Protein 3H38 (pdb70)

B-factor: mean 54.19, std 25.19, range [10.58, 150.01]

CATH classification: 3.30.460.10 (+1 more: 1.10.3090.10)

InterPro domains:
  IPR000644 CBS domain [PF00571] (304-357)
  IPR000644 CBS domain [PF00571] (366-420)
  IPR000644 CBS domain [PS51371] (308-364)
  IPR000644 CBS domain [PS51371] (370-426)
  IPR000644 CBS domain [SM00116] (311-358)
  IPR000644 CBS domain [SM00116] (373-420)
  IPR001667 DDH domain [PF01368] (3-138)
  IPR002646 Poly A polymerase, head domain [PF01743] (472-599)
  IPR002646 Poly A polymerase, head domain [cd05398] (456-595)
  IPR003156 DHHA1 domain [PF02272] (220-294)
  IPR032828 tRNA nucleotidyltransferase/poly(A) polymerase, RNA and SrmB- binding domain [PF12627] (624-685)
  IPR038763 DHH phosphoesterase superfamily [SSF64182] (2-291)
  IPR043519 Nucleotidyltransferase superfamily [G3DSA:3.30.460.10] (437-594)
  IPR043519 Nucleotidyltransferase superfamily [SSF81301] (445-595)
  IPR046342 CBS domain superfamily [G3DSA:3.10.580.10] (300-426)
  IPR046342 CBS domain superfamily [SSF54631] (301-421)
  IPR052390 tRNA Nucleotidyltransferase/Poly(A) Polymerase [PTHR47788] (1-858)

Sequence (424 aa):
MQIFRDVSKLLVERVDPKILNLFRLLGKFGDEVNMPVYVVGGFVRDLLLGIKNLDIDIVVEGNALEFAEYAKRFLPGKLVKHDKFMTASLFLKGGLRIDIATARLEYYESPAKLPDVEMSTIKKDLYRRDFTINAMAIKLNPKDFGLLIDFFGGYRDLKEGVIRVLHTLSFVDDPTRILRAIRFEQRFDFRIEETTERLLKQAVEEGYLERTTGPRLRQELEKILEEKNPLKSIRRMAQFDVIKHLFPKTYYTPSMDEKMENLFRNIPWVEENFGEVDRFYAVLHVFLEFYDDESWKEVRDRYSLRRNLINEIRHVEKSAPALLEMLSERVPASFVYPLVKGVSNETICHFLAYLSGEKEGLFKSYLLKIKNTKLEKINGEYLIRKGITSGKIIGEVLEKILMKKLDGDTRDEEEILEEVLASL

Structure (mmCIF, N/CA/C/O backbone):
data_3H38
#
_entry.id   3H38
#
_cell.length_a   173.348
_cell.length_b   50.455
_cell.length_c   69.871
_cell.angle_alpha   90.00
_cell.angle_beta   91.00
_cell.angle_gamma   90.00
#
_symmetry.space_group_name_H-M   'C 1 2 1'
#
loop_
_entity.id
_entity.type
_entity.pdbx_description
1 polymer 'TRNA nucleotidyl transferase-related protein'
2 water water
#
loop_
_atom_site.group_PDB
_atom_site.id
_atom_site.type_symbol
_atom_site.label_atom_id
_atom_site.label_alt_id
_atom_site.label_comp_id
_atom_site.label_asym_id
_atom_site.label_entity_id
_atom_site.label_seq_id
_atom_site.pdbx_PDB_ins_code
_atom_site.Cartn_x
_atom_site.Cartn_y
_atom_site.Cartn_z
_atom_site.occupancy
_atom_site.B_iso_or_equiv
_atom_site.auth_seq_id
_atom_site.auth_comp_id
_atom_site.auth_asym_id
_atom_site.auth_atom_id
_atom_site.pdbx_PDB_model_num
ATOM 1 N N . MET A 1 1 ? 56.412 -11.277 8.703 1.00 77.25 1 MET A N 1
ATOM 2 C CA . MET A 1 1 ? 55.071 -11.273 9.234 1.00 70.87 1 MET A CA 1
ATOM 3 C C . MET A 1 1 ? 54.100 -11.793 8.226 1.00 54.79 1 MET A C 1
ATOM 4 O O . MET A 1 1 ? 53.950 -11.230 7.180 1.00 50.57 1 MET A O 1
ATOM 9 N N . GLN A 1 2 ? 53.482 -12.908 8.568 1.00 48.40 2 GLN A N 1
ATOM 10 C CA . GLN A 1 2 ? 52.601 -13.645 7.676 1.00 47.25 2 GLN A CA 1
ATOM 11 C C . GLN A 1 2 ? 51.249 -12.956 7.492 1.00 47.54 2 GLN A C 1
ATOM 12 O O . GLN A 1 2 ? 50.577 -12.613 8.478 1.00 45.15 2 GLN A O 1
ATOM 18 N N . ILE A 1 3 ? 50.858 -12.785 6.256 1.00 41.44 3 ILE A N 1
ATOM 19 C CA . ILE A 1 3 ? 49.602 -12.213 5.927 1.00 35.85 3 ILE A CA 1
ATOM 20 C C . ILE A 1 3 ? 48.561 -13.245 5.602 1.00 41.35 3 ILE A C 1
ATOM 21 O O . ILE A 1 3 ? 47.489 -13.223 6.123 1.00 37.38 3 ILE A O 1
ATOM 26 N N . PHE A 1 4 ? 48.911 -14.178 4.756 1.00 40.04 4 PHE A N 1
ATOM 27 C CA . PHE A 1 4 ? 47.956 -15.200 4.326 1.00 36.09 4 PHE A CA 1
ATOM 28 C C . PHE A 1 4 ? 48.209 -16.559 4.984 1.00 41.08 4 PHE A C 1
ATOM 29 O O . PHE A 1 4 ? 49.344 -17.026 5.090 1.00 34.49 4 PHE A O 1
ATOM 37 N N . ARG A 1 5 ? 47.125 -17.183 5.422 1.00 43.78 5 ARG A N 1
ATOM 38 C CA . ARG A 1 5 ? 47.187 -18.389 6.226 1.00 33.44 5 ARG A CA 1
ATOM 39 C C . ARG A 1 5 ? 45.940 -19.236 5.922 1.00 28.26 5 ARG A C 1
ATOM 40 O O . ARG A 1 5 ? 44.852 -18.703 5.731 1.00 31.33 5 ARG A O 1
ATOM 48 N N . ASP A 1 6 ? 46.094 -20.552 5.827 1.00 39.49 6 ASP A N 1
ATOM 49 C CA . ASP A 1 6 ? 44.964 -21.403 5.458 1.00 33.66 6 ASP A CA 1
ATOM 50 C C . ASP A 1 6 ? 44.248 -21.780 6.744 1.00 32.42 6 ASP A C 1
ATOM 51 O O . ASP A 1 6 ? 44.809 -22.533 7.561 1.00 27.50 6 ASP A O 1
ATOM 56 N N . VAL A 1 7 ? 43.039 -21.254 6.946 1.00 27.62 7 VAL A N 1
ATOM 57 C CA . VAL A 1 7 ? 42.288 -21.579 8.169 1.00 27.96 7 VAL A CA 1
ATOM 58 C C . VAL A 1 7 ? 41.096 -22.483 7.888 1.00 38.38 7 VAL A C 1
ATOM 59 O O . VAL A 1 7 ? 40.127 -22.504 8.650 1.00 43.43 7 VAL A O 1
ATOM 63 N N . SER A 1 8 ? 41.207 -23.247 6.803 1.00 34.85 8 SER A N 1
ATOM 64 C CA . SER A 1 8 ? 40.172 -24.169 6.351 1.00 33.48 8 SER A CA 1
ATOM 65 C C . SER A 1 8 ? 39.792 -25.219 7.356 1.00 27.39 8 SER A C 1
ATOM 66 O O . SER A 1 8 ? 38.613 -25.476 7.558 1.00 35.19 8 SER A O 1
ATOM 69 N N . LYS A 1 9 ? 40.775 -25.843 7.970 1.00 35.38 9 LYS A N 1
ATOM 70 C CA . LYS A 1 9 ? 40.541 -26.851 8.966 1.00 25.41 9 LYS A CA 1
ATOM 71 C C . LYS A 1 9 ? 39.819 -26.271 10.138 1.00 34.00 9 LYS A C 1
ATOM 72 O O . LYS A 1 9 ? 38.831 -26.810 10.560 1.00 44.77 9 LYS A O 1
ATOM 78 N N . LEU A 1 10 ? 40.266 -25.125 10.605 1.00 34.11 10 LEU A N 1
ATOM 79 C CA . LEU A 1 10 ? 39.677 -24.448 11.720 1.00 30.82 10 LEU A CA 1
ATOM 80 C C . LEU A 1 10 ? 38.219 -24.116 11.467 1.00 33.28 10 LEU A C 1
ATOM 81 O O . LEU A 1 10 ? 37.429 -24.244 12.337 1.00 39.27 10 LEU A O 1
ATOM 86 N N . LEU A 1 11 ? 37.865 -23.721 10.266 1.00 26.93 11 LEU A N 1
ATOM 87 C CA . LEU A 1 11 ? 36.478 -23.399 9.941 1.00 29.11 11 LEU A CA 1
ATOM 88 C C . LEU A 1 11 ? 35.603 -24.640 10.012 1.00 44.44 11 LEU A C 1
ATOM 89 O O . LEU A 1 11 ? 34.510 -24.604 10.587 1.00 41.55 11 LEU A O 1
ATOM 94 N N . VAL A 1 12 ? 36.069 -25.738 9.408 1.00 45.26 12 VAL A N 1
ATOM 95 C CA . VAL A 1 12 ? 35.258 -26.950 9.380 1.00 44.91 12 VAL A CA 1
ATOM 96 C C . VAL A 1 12 ? 35.110 -27.485 10.801 1.00 45.85 12 VAL A C 1
ATOM 97 O O . VAL A 1 12 ? 34.053 -27.996 11.179 1.00 44.76 12 VAL A O 1
ATOM 101 N N . GLU A 1 13 ? 36.161 -27.331 11.597 1.00 49.41 13 GLU A N 1
ATOM 102 C CA . GLU A 1 13 ? 36.080 -27.706 12.998 1.00 46.64 13 GLU A CA 1
ATOM 103 C C . GLU A 1 13 ? 35.044 -26.848 13.741 1.00 52.99 13 GLU A C 1
ATOM 104 O O . GLU A 1 13 ? 34.100 -27.372 14.320 1.00 57.63 13 GLU A O 1
ATOM 110 N N . ARG A 1 14 ? 35.183 -25.541 13.730 1.00 45.91 14 ARG A N 1
ATOM 111 C CA . ARG A 1 14 ? 34.355 -24.702 14.556 1.00 50.93 14 ARG A CA 1
ATOM 112 C C . ARG A 1 14 ? 33.003 -24.271 14.045 1.00 46.81 14 ARG A C 1
ATOM 113 O O . ARG A 1 14 ? 32.155 -23.967 14.816 1.00 49.05 14 ARG A O 1
ATOM 121 N N . VAL A 1 15 ? 32.796 -24.231 12.757 1.00 45.17 15 VAL A N 1
ATOM 122 C CA . VAL A 1 15 ? 31.561 -23.656 12.214 1.00 50.85 15 VAL A CA 1
ATOM 123 C C . VAL A 1 15 ? 30.506 -24.718 11.866 1.00 55.49 15 VAL A C 1
ATOM 124 O O . VAL A 1 15 ? 30.827 -25.786 11.327 1.00 48.68 15 VAL A O 1
ATOM 128 N N . ASP A 1 16 ? 29.248 -24.427 12.196 1.00 58.97 16 ASP A N 1
ATOM 129 C CA . ASP A 1 16 ? 28.145 -25.306 11.818 1.00 58.95 16 ASP A CA 1
ATOM 130 C C . ASP A 1 16 ? 28.231 -25.582 10.321 1.00 45.85 16 ASP A C 1
ATOM 131 O O . ASP A 1 16 ? 28.425 -24.670 9.527 1.00 47.91 16 ASP A O 1
ATOM 136 N N . PRO A 1 17 ? 28.108 -26.847 9.937 1.00 48.19 17 PRO A N 1
ATOM 137 C CA . PRO A 1 17 ? 28.204 -27.260 8.539 1.00 53.08 17 PRO A CA 1
ATOM 138 C C . PRO A 1 17 ? 27.102 -26.664 7.654 1.00 56.60 17 PRO A C 1
ATOM 139 O O . PRO A 1 17 ? 27.387 -26.294 6.519 1.00 57.70 17 PRO A O 1
ATOM 143 N N . LYS A 1 18 ? 25.905 -26.523 8.159 1.00 61.61 18 LYS A N 1
ATOM 144 C CA . LYS A 1 18 ? 24.862 -25.998 7.325 1.00 71.28 18 LYS A CA 1
ATOM 145 C C . LYS A 1 18 ? 25.276 -24.637 6.813 1.00 70.67 18 LYS A C 1
ATOM 146 O O . LYS A 1 18 ? 25.050 -24.285 5.679 1.00 63.14 18 LYS A O 1
ATOM 152 N N . ILE A 1 19 ? 25.909 -23.904 7.703 1.00 64.93 19 ILE A N 1
ATOM 153 C CA . ILE A 1 19 ? 26.405 -22.556 7.505 1.00 53.57 19 ILE A CA 1
ATOM 154 C C . ILE A 1 19 ? 27.733 -22.496 6.723 1.00 55.17 19 ILE A C 1
ATOM 155 O O . ILE A 1 19 ? 27.945 -21.594 5.905 1.00 50.75 19 ILE A O 1
ATOM 160 N N . LEU A 1 20 ? 28.616 -23.458 6.969 1.00 52.62 20 LEU A N 1
ATOM 161 C CA . LEU A 1 20 ? 29.833 -23.592 6.183 1.00 44.15 20 LEU A CA 1
ATOM 162 C C . LEU A 1 20 ? 29.493 -23.735 4.717 1.00 49.42 20 LEU A C 1
ATOM 163 O O . LEU A 1 20 ? 30.136 -23.119 3.861 1.00 44.52 20 LEU A O 1
ATOM 168 N N . ASN A 1 21 ? 28.495 -24.569 4.432 1.00 45.62 21 ASN A N 1
ATOM 169 C CA . ASN A 1 21 ? 28.101 -24.823 3.054 1.00 52.00 21 ASN A CA 1
ATOM 170 C C . ASN A 1 21 ? 27.572 -23.585 2.359 1.00 54.74 21 ASN A C 1
ATOM 171 O O . ASN A 1 21 ? 27.726 -23.430 1.147 1.00 53.15 21 ASN A O 1
ATOM 176 N N . LEU A 1 22 ? 26.957 -22.716 3.156 1.00 52.01 22 LEU A N 1
ATOM 177 C CA . LEU A 1 22 ? 26.475 -21.410 2.731 1.00 54.21 22 LEU A CA 1
ATOM 178 C C . LEU A 1 22 ? 27.628 -20.483 2.329 1.00 48.68 22 LEU A C 1
ATOM 179 O O . LEU A 1 22 ? 27.608 -19.908 1.244 1.00 45.69 22 LEU A O 1
ATOM 184 N N . PHE A 1 23 ? 28.608 -20.327 3.229 1.00 35.41 23 PHE A N 1
ATOM 185 C CA . PHE A 1 23 ? 29.829 -19.589 2.936 1.00 36.31 23 PHE A CA 1
ATOM 186 C C . PHE A 1 23 ? 30.376 -20.076 1.596 1.00 39.97 23 PHE A C 1
ATOM 187 O O . PHE A 1 23 ? 30.790 -19.277 0.757 1.00 39.08 23 PHE A O 1
ATOM 195 N N . ARG A 1 24 ? 30.351 -21.393 1.395 1.00 34.25 24 ARG A N 1
ATOM 196 C CA . ARG A 1 24 ? 30.790 -21.989 0.128 1.00 32.18 24 ARG A CA 1
ATOM 197 C C . ARG A 1 24 ? 29.957 -21.499 -1.065 1.00 36.76 24 ARG A C 1
ATOM 198 O O . ARG A 1 24 ? 30.503 -20.961 -2.039 1.00 43.95 24 ARG A O 1
ATOM 206 N N . LEU A 1 25 ? 28.656 -21.599 -0.954 1.00 34.69 25 LEU A N 1
ATOM 207 C CA . LEU A 1 25 ? 27.780 -21.116 -1.986 1.00 44.28 25 LEU A CA 1
ATOM 208 C C . LEU A 1 25 ? 28.029 -19.699 -2.333 1.00 37.03 25 LEU A C 1
ATOM 209 O O . LEU A 1 25 ? 28.052 -19.363 -3.461 1.00 40.78 25 LEU A O 1
ATOM 214 N N . LEU A 1 26 ? 28.189 -18.867 -1.323 1.00 45.53 26 LEU A N 1
ATOM 215 C CA . LEU A 1 26 ? 28.418 -17.448 -1.517 1.00 40.74 26 LEU A CA 1
ATOM 216 C C . LEU A 1 26 ? 29.710 -17.242 -2.300 1.00 43.14 26 LEU A C 1
ATOM 217 O O . LEU A 1 26 ? 29.766 -16.401 -3.212 1.00 49.92 26 LEU A O 1
ATOM 222 N N . GLY A 1 27 ? 30.735 -18.019 -1.956 1.00 31.80 27 GLY A N 1
ATOM 223 C CA . GLY A 1 27 ? 32.008 -17.937 -2.648 1.00 40.57 27 GLY A CA 1
ATOM 224 C C . GLY A 1 27 ? 31.761 -18.233 -4.111 1.00 41.08 27 GLY A C 1
ATOM 225 O O . GLY A 1 27 ? 32.194 -17.496 -5.000 1.00 34.85 27 GLY A O 1
ATOM 226 N N . LYS A 1 28 ? 31.037 -19.310 -4.331 1.00 46.20 28 LYS A N 1
ATOM 227 C CA . LYS A 1 28 ? 30.690 -19.785 -5.646 1.00 47.61 28 LYS A CA 1
ATOM 228 C C . LYS A 1 28 ? 29.917 -18.772 -6.455 1.00 48.10 28 LYS A C 1
ATOM 229 O O . LYS A 1 28 ? 30.244 -18.590 -7.599 1.00 47.93 28 LYS A O 1
ATOM 235 N N . PHE A 1 29 ? 28.934 -18.097 -5.854 1.00 34.00 29 PHE A N 1
ATOM 236 C CA . PHE A 1 29 ? 28.240 -16.986 -6.515 1.00 32.55 29 PHE A CA 1
ATOM 237 C C . PHE A 1 29 ? 29.224 -15.889 -6.869 1.00 31.00 29 PHE A C 1
ATOM 238 O O . PHE A 1 29 ? 29.063 -15.215 -7.882 1.00 45.12 29 PHE A O 1
ATOM 246 N N . GLY A 1 30 ? 30.235 -15.697 -6.023 1.00 27.43 30 GLY A N 1
ATOM 247 C CA . GLY A 1 30 ? 31.223 -14.654 -6.245 1.00 28.80 30 GLY A CA 1
ATOM 248 C C . GLY A 1 30 ? 31.880 -14.866 -7.596 1.00 40.12 30 GLY A C 1
ATOM 249 O O . GLY A 1 30 ? 31.899 -13.967 -8.429 1.00 43.93 30 GLY A O 1
ATOM 250 N N . ASP A 1 31 ? 32.403 -16.069 -7.811 1.00 38.36 31 ASP A N 1
ATOM 251 C CA . ASP A 1 31 ? 33.039 -16.438 -9.068 1.00 39.48 31 ASP A CA 1
ATOM 252 C C . ASP A 1 31 ? 32.098 -16.294 -10.261 1.00 42.29 31 ASP A C 1
ATOM 253 O O . ASP A 1 31 ? 32.509 -15.865 -11.336 1.00 47.09 31 ASP A O 1
ATOM 258 N N . GLU A 1 32 ? 30.842 -16.663 -10.068 1.00 32.16 32 GLU A N 1
ATOM 259 C CA . GLU A 1 32 ? 29.894 -16.709 -11.169 1.00 46.70 32 GLU A CA 1
ATOM 260 C C . GLU A 1 32 ? 29.474 -15.317 -11.604 1.00 56.62 32 GLU A C 1
ATOM 261 O O . GLU A 1 32 ? 28.896 -15.149 -12.673 1.00 63.33 32 GLU A O 1
ATOM 267 N N . VAL A 1 33 ? 29.771 -14.325 -10.770 1.00 53.73 33 VAL A N 1
ATOM 268 C CA . VAL A 1 33 ? 29.518 -12.931 -11.109 1.00 46.83 33 VAL A CA 1
ATOM 269 C C . VAL A 1 33 ? 30.805 -12.123 -10.991 1.00 43.28 33 VAL A C 1
ATOM 270 O O . VAL A 1 33 ? 30.784 -10.900 -10.949 1.00 31.78 33 VAL A O 1
ATOM 274 N N . ASN A 1 34 ? 31.932 -12.823 -10.930 1.00 45.99 34 ASN A N 1
ATOM 275 C CA . ASN A 1 34 ? 33.233 -12.161 -10.930 1.00 52.85 34 ASN A CA 1
ATOM 276 C C . ASN A 1 34 ? 33.470 -11.135 -9.820 1.00 45.97 34 ASN A C 1
ATOM 277 O O . ASN A 1 34 ? 34.055 -10.082 -10.060 1.00 48.70 34 ASN A O 1
ATOM 282 N N . MET A 1 35 ? 33.033 -11.458 -8.607 1.00 43.61 35 MET A N 1
ATOM 283 C CA . MET A 1 35 ? 33.336 -10.649 -7.422 1.00 35.30 35 MET A CA 1
ATOM 284 C C . MET A 1 35 ? 34.084 -11.504 -6.409 1.00 33.62 35 MET A C 1
ATOM 285 O O . MET A 1 35 ? 33.654 -12.613 -6.098 1.00 33.03 35 MET A O 1
ATOM 290 N N . PRO A 1 36 ? 35.229 -11.015 -5.914 1.00 34.52 36 PRO A N 1
ATOM 291 C CA . PRO A 1 36 ? 35.853 -11.682 -4.755 1.00 34.82 36 PRO A CA 1
ATOM 292 C C . PRO A 1 36 ? 34.977 -11.551 -3.510 1.00 27.19 36 PRO A C 1
ATOM 293 O O . PRO A 1 36 ? 34.550 -10.444 -3.210 1.00 36.86 36 PRO A O 1
ATOM 297 N N . VAL A 1 37 ? 34.699 -12.662 -2.828 1.00 29.62 37 VAL A N 1
ATOM 298 C CA . VAL A 1 37 ? 33.843 -12.659 -1.641 1.00 32.88 37 VAL A CA 1
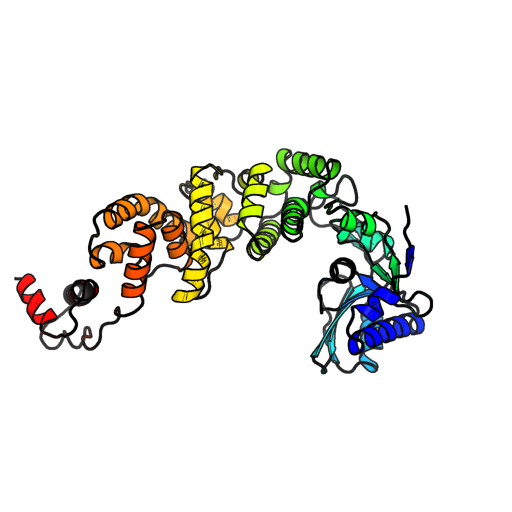ATOM 299 C C . VAL A 1 37 ? 34.613 -12.960 -0.343 1.00 33.74 37 VAL A C 1
ATOM 300 O O . VAL A 1 37 ? 35.469 -13.840 -0.321 1.00 34.10 37 VAL A O 1
ATOM 304 N N . TYR A 1 38 ? 34.286 -12.236 0.731 1.00 30.34 38 TYR A N 1
ATOM 305 C CA . TYR A 1 38 ? 34.914 -12.428 2.040 1.00 25.75 38 TYR A CA 1
ATOM 306 C C . TYR A 1 38 ? 33.948 -12.319 3.232 1.00 30.92 38 TYR A C 1
ATOM 307 O O . TYR A 1 38 ? 33.011 -11.509 3.244 1.00 27.35 38 TYR A O 1
ATOM 316 N N . VAL A 1 39 ? 34.223 -13.102 4.267 1.00 29.29 39 VAL A N 1
ATOM 317 C CA . VAL A 1 39 ? 33.613 -12.860 5.560 1.00 30.50 39 VAL A CA 1
ATOM 318 C C . VAL A 1 39 ? 34.643 -12.053 6.367 1.00 31.56 39 VAL A C 1
ATOM 319 O O . VAL A 1 39 ? 35.855 -12.274 6.237 1.00 33.32 39 VAL A O 1
ATOM 323 N N . VAL A 1 40 ? 34.177 -11.072 7.140 1.00 25.25 40 VAL A N 1
ATOM 324 C CA . VAL A 1 40 ? 35.097 -10.125 7.775 1.00 25.96 40 VAL A CA 1
ATOM 325 C C . VAL A 1 40 ? 34.780 -9.856 9.247 1.00 38.54 40 VAL A C 1
ATOM 326 O O . VAL A 1 40 ? 33.698 -10.186 9.735 1.00 30.32 40 VAL A O 1
ATOM 330 N N . GLY A 1 41 ? 35.739 -9.255 9.947 1.00 44.90 41 GLY A N 1
ATOM 331 C CA . GLY A 1 41 ? 35.465 -8.630 11.229 1.00 40.83 41 GLY A CA 1
ATOM 332 C C . GLY A 1 41 ? 35.361 -9.520 12.444 1.00 35.93 41 GLY A C 1
ATOM 333 O O . GLY A 1 41 ? 36.220 -10.372 12.662 1.00 39.42 41 GLY A O 1
ATOM 334 N N . GLY A 1 42 ? 34.315 -9.297 13.243 1.00 42.18 42 GLY A N 1
ATOM 335 C CA . GLY A 1 42 ? 34.142 -9.955 14.536 1.00 38.76 42 GLY A CA 1
ATOM 336 C C . GLY A 1 42 ? 34.016 -11.445 14.367 1.00 39.37 42 GLY A C 1
ATOM 337 O O . GLY A 1 42 ? 34.621 -12.234 15.089 1.00 34.34 42 GLY A O 1
ATOM 338 N N . PHE A 1 43 ? 33.248 -11.843 13.369 1.00 45.82 43 PHE A N 1
ATOM 339 C CA . PHE A 1 43 ? 33.139 -13.256 13.074 1.00 43.03 43 PHE A CA 1
ATOM 340 C C . PHE A 1 43 ? 34.502 -13.944 12.917 1.00 44.58 43 PHE A C 1
ATOM 341 O O . PHE A 1 43 ? 34.683 -15.095 13.310 1.00 44.84 43 PHE A O 1
ATOM 349 N N . VAL A 1 44 ? 35.451 -13.261 12.301 1.00 35.23 44 VAL A N 1
ATOM 350 C CA . VAL A 1 44 ? 36.755 -13.869 12.093 1.00 32.14 44 VAL A CA 1
ATOM 351 C C . VAL A 1 44 ? 37.592 -13.855 13.389 1.00 30.48 44 VAL A C 1
ATOM 352 O O . VAL A 1 44 ? 38.271 -14.835 13.723 1.00 32.46 44 VAL A O 1
ATOM 356 N N . ARG A 1 45 ? 37.561 -12.722 14.089 1.00 28.58 45 ARG A N 1
ATOM 357 C CA . ARG A 1 45 ? 38.105 -12.606 15.431 1.00 30.94 45 ARG A CA 1
ATOM 358 C C . ARG A 1 45 ? 37.586 -13.755 16.307 1.00 31.69 45 ARG A C 1
ATOM 359 O O . ARG A 1 45 ? 38.364 -14.525 16.894 1.00 29.64 45 ARG A O 1
ATOM 367 N N . ASP A 1 46 ? 36.259 -13.868 16.357 1.00 26.17 46 ASP A N 1
ATOM 368 C CA . ASP A 1 46 ? 35.583 -14.851 17.185 1.00 33.71 46 ASP A CA 1
ATOM 369 C C . ASP A 1 46 ? 35.980 -16.278 16.810 1.00 38.48 46 ASP A C 1
ATOM 370 O O . ASP A 1 46 ? 36.301 -17.083 17.685 1.00 42.49 46 ASP A O 1
ATOM 375 N N . LEU A 1 47 ? 36.019 -16.578 15.515 1.00 29.11 47 LEU A N 1
ATOM 376 C CA . LEU A 1 47 ? 36.470 -17.895 15.058 1.00 33.98 47 LEU A CA 1
ATOM 377 C C . LEU A 1 47 ? 37.830 -18.239 15.656 1.00 37.11 47 LEU A C 1
ATOM 378 O O . LEU A 1 47 ? 38.017 -19.322 16.229 1.00 42.31 47 LEU A O 1
ATOM 383 N N . LEU A 1 48 ? 38.779 -17.318 15.528 1.00 33.06 48 LEU A N 1
ATOM 384 C CA . LEU A 1 48 ? 40.152 -17.586 15.962 1.00 34.57 48 LEU A CA 1
ATOM 385 C C . LEU A 1 48 ? 40.248 -17.690 17.501 1.00 45.20 48 LEU A C 1
ATOM 386 O O . LEU A 1 48 ? 41.046 -18.468 18.022 1.00 48.08 48 LEU A O 1
ATOM 391 N N . LEU A 1 49 ? 39.432 -16.915 18.218 1.00 42.75 49 LEU A N 1
ATOM 392 C CA . LEU A 1 49 ? 39.348 -17.028 19.689 1.00 42.96 49 LEU A CA 1
ATOM 393 C C . LEU A 1 49 ? 38.541 -18.241 20.121 1.00 46.83 49 LEU A C 1
ATOM 394 O O . LEU A 1 49 ? 38.513 -18.581 21.297 1.00 45.58 49 LEU A O 1
ATOM 399 N N . GLY A 1 50 ? 37.898 -18.899 19.161 1.00 49.87 50 GLY A N 1
ATOM 400 C CA . GLY A 1 50 ? 37.031 -20.018 19.460 1.00 33.10 50 GLY A CA 1
ATOM 401 C C . GLY A 1 50 ? 35.796 -19.559 20.211 1.00 47.23 50 GLY A C 1
ATOM 402 O O . GLY A 1 50 ? 35.365 -20.206 21.172 1.00 56.84 50 GLY A O 1
ATOM 403 N N . ILE A 1 51 ? 35.228 -18.439 19.775 1.00 48.51 51 ILE A N 1
ATOM 404 C CA . ILE A 1 51 ? 34.038 -17.866 20.392 1.00 51.99 51 ILE A CA 1
ATOM 405 C C . ILE A 1 51 ? 32.862 -17.917 19.431 1.00 52.72 51 ILE A C 1
ATOM 406 O O . ILE A 1 51 ? 32.897 -17.312 18.373 1.00 55.53 51 ILE A O 1
ATOM 411 N N . LYS A 1 52 ? 31.817 -18.611 19.813 1.00 57.39 52 LYS A N 1
ATOM 412 C CA . LYS A 1 52 ? 30.649 -18.719 18.994 1.00 52.39 52 LYS A CA 1
ATOM 413 C C . LYS A 1 52 ? 30.205 -17.368 18.528 1.00 48.06 52 LYS A C 1
ATOM 414 O O . LYS A 1 52 ? 30.168 -16.444 19.282 1.00 39.06 52 LYS A O 1
ATOM 420 N N . ASN A 1 53 ? 29.883 -17.269 17.257 1.00 56.40 53 ASN A N 1
ATOM 421 C CA . ASN A 1 53 ? 29.485 -15.995 16.654 1.00 54.71 53 ASN A CA 1
ATOM 422 C C . ASN A 1 53 ? 28.633 -16.315 15.451 1.00 56.87 53 ASN A C 1
ATOM 423 O O . ASN A 1 53 ? 29.160 -16.679 14.413 1.00 51.68 53 ASN A O 1
ATOM 428 N N . LEU A 1 54 ? 27.321 -16.176 15.577 1.00 63.64 54 LEU A N 1
ATOM 429 C CA . LEU A 1 54 ? 26.442 -16.834 14.621 1.00 74.05 54 LEU A CA 1
ATOM 430 C C . LEU A 1 54 ? 26.257 -16.100 13.315 1.00 78.60 54 LEU A C 1
ATOM 431 O O . LEU A 1 54 ? 26.148 -16.729 12.260 1.00 82.33 54 LEU A O 1
ATOM 436 N N . ASP A 1 55 ? 26.230 -14.776 13.386 1.00 73.71 55 ASP A N 1
ATOM 437 C CA . ASP A 1 55 ? 25.795 -13.977 12.257 1.00 77.51 55 ASP A CA 1
ATOM 438 C C . ASP A 1 55 ? 26.792 -13.996 11.092 1.00 81.98 55 ASP A C 1
ATOM 439 O O . ASP A 1 55 ? 27.970 -14.321 11.260 1.00 82.94 55 ASP A O 1
ATOM 444 N N . ILE A 1 56 ? 26.307 -13.649 9.906 1.00 76.94 56 ILE A N 1
ATOM 445 C CA . ILE A 1 56 ? 27.145 -13.701 8.722 1.00 74.99 56 ILE A CA 1
ATOM 446 C C . ILE A 1 56 ? 27.269 -12.330 8.034 1.00 68.32 56 ILE A C 1
ATOM 447 O O . ILE A 1 56 ? 26.283 -11.700 7.653 1.00 61.98 56 ILE A O 1
ATOM 452 N N . ASP A 1 57 ? 28.507 -11.876 7.900 1.00 65.57 57 ASP A N 1
ATOM 453 C CA . ASP A 1 57 ? 28.799 -10.518 7.486 1.00 58.74 57 ASP A CA 1
ATOM 454 C C . ASP A 1 57 ? 29.689 -10.543 6.252 1.00 40.07 57 ASP A C 1
ATOM 455 O O . ASP A 1 57 ? 30.892 -10.815 6.374 1.00 28.29 57 ASP A O 1
ATOM 460 N N . ILE A 1 58 ? 29.113 -10.243 5.079 1.00 36.01 58 ILE A N 1
ATOM 461 C CA . ILE A 1 58 ? 29.830 -10.446 3.804 1.00 35.19 58 ILE A CA 1
ATOM 462 C C . ILE A 1 58 ? 30.340 -9.194 3.108 1.00 39.55 58 ILE A C 1
ATOM 463 O O . ILE A 1 58 ? 29.601 -8.224 2.928 1.00 38.79 58 ILE A O 1
ATOM 468 N N . VAL A 1 59 ? 31.606 -9.236 2.697 1.00 33.74 59 VAL A N 1
ATOM 469 C CA . VAL A 1 59 ? 32.177 -8.156 1.896 1.00 37.07 59 VAL A CA 1
ATOM 470 C C . VAL A 1 59 ? 32.524 -8.588 0.448 1.00 33.43 59 VAL A C 1
ATOM 471 O O . VAL A 1 59 ? 33.202 -9.610 0.219 1.00 29.53 59 VAL A O 1
ATOM 475 N N . VAL A 1 60 ? 32.035 -7.834 -0.537 1.00 24.61 60 VAL A N 1
ATOM 476 C CA . VAL A 1 60 ? 32.339 -8.197 -1.931 1.00 25.32 60 VAL A CA 1
ATOM 477 C C . VAL A 1 60 ? 33.138 -7.093 -2.602 1.00 34.09 60 VAL A C 1
ATOM 478 O O . VAL A 1 60 ? 32.938 -5.909 -2.309 1.00 27.09 60 VAL A O 1
ATOM 482 N N . GLU A 1 61 ? 34.097 -7.470 -3.440 1.00 32.18 61 GLU A N 1
ATOM 483 C CA . GLU A 1 61 ? 34.739 -6.464 -4.279 1.00 39.87 61 GLU A CA 1
ATOM 484 C C . GLU A 1 61 ? 33.938 -6.367 -5.574 1.00 37.55 61 GLU A C 1
ATOM 485 O O . GLU A 1 61 ? 34.313 -6.956 -6.595 1.00 37.85 61 GLU A O 1
ATOM 491 N N . GLY A 1 62 ? 32.820 -5.652 -5.496 1.00 28.66 62 GLY A N 1
ATOM 492 C CA . GLY A 1 62 ? 31.950 -5.423 -6.623 1.00 31.15 62 GLY A CA 1
ATOM 493 C C . GLY A 1 62 ? 30.677 -4.823 -6.097 1.00 39.32 62 GLY A C 1
ATOM 494 O O . GLY A 1 62 ? 30.660 -4.343 -4.969 1.00 31.10 62 GLY A O 1
ATOM 495 N N . ASN A 1 63 ? 29.613 -4.881 -6.893 1.00 44.08 63 ASN A N 1
ATOM 496 C CA . ASN A 1 63 ? 28.345 -4.250 -6.547 1.00 45.61 63 ASN A CA 1
ATOM 497 C C . ASN A 1 63 ? 27.510 -5.129 -5.607 1.00 45.98 63 ASN A C 1
ATOM 498 O O . ASN A 1 63 ? 27.046 -6.198 -5.991 1.00 45.21 63 ASN A O 1
ATOM 503 N N . ALA A 1 64 ? 27.329 -4.671 -4.372 1.00 49.36 64 ALA A N 1
ATOM 504 C CA . ALA A 1 64 ? 26.600 -5.425 -3.352 1.00 46.81 64 ALA A CA 1
ATOM 505 C C . ALA A 1 64 ? 25.212 -5.885 -3.816 1.00 49.08 64 ALA A C 1
ATOM 506 O O . ALA A 1 64 ? 24.846 -7.057 -3.638 1.00 51.59 64 ALA A O 1
ATOM 508 N N . LEU A 1 65 ? 24.462 -4.991 -4.438 1.00 54.72 65 LEU A N 1
ATOM 509 C CA . LEU A 1 65 ? 23.144 -5.343 -4.957 1.00 54.94 65 LEU A CA 1
ATOM 510 C C . LEU A 1 65 ? 23.145 -6.394 -6.038 1.00 53.07 65 LEU A C 1
ATOM 511 O O . LEU A 1 65 ? 22.425 -7.343 -5.936 1.00 51.81 65 LEU A O 1
ATOM 516 N N . GLU A 1 66 ? 23.951 -6.229 -7.063 1.00 39.46 66 GLU A N 1
ATOM 517 C CA . GLU A 1 66 ? 24.095 -7.285 -8.019 1.00 48.06 66 GLU A CA 1
ATOM 518 C C . GLU A 1 66 ? 24.192 -8.603 -7.329 1.00 52.49 66 GLU A C 1
ATOM 519 O O . GLU A 1 66 ? 23.558 -9.546 -7.714 1.00 63.73 66 GLU A O 1
ATOM 525 N N . PHE A 1 67 ? 25.066 -8.678 -6.349 1.00 40.90 67 PHE A N 1
ATOM 526 C CA . PHE A 1 67 ? 25.410 -9.930 -5.681 1.00 38.30 67 PHE A CA 1
ATOM 527 C C . PHE A 1 67 ? 24.234 -10.434 -4.853 1.00 38.95 67 PHE A C 1
ATOM 528 O O . PHE A 1 67 ? 23.858 -11.591 -4.935 1.00 36.85 67 PHE A O 1
ATOM 536 N N . ALA A 1 68 ? 23.666 -9.560 -4.032 1.00 46.20 68 ALA A N 1
ATOM 537 C CA . ALA A 1 68 ? 22.500 -9.940 -3.253 1.00 46.37 68 ALA A CA 1
ATOM 538 C C . ALA A 1 68 ? 21.389 -10.452 -4.178 1.00 54.06 68 ALA A C 1
ATOM 539 O O . ALA A 1 68 ? 20.776 -11.473 -3.897 1.00 64.54 68 ALA A O 1
ATOM 541 N N . GLU A 1 69 ? 21.136 -9.759 -5.272 1.00 53.88 69 GLU A N 1
ATOM 542 C CA . GLU A 1 69 ? 20.129 -10.166 -6.223 1.00 60.21 69 GLU A CA 1
ATOM 543 C C . GLU A 1 69 ? 20.408 -11.551 -6.776 1.00 60.22 69 GLU A C 1
ATOM 544 O O . GLU A 1 69 ? 19.553 -12.403 -6.823 1.00 59.24 69 GLU A O 1
ATOM 550 N N . TYR A 1 70 ? 21.631 -11.752 -7.205 1.00 56.55 70 TYR A N 1
ATOM 551 C CA . TYR A 1 70 ? 22.085 -13.033 -7.720 1.00 51.00 70 TYR A CA 1
ATOM 552 C C . TYR A 1 70 ? 21.942 -14.127 -6.680 1.00 54.41 70 TYR A C 1
ATOM 553 O O . TYR A 1 70 ? 21.409 -15.200 -6.969 1.00 43.85 70 TYR A O 1
ATOM 562 N N . ALA A 1 71 ? 22.445 -13.848 -5.476 1.00 55.19 71 ALA A N 1
ATOM 563 C CA . ALA A 1 71 ? 22.301 -14.746 -4.334 1.00 52.29 71 ALA A CA 1
ATOM 564 C C . ALA A 1 71 ? 20.835 -15.082 -4.088 1.00 58.48 71 ALA A C 1
ATOM 565 O O . ALA A 1 71 ? 20.491 -16.229 -3.791 1.00 52.69 71 ALA A O 1
ATOM 567 N N . LYS A 1 72 ? 19.969 -14.084 -4.198 1.00 62.07 72 LYS A N 1
ATOM 568 C CA . LYS A 1 72 ? 18.585 -14.264 -3.839 1.00 63.51 72 LYS A CA 1
ATOM 569 C C . LYS A 1 72 ? 17.909 -15.346 -4.614 1.00 64.19 72 LYS A C 1
ATOM 570 O O . LYS A 1 72 ? 17.072 -16.015 -4.089 1.00 73.54 72 LYS A O 1
ATOM 576 N N . ARG A 1 73 ? 18.249 -15.519 -5.874 1.00 56.98 73 ARG A N 1
ATOM 577 C CA . ARG A 1 73 ? 17.563 -16.505 -6.665 1.00 58.21 73 ARG A CA 1
ATOM 578 C C . ARG A 1 73 ? 18.012 -17.912 -6.482 1.00 70.47 73 ARG A C 1
ATOM 579 O O . ARG A 1 73 ? 17.594 -18.789 -7.204 1.00 71.50 73 ARG A O 1
ATOM 587 N N . PHE A 1 74 ? 18.859 -18.142 -5.506 1.00 70.62 74 PHE A N 1
ATOM 588 C CA . PHE A 1 74 ? 19.309 -19.493 -5.223 1.00 71.69 74 PHE A CA 1
ATOM 589 C C . PHE A 1 74 ? 19.149 -19.719 -3.743 1.00 69.94 74 PHE A C 1
ATOM 590 O O . PHE A 1 74 ? 19.162 -20.856 -3.268 1.00 72.92 74 PHE A O 1
ATOM 598 N N . LEU A 1 75 ? 18.970 -18.611 -3.031 1.00 65.93 75 LEU A N 1
ATOM 599 C CA . LEU A 1 75 ? 18.710 -18.619 -1.600 1.00 71.37 75 LEU A CA 1
ATOM 600 C C . LEU A 1 75 ? 17.421 -17.872 -1.331 1.00 81.37 75 LEU A C 1
ATOM 601 O O . LEU A 1 75 ? 17.443 -16.670 -1.074 1.00 87.28 75 LEU A O 1
ATOM 606 N N . PRO A 1 76 ? 16.288 -18.583 -1.391 1.00 86.70 76 PRO A N 1
ATOM 607 C CA . PRO A 1 76 ? 14.970 -17.961 -1.233 1.00 87.34 76 PRO A CA 1
ATOM 608 C C . PRO A 1 76 ? 14.849 -17.202 0.085 1.00 89.89 76 PRO A C 1
ATOM 609 O O . PRO A 1 76 ? 14.860 -17.802 1.164 1.00 89.91 76 PRO A O 1
ATOM 613 N N . GLY A 1 77 ? 14.743 -15.883 -0.014 1.00 88.25 77 GLY A N 1
ATOM 614 C CA . GLY A 1 77 ? 14.604 -15.037 1.156 1.00 85.65 77 GLY A CA 1
ATOM 615 C C . GLY A 1 77 ? 14.150 -13.635 0.792 1.00 79.18 77 GLY A C 1
ATOM 616 O O . GLY A 1 77 ? 13.896 -13.337 -0.377 1.00 77.48 77 GLY A O 1
ATOM 617 N N . LYS A 1 78 ? 14.077 -12.768 1.786 1.00 72.03 78 LYS A N 1
ATOM 618 C CA . LYS A 1 78 ? 13.649 -11.409 1.555 1.00 74.36 78 LYS A CA 1
ATOM 619 C C . LYS A 1 78 ? 14.801 -10.453 1.482 1.00 72.72 78 LYS A C 1
ATOM 620 O O . LYS A 1 78 ? 15.644 -10.409 2.341 1.00 73.50 78 LYS A O 1
ATOM 626 N N . LEU A 1 79 ? 14.824 -9.691 0.418 1.00 72.56 79 LEU A N 1
ATOM 627 C CA . LEU A 1 79 ? 15.980 -8.845 0.134 1.00 74.94 79 LEU A CA 1
ATOM 628 C C . LEU A 1 79 ? 15.710 -7.371 0.426 1.00 75.45 79 LEU A C 1
ATOM 629 O O . LEU A 1 79 ? 14.970 -6.699 -0.297 1.00 77.45 79 LEU A O 1
ATOM 634 N N . VAL A 1 80 ? 16.316 -6.889 1.505 1.00 73.08 80 VAL A N 1
ATOM 635 C CA . VAL A 1 80 ? 16.199 -5.500 1.928 1.00 73.63 80 VAL A CA 1
ATOM 636 C C . VAL A 1 80 ? 17.405 -4.696 1.424 1.00 73.96 80 VAL A C 1
ATOM 637 O O . VAL A 1 80 ? 18.550 -5.044 1.719 1.00 73.01 80 VAL A O 1
ATOM 641 N N . LYS A 1 81 ? 17.194 -3.610 0.701 1.00 77.94 81 LYS A N 1
ATOM 642 C CA . LYS A 1 81 ? 18.318 -2.730 0.418 1.00 81.22 81 LYS A CA 1
ATOM 643 C C . LYS A 1 81 ? 18.551 -1.946 1.661 1.00 80.48 81 LYS A C 1
ATOM 644 O O . LYS A 1 81 ? 18.000 -2.261 2.689 1.00 88.31 81 LYS A O 1
ATOM 650 N N . HIS A 1 82 ? 19.355 -0.914 1.605 1.00 71.01 82 HIS A N 1
ATOM 651 C CA . HIS A 1 82 ? 19.620 -0.190 2.816 1.00 72.13 82 HIS A CA 1
ATOM 652 C C . HIS A 1 82 ? 20.046 1.164 2.458 1.00 73.04 82 HIS A C 1
ATOM 653 O O . HIS A 1 82 ? 20.229 1.493 1.309 1.00 65.33 82 HIS A O 1
ATOM 660 N N . ASP A 1 83 ? 20.176 1.970 3.482 1.00 85.96 83 ASP A N 1
ATOM 661 C CA . ASP A 1 83 ? 20.765 3.249 3.323 1.00 92.91 83 ASP A CA 1
ATOM 662 C C . ASP A 1 83 ? 22.132 3.076 3.956 1.00 90.07 83 ASP A C 1
ATOM 663 O O . ASP A 1 83 ? 22.293 3.213 5.151 1.00 89.73 83 ASP A O 1
ATOM 668 N N . LYS A 1 84 ? 23.102 2.756 3.123 1.00 81.19 84 LYS A N 1
ATOM 669 C CA . LYS A 1 84 ? 24.536 2.694 3.418 1.00 76.64 84 LYS A CA 1
ATOM 670 C C . LYS A 1 84 ? 25.088 2.587 2.025 1.00 77.59 84 LYS A C 1
ATOM 671 O O . LYS A 1 84 ? 24.489 1.936 1.206 1.00 74.26 84 LYS A O 1
ATOM 677 N N . PHE A 1 85 ? 26.231 3.172 1.738 1.00 79.83 85 PHE A N 1
ATOM 678 C CA . PHE A 1 85 ? 26.591 3.414 0.370 1.00 90.87 85 PHE A CA 1
ATOM 679 C C . PHE A 1 85 ? 26.282 2.246 -0.545 1.00 84.45 85 PHE A C 1
ATOM 680 O O . PHE A 1 85 ? 25.693 2.469 -1.580 1.00 91.75 85 PHE A O 1
ATOM 688 N N . MET A 1 86 ? 26.599 1.027 -0.161 1.00 60.42 86 MET A N 1
ATOM 689 C CA . MET A 1 86 ? 26.185 -0.170 -0.894 1.00 59.30 86 MET A CA 1
ATOM 690 C C . MET A 1 86 ? 25.976 -1.348 0.050 1.00 51.12 86 MET A C 1
ATOM 691 O O . MET A 1 86 ? 26.875 -2.144 0.273 1.00 42.18 86 MET A O 1
ATOM 696 N N . THR A 1 87 ? 24.777 -1.458 0.589 1.00 46.27 87 THR A N 1
ATOM 697 C CA . THR A 1 87 ? 24.546 -2.360 1.684 1.00 53.27 87 THR A CA 1
ATOM 698 C C . THR A 1 87 ? 23.210 -3.045 1.496 1.00 52.30 87 THR A C 1
ATOM 699 O O . THR A 1 87 ? 22.204 -2.423 1.126 1.00 53.86 87 THR A O 1
ATOM 703 N N . ALA A 1 88 ? 23.207 -4.344 1.732 1.00 38.01 88 ALA A N 1
ATOM 704 C CA . ALA A 1 88 ? 21.999 -5.112 1.541 1.00 43.36 88 ALA A CA 1
ATOM 705 C C . ALA A 1 88 ? 21.991 -6.175 2.601 1.00 52.96 88 ALA A C 1
ATOM 706 O O . ALA A 1 88 ? 23.032 -6.474 3.191 1.00 59.96 88 ALA A O 1
ATOM 708 N N . SER A 1 89 ? 20.812 -6.733 2.851 1.00 57.53 89 SER A N 1
ATOM 709 C CA . SER A 1 89 ? 20.679 -7.880 3.736 1.00 54.71 89 SER A CA 1
ATOM 710 C C . SER A 1 89 ? 19.687 -8.876 3.142 1.00 53.72 89 SER A C 1
ATOM 711 O O . SER A 1 89 ? 18.580 -8.500 2.781 1.00 56.98 89 SER A O 1
ATOM 714 N N . LEU A 1 90 ? 20.070 -10.133 3.069 1.00 57.98 90 LEU A N 1
ATOM 715 C CA . LEU A 1 90 ? 19.146 -11.127 2.600 1.00 58.18 90 LEU A CA 1
ATOM 716 C C . LEU A 1 90 ? 18.696 -11.911 3.796 1.00 65.86 90 LEU A C 1
ATOM 717 O O . LEU A 1 90 ? 19.479 -12.516 4.500 1.00 69.96 90 LEU A O 1
ATOM 722 N N . PHE A 1 91 ? 17.403 -11.874 4.022 1.00 65.01 91 PHE A N 1
ATOM 723 C CA . PHE A 1 91 ? 16.784 -12.603 5.116 1.00 66.92 91 PHE A CA 1
ATOM 724 C C . PHE A 1 91 ? 16.235 -13.922 4.612 1.00 73.00 91 PHE A C 1
ATOM 725 O O . PHE A 1 91 ? 15.212 -13.954 3.928 1.00 79.69 91 PHE A O 1
ATOM 733 N N . LEU A 1 92 ? 16.912 -15.011 4.953 1.00 76.35 92 LEU A N 1
ATOM 734 C CA . LEU A 1 92 ? 16.500 -16.335 4.504 1.00 86.92 92 LEU A CA 1
ATOM 735 C C . LEU A 1 92 ? 15.354 -16.885 5.340 1.00 101.91 92 LEU A C 1
ATOM 736 O O . LEU A 1 92 ? 15.371 -16.794 6.569 1.00 108.01 92 LEU A O 1
ATOM 741 N N . LYS A 1 93 ? 14.366 -17.465 4.667 1.00 107.35 93 LYS A N 1
ATOM 742 C CA . LYS A 1 93 ? 13.206 -18.032 5.341 1.00 113.83 93 LYS A CA 1
ATOM 743 C C . LYS A 1 93 ? 13.608 -19.056 6.405 1.00 114.92 93 LYS A C 1
ATOM 744 O O . LYS A 1 93 ? 12.947 -19.181 7.442 1.00 115.22 93 LYS A O 1
ATOM 750 N N . GLY A 1 94 ? 14.698 -19.776 6.145 1.00 112.02 94 GLY A N 1
ATOM 751 C CA . GLY A 1 94 ? 15.221 -20.743 7.093 1.00 109.37 94 GLY A CA 1
ATOM 752 C C . GLY A 1 94 ? 15.522 -20.127 8.447 1.00 105.61 94 GLY A C 1
ATOM 753 O O . GLY A 1 94 ? 15.680 -20.839 9.439 1.00 102.33 94 GLY A O 1
ATOM 754 N N . GLY A 1 95 ? 15.604 -18.798 8.483 1.00 103.87 95 GLY A N 1
ATOM 755 C CA . GLY A 1 95 ? 15.855 -18.070 9.715 1.00 99.87 95 GLY A CA 1
ATOM 756 C C . GLY A 1 95 ? 16.984 -17.053 9.638 1.00 89.12 95 GLY A C 1
ATOM 757 O O . GLY A 1 95 ? 16.795 -15.878 9.942 1.00 75.31 95 GLY A O 1
ATOM 758 N N . LEU A 1 96 ? 18.161 -17.504 9.220 1.00 92.46 96 LEU A N 1
ATOM 759 C CA . LEU A 1 96 ? 19.356 -16.672 9.303 1.00 94.27 96 LEU A CA 1
ATOM 760 C C . LEU A 1 96 ? 19.419 -15.604 8.210 1.00 88.69 96 LEU A C 1
ATOM 761 O O . LEU A 1 96 ? 18.761 -15.714 7.173 1.00 87.67 96 LEU A O 1
ATOM 766 N N . ARG A 1 97 ? 20.219 -14.571 8.455 1.00 80.69 97 ARG A N 1
ATOM 767 C CA . ARG A 1 97 ? 20.227 -13.398 7.595 1.00 74.46 97 ARG A CA 1
ATOM 768 C C . ARG A 1 97 ? 21.634 -12.950 7.160 1.00 67.73 97 ARG A C 1
ATOM 769 O O . ARG A 1 97 ? 22.547 -12.782 7.979 1.00 60.42 97 ARG A O 1
ATOM 777 N N . ILE A 1 98 ? 21.777 -12.750 5.855 1.00 64.24 98 ILE A N 1
ATOM 778 C CA . ILE A 1 98 ? 23.045 -12.397 5.234 1.00 57.25 98 ILE A CA 1
ATOM 779 C C . ILE A 1 98 ? 23.184 -10.892 5.048 1.00 54.86 98 ILE A C 1
ATOM 780 O O . ILE A 1 98 ? 22.394 -10.277 4.337 1.00 58.40 98 ILE A O 1
ATOM 785 N N . ASP A 1 99 ? 24.176 -10.301 5.702 1.00 48.19 99 ASP A N 1
ATOM 786 C CA . ASP A 1 99 ? 24.548 -8.923 5.430 1.00 46.22 99 ASP A CA 1
ATOM 787 C C . ASP A 1 99 ? 25.526 -8.935 4.255 1.00 52.55 99 ASP A C 1
ATOM 788 O O . ASP A 1 99 ? 26.365 -9.837 4.131 1.00 56.45 99 ASP A O 1
ATOM 793 N N . ILE A 1 100 ? 25.407 -7.952 3.374 1.00 43.61 100 ILE A N 1
ATOM 794 C CA . ILE A 1 100 ? 26.280 -7.893 2.216 1.00 34.37 100 ILE A CA 1
ATOM 795 C C . ILE A 1 100 ? 26.641 -6.460 1.929 1.00 37.32 100 ILE A C 1
ATOM 796 O O . ILE A 1 100 ? 25.756 -5.638 1.690 1.00 35.78 100 ILE A O 1
ATOM 801 N N . ALA A 1 101 ? 27.940 -6.167 1.934 1.00 37.35 101 ALA A N 1
ATOM 802 C CA . ALA A 1 101 ? 28.430 -4.832 1.644 1.00 39.33 101 ALA A CA 1
ATOM 803 C C . ALA A 1 101 ? 29.601 -4.842 0.653 1.00 33.20 101 ALA A C 1
ATOM 804 O O . ALA A 1 101 ? 30.377 -5.788 0.606 1.00 28.01 101 ALA A O 1
ATOM 806 N N . THR A 1 102 ? 29.694 -3.779 -0.145 1.00 31.22 102 THR A N 1
ATOM 807 C CA . THR A 1 102 ? 30.782 -3.547 -1.100 1.00 28.34 102 THR A CA 1
ATOM 808 C C . THR A 1 102 ? 32.041 -3.082 -0.369 1.00 27.96 102 THR A C 1
ATOM 809 O O . THR A 1 102 ? 31.970 -2.218 0.498 1.00 24.64 102 THR A O 1
ATOM 813 N N . ALA A 1 103 ? 33.202 -3.627 -0.708 1.00 28.84 103 ALA A N 1
ATOM 814 C CA . ALA A 1 103 ? 34.447 -3.158 -0.068 1.00 28.12 103 ALA A CA 1
ATOM 815 C C . ALA A 1 103 ? 34.642 -1.657 -0.257 1.00 34.34 103 ALA A C 1
ATOM 816 O O . ALA A 1 103 ? 34.531 -1.158 -1.401 1.00 33.56 103 ALA A O 1
ATOM 818 N N . ARG A 1 104 ? 34.925 -0.928 0.832 1.00 21.90 104 ARG A N 1
ATOM 819 C CA . ARG A 1 104 ? 35.030 0.541 0.724 1.00 30.79 104 ARG A CA 1
ATOM 820 C C . ARG A 1 104 ? 36.227 1.144 1.443 1.00 29.41 104 ARG A C 1
ATOM 821 O O . ARG A 1 104 ? 36.735 0.565 2.397 1.00 32.18 104 ARG A O 1
ATOM 829 N N . LEU A 1 105 ? 36.698 2.292 0.956 1.00 32.15 105 LEU A N 1
ATOM 830 C CA . LEU A 1 105 ? 37.719 3.034 1.685 1.00 27.81 105 LEU A CA 1
ATOM 831 C C . LEU A 1 105 ? 37.081 4.200 2.417 1.00 33.92 105 LEU A C 1
ATOM 832 O O . LEU A 1 105 ? 35.930 4.593 2.129 1.00 26.93 105 LEU A O 1
ATOM 837 N N . GLU A 1 106 ? 37.831 4.747 3.367 1.00 28.91 106 GLU A N 1
ATOM 838 C CA . GLU A 1 106 ? 37.412 5.966 4.054 1.00 30.41 106 GLU A CA 1
ATOM 839 C C . GLU A 1 106 ? 38.555 6.924 3.992 1.00 29.14 106 GLU A C 1
ATOM 840 O O . GLU A 1 106 ? 39.686 6.579 4.343 1.00 32.96 106 GLU A O 1
ATOM 846 N N . TYR A 1 107 ? 38.271 8.135 3.541 1.00 33.20 107 TYR A N 1
ATOM 847 C CA . TYR A 1 107 ? 39.277 9.167 3.551 1.00 28.11 107 TYR A CA 1
ATOM 848 C C . TYR A 1 107 ? 38.747 10.254 4.453 1.00 31.79 107 TYR A C 1
ATOM 849 O O . TYR A 1 107 ? 37.573 10.626 4.329 1.00 28.10 107 TYR A O 1
ATOM 858 N N . TYR A 1 108 ? 39.599 10.745 5.358 1.00 31.84 108 TYR A N 1
ATOM 859 C CA . TYR A 1 108 ? 39.210 11.767 6.340 1.00 33.75 108 TYR A CA 1
ATOM 860 C C . TYR A 1 108 ? 39.704 13.169 6.021 1.00 30.33 108 TYR A C 1
ATOM 861 O O . TYR A 1 108 ? 40.891 13.451 6.113 1.00 38.43 108 TYR A O 1
ATOM 870 N N . GLU A 1 109 ? 38.786 14.054 5.668 1.00 39.92 109 GLU A N 1
ATOM 871 C CA . GLU A 1 109 ? 39.149 15.442 5.387 1.00 45.21 109 GLU A CA 1
ATOM 872 C C . GLU A 1 109 ? 39.381 16.160 6.727 1.00 35.93 109 GLU A C 1
ATOM 873 O O . GLU A 1 109 ? 40.328 16.915 6.866 1.00 39.63 109 GLU A O 1
ATOM 879 N N . SER A 1 110 ? 38.565 15.824 7.711 1.00 32.26 110 SER A N 1
ATOM 880 C CA . SER A 1 110 ? 38.604 16.365 9.065 1.00 42.96 110 SER A CA 1
ATOM 881 C C . SER A 1 110 ? 38.417 15.270 10.098 1.00 28.01 110 SER A C 1
ATOM 882 O O . SER A 1 110 ? 38.083 14.187 9.739 1.00 39.79 110 SER A O 1
ATOM 885 N N . PRO A 1 111 ? 38.537 15.571 11.384 1.00 39.09 111 PRO A N 1
ATOM 886 C CA . PRO A 1 111 ? 38.289 14.514 12.369 1.00 33.92 111 PRO A CA 1
ATOM 887 C C . PRO A 1 111 ? 36.787 14.379 12.632 1.00 58.92 111 PRO A C 1
ATOM 888 O O . PRO A 1 111 ? 36.334 14.555 13.763 1.00 54.47 111 PRO A O 1
ATOM 892 N N . ALA A 1 112 ? 36.033 14.064 11.580 1.00 60.23 112 ALA A N 1
ATOM 893 C CA . ALA A 1 112 ? 34.584 13.875 11.670 1.00 44.12 112 ALA A CA 1
ATOM 894 C C . ALA A 1 112 ? 34.115 12.648 10.883 1.00 47.62 112 ALA A C 1
ATOM 895 O O . ALA A 1 112 ? 34.592 11.534 11.099 1.00 51.27 112 ALA A O 1
ATOM 897 N N . LYS A 1 113 ? 33.179 12.875 9.962 1.00 31.74 113 LYS A N 1
ATOM 898 C CA . LYS A 1 113 ? 32.644 11.815 9.077 1.00 38.37 113 LYS A CA 1
ATOM 899 C C . LYS A 1 113 ? 33.345 11.747 7.679 1.00 45.78 113 LYS A C 1
ATOM 900 O O . LYS A 1 113 ? 33.340 12.710 6.903 1.00 40.44 113 LYS A O 1
ATOM 906 N N . LEU A 1 114 ? 33.913 10.585 7.372 1.00 40.11 114 LEU A N 1
ATOM 907 C CA . LEU A 1 114 ? 34.779 10.330 6.199 1.00 42.57 114 LEU A CA 1
ATOM 908 C C . LEU A 1 114 ? 34.071 10.238 4.826 1.00 33.29 114 LEU A C 1
ATOM 909 O O . LEU A 1 114 ? 32.883 9.891 4.759 1.00 26.00 114 LEU A O 1
ATOM 914 N N . PRO A 1 115 ? 34.769 10.628 3.740 1.00 43.14 115 PRO A N 1
ATOM 915 C CA . PRO A 1 115 ? 34.301 10.149 2.429 1.00 35.16 115 PRO A CA 1
ATOM 916 C C . PRO A 1 115 ? 34.539 8.667 2.119 1.00 33.00 115 PRO A C 1
ATOM 917 O O . PRO A 1 115 ? 35.564 8.032 2.415 1.00 30.35 115 PRO A O 1
ATOM 921 N N . ASP A 1 116 ? 33.511 8.096 1.520 1.00 38.52 116 ASP A N 1
ATOM 922 C CA . ASP A 1 116 ? 33.538 6.701 1.156 1.00 34.58 116 ASP A CA 1
ATOM 923 C C . ASP A 1 116 ? 33.417 6.594 -0.354 1.00 36.78 116 ASP A C 1
ATOM 924 O O . ASP A 1 116 ? 32.628 7.311 -0.976 1.00 37.38 116 ASP A O 1
ATOM 929 N N . VAL A 1 117 ? 34.205 5.714 -0.901 1.00 25.84 117 VAL A N 1
ATOM 930 C CA . VAL A 1 117 ? 34.011 5.264 -2.220 1.00 31.08 117 VAL A CA 1
ATOM 931 C C . VAL A 1 117 ? 34.213 3.785 -2.156 1.00 36.10 117 VAL A C 1
ATOM 932 O O . VAL A 1 117 ? 34.930 3.272 -1.361 1.00 31.18 117 VAL A O 1
ATOM 936 N N . GLU A 1 118 ? 33.516 3.106 -3.028 1.00 42.83 118 GLU A N 1
ATOM 937 C CA . GLU A 1 118 ? 33.496 1.679 -3.051 1.00 45.64 118 GLU A CA 1
ATOM 938 C C . GLU A 1 118 ? 34.837 1.330 -3.522 1.00 30.58 118 GLU A C 1
ATOM 939 O O . GLU A 1 118 ? 35.238 0.231 -3.381 1.00 31.07 118 GLU A O 1
ATOM 945 N N . MET A 1 119 ? 35.537 2.326 -3.990 1.00 28.44 119 MET A N 1
ATOM 946 C CA . MET A 1 119 ? 36.628 2.189 -4.856 1.00 63.45 119 MET A CA 1
ATOM 947 C C . MET A 1 119 ? 37.643 1.799 -3.883 1.00 85.39 119 MET A C 1
ATOM 948 O O . MET A 1 119 ? 38.534 2.542 -3.512 1.00 107.40 119 MET A O 1
ATOM 953 N N . SER A 1 120 ? 37.473 0.575 -3.456 1.00 59.79 120 SER A N 1
ATOM 954 C CA . SER A 1 120 ? 38.354 -0.034 -2.600 1.00 54.30 120 SER A CA 1
ATOM 955 C C . SER A 1 120 ? 38.379 -1.483 -2.891 1.00 44.74 120 SER A C 1
ATOM 956 O O . SER A 1 120 ? 37.413 -2.118 -3.200 1.00 36.46 120 SER A O 1
ATOM 959 N N . THR A 1 121 ? 39.567 -1.975 -2.695 1.00 46.85 121 THR A N 1
ATOM 960 C CA . THR A 1 121 ? 39.899 -3.351 -2.630 1.00 42.69 121 THR A CA 1
ATOM 961 C C . THR A 1 121 ? 39.603 -3.736 -1.206 1.00 37.85 121 THR A C 1
ATOM 962 O O . THR A 1 121 ? 39.294 -2.915 -0.406 1.00 27.08 121 THR A O 1
ATOM 966 N N . ILE A 1 122 ? 39.711 -5.000 -0.907 1.00 28.27 122 ILE A N 1
ATOM 967 C CA . ILE A 1 122 ? 39.449 -5.466 0.432 1.00 32.98 122 ILE A CA 1
ATOM 968 C C . ILE A 1 122 ? 40.507 -4.876 1.376 1.00 36.97 122 ILE A C 1
ATOM 969 O O . ILE A 1 122 ? 40.241 -4.626 2.545 1.00 33.00 122 ILE A O 1
ATOM 974 N N . LYS A 1 123 ? 41.700 -4.627 0.856 1.00 30.08 123 LYS A N 1
ATOM 975 C CA . LYS A 1 123 ? 42.738 -4.109 1.701 1.00 29.19 123 LYS A CA 1
ATOM 976 C C . LYS A 1 123 ? 42.298 -2.816 2.379 1.00 39.73 123 LYS A C 1
ATOM 977 O O . LYS A 1 123 ? 42.292 -2.718 3.625 1.00 30.38 123 LYS A O 1
ATOM 983 N N . LYS A 1 124 ? 41.903 -1.849 1.578 1.00 37.64 124 LYS A N 1
ATOM 984 C CA . LYS A 1 124 ? 41.473 -0.560 2.041 1.00 34.97 124 LYS A CA 1
ATOM 985 C C . LYS A 1 124 ? 40.266 -0.642 2.935 1.00 34.02 124 LYS A C 1
ATOM 986 O O . LYS A 1 124 ? 40.123 0.121 3.845 1.00 32.22 124 LYS A O 1
ATOM 992 N N . ASP A 1 125 ? 39.380 -1.550 2.632 1.00 24.72 125 ASP A N 1
ATOM 993 C CA . ASP A 1 125 ? 38.185 -1.730 3.451 1.00 30.37 125 ASP A CA 1
ATOM 994 C C . ASP A 1 125 ? 38.534 -2.270 4.840 1.00 33.59 125 ASP A C 1
ATOM 995 O O . ASP A 1 125 ? 37.779 -2.085 5.791 1.00 35.94 125 ASP A O 1
ATOM 1000 N N . LEU A 1 126 ? 39.666 -2.955 4.950 1.00 25.73 126 LEU A N 1
ATOM 1001 C CA . LEU A 1 126 ? 40.092 -3.517 6.239 1.00 34.35 126 LEU A CA 1
ATOM 1002 C C . LEU A 1 126 ? 40.912 -2.453 6.981 1.00 32.49 126 LEU A C 1
ATOM 1003 O O . LEU A 1 126 ? 40.799 -2.274 8.196 1.00 31.24 126 LEU A O 1
ATOM 1008 N N . TYR A 1 127 ? 41.719 -1.737 6.205 1.00 24.21 127 TYR A N 1
ATOM 1009 C CA . TYR A 1 127 ? 42.615 -0.726 6.709 1.00 30.28 127 TYR A CA 1
ATOM 1010 C C . TYR A 1 127 ? 41.891 0.399 7.421 1.00 31.73 127 TYR A C 1
ATOM 1011 O O . TYR A 1 127 ? 42.524 1.147 8.154 1.00 24.76 127 TYR A O 1
ATOM 1020 N N . ARG A 1 128 ? 40.584 0.535 7.178 1.00 24.02 128 ARG A N 1
ATOM 1021 C CA . ARG A 1 128 ? 39.803 1.632 7.735 1.00 19.44 128 ARG A CA 1
ATOM 1022 C C . ARG A 1 128 ? 39.103 1.228 9.029 1.00 27.43 128 ARG A C 1
ATOM 1023 O O . ARG A 1 128 ? 38.428 2.048 9.641 1.00 40.52 128 ARG A O 1
ATOM 1031 N N . ARG A 1 129 ? 39.230 -0.039 9.420 1.00 29.78 129 ARG A N 1
ATOM 1032 C CA . ARG A 1 129 ? 38.572 -0.539 10.623 1.00 37.81 129 ARG A CA 1
ATOM 1033 C C . ARG A 1 129 ? 39.404 -0.273 11.888 1.00 41.22 129 ARG A C 1
ATOM 1034 O O . ARG A 1 129 ? 40.575 0.104 11.807 1.00 36.36 129 ARG A O 1
ATOM 1042 N N . ASP A 1 130 ? 38.795 -0.459 13.056 1.00 35.62 130 ASP A N 1
ATOM 1043 C CA . ASP A 1 130 ? 39.368 0.122 14.270 1.00 34.91 130 ASP A CA 1
ATOM 1044 C C . ASP A 1 130 ? 40.679 -0.507 14.781 1.00 31.20 130 ASP A C 1
ATOM 1045 O O . ASP A 1 130 ? 41.688 0.194 14.932 1.00 31.08 130 ASP A O 1
ATOM 1050 N N . PHE A 1 131 ? 40.668 -1.820 15.013 1.00 14.94 131 PHE A N 1
ATOM 1051 C CA . PHE A 1 131 ? 41.806 -2.521 15.626 1.00 28.81 131 PHE A CA 1
ATOM 1052 C C . PHE A 1 131 ? 42.209 -3.769 14.846 1.00 33.77 131 PHE A C 1
ATOM 1053 O O . PHE A 1 131 ? 41.372 -4.371 14.148 1.00 38.30 131 PHE A O 1
ATOM 1061 N N . THR A 1 132 ? 43.481 -4.159 14.975 1.00 21.61 132 THR A N 1
ATOM 1062 C CA . THR A 1 132 ? 44.018 -5.275 14.180 1.00 30.51 132 THR A CA 1
ATOM 1063 C C . THR A 1 132 ? 43.221 -6.553 14.352 1.00 27.12 132 THR A C 1
ATOM 1064 O O . THR A 1 132 ? 43.047 -7.323 13.413 1.00 38.71 132 THR A O 1
ATOM 1068 N N . ILE A 1 133 ? 42.712 -6.789 15.545 1.00 27.92 133 ILE A N 1
ATOM 1069 C CA . ILE A 1 133 ? 41.937 -8.004 15.744 1.00 35.23 133 ILE A CA 1
ATOM 1070 C C . ILE A 1 133 ? 40.566 -7.945 15.058 1.00 26.54 133 ILE A C 1
ATOM 1071 O O . ILE A 1 133 ? 39.947 -8.978 14.803 1.00 29.26 133 ILE A O 1
ATOM 1076 N N . ASN A 1 134 ? 40.096 -6.744 14.753 1.00 30.92 134 ASN A N 1
ATOM 1077 C CA . ASN A 1 134 ? 38.824 -6.594 14.037 1.00 34.58 134 ASN A CA 1
ATOM 1078 C C . ASN A 1 134 ? 38.962 -6.426 12.505 1.00 37.97 134 ASN A C 1
ATOM 1079 O O . ASN A 1 134 ? 37.940 -6.262 11.808 1.00 28.45 134 ASN A O 1
ATOM 1084 N N . ALA A 1 135 ? 40.202 -6.493 11.996 1.00 24.88 135 ALA A N 1
ATOM 1085 C CA . ALA A 1 135 ? 40.525 -6.048 10.628 1.00 29.36 135 ALA A CA 1
ATOM 1086 C C . ALA A 1 135 ? 40.971 -7.209 9.731 1.00 28.92 135 ALA A C 1
ATOM 1087 O O . ALA A 1 135 ? 41.883 -7.091 8.922 1.00 35.90 135 ALA A O 1
ATOM 1089 N N . MET A 1 136 ? 40.336 -8.348 9.918 1.00 32.90 136 MET A N 1
ATOM 1090 C CA . MET A 1 136 ? 40.780 -9.556 9.269 1.00 33.43 136 MET A CA 1
ATOM 1091 C C . MET A 1 136 ? 39.657 -10.116 8.430 1.00 24.28 136 MET A C 1
ATOM 1092 O O . MET A 1 136 ? 38.466 -9.892 8.686 1.00 26.67 136 MET A O 1
ATOM 1097 N N . ALA A 1 137 ? 40.051 -10.811 7.387 1.00 18.54 137 ALA A N 1
ATOM 1098 C CA . ALA A 1 137 ? 39.073 -11.339 6.468 1.00 27.33 137 ALA A CA 1
ATOM 1099 C C . ALA A 1 137 ? 39.421 -12.782 6.109 1.00 25.14 137 ALA A C 1
ATOM 1100 O O . ALA A 1 137 ? 40.563 -13.257 6.318 1.00 21.77 137 ALA A O 1
ATOM 1102 N N . ILE A 1 138 ? 38.409 -13.493 5.641 1.00 25.14 138 ILE A N 1
ATOM 1103 C CA . ILE A 1 138 ? 38.601 -14.824 5.105 1.00 31.09 138 ILE A CA 1
ATOM 1104 C C . ILE A 1 138 ? 37.868 -14.863 3.785 1.00 27.03 138 ILE A C 1
ATOM 1105 O O . ILE A 1 138 ? 36.687 -14.508 3.692 1.00 24.86 138 ILE A O 1
ATOM 1110 N N . LYS A 1 139 ? 38.581 -15.294 2.767 1.00 24.10 139 LYS A N 1
ATOM 1111 C CA . LYS A 1 139 ? 38.060 -15.261 1.421 1.00 28.26 139 LYS A CA 1
ATOM 1112 C C . LYS A 1 139 ? 37.201 -16.479 1.178 1.00 24.82 139 LYS A C 1
ATOM 1113 O O . LYS A 1 139 ? 37.608 -17.594 1.495 1.00 27.72 139 LYS A O 1
ATOM 1119 N N . LEU A 1 140 ? 36.031 -16.269 0.581 1.00 29.80 140 LEU A N 1
ATOM 1120 C CA . LEU A 1 140 ? 35.106 -17.368 0.287 1.00 27.25 140 LEU A CA 1
ATOM 1121 C C . LEU A 1 140 ? 35.119 -17.965 -1.131 1.00 29.66 140 LEU A C 1
ATOM 1122 O O . LEU A 1 140 ? 34.508 -19.002 -1.347 1.00 28.91 140 LEU A O 1
ATOM 1127 N N . ASN A 1 141 ? 35.788 -17.322 -2.088 1.00 30.40 141 ASN A N 1
ATOM 1128 C CA . ASN A 1 141 ? 35.791 -17.829 -3.456 1.00 32.24 141 ASN A CA 1
ATOM 1129 C C . ASN A 1 141 ? 36.504 -19.178 -3.458 1.00 39.88 141 ASN A C 1
ATOM 1130 O O . ASN A 1 141 ? 37.482 -19.352 -2.709 1.00 31.52 141 ASN A O 1
ATOM 1135 N N . PRO A 1 142 ? 35.994 -20.141 -4.265 1.00 35.33 142 PRO A N 1
ATOM 1136 C CA . PRO A 1 142 ? 36.387 -21.560 -4.241 1.00 28.96 142 PRO A CA 1
ATOM 1137 C C . PRO A 1 142 ? 37.896 -21.825 -4.190 1.00 32.38 142 PRO A C 1
ATOM 1138 O O . PRO A 1 142 ? 38.343 -22.509 -3.265 1.00 32.63 142 PRO A O 1
ATOM 1142 N N . LYS A 1 143 ? 38.677 -21.295 -5.127 1.00 25.88 143 LYS A N 1
ATOM 1143 C CA . LYS A 1 143 ? 40.120 -21.532 -5.064 1.00 26.75 143 LYS A CA 1
ATOM 1144 C C . LYS A 1 143 ? 40.751 -21.030 -3.746 1.00 35.70 143 LYS A C 1
ATOM 1145 O O . LYS A 1 143 ? 41.692 -21.637 -3.230 1.00 39.11 143 LYS A O 1
ATOM 1151 N N . ASP A 1 144 ? 40.256 -19.918 -3.208 1.00 36.27 144 ASP A N 1
ATOM 1152 C CA . ASP A 1 144 ? 40.891 -19.331 -2.025 1.00 39.28 144 ASP A CA 1
ATOM 1153 C C . ASP A 1 144 ? 40.110 -19.564 -0.743 1.00 42.99 144 ASP A C 1
ATOM 1154 O O . ASP A 1 144 ? 40.465 -19.024 0.297 1.00 48.80 144 ASP A O 1
ATOM 1159 N N . PHE A 1 145 ? 39.067 -20.392 -0.810 1.00 43.13 145 PHE A N 1
ATOM 1160 C CA . PHE A 1 145 ? 38.225 -20.662 0.355 1.00 38.34 145 PHE A CA 1
ATOM 1161 C C . PHE A 1 145 ? 39.032 -20.980 1.624 1.00 39.86 145 PHE A C 1
ATOM 1162 O O . PHE A 1 145 ? 39.895 -21.863 1.606 1.00 33.44 145 PHE A O 1
ATOM 1170 N N . GLY A 1 146 ? 38.743 -20.257 2.715 1.00 33.33 146 GLY A N 1
ATOM 1171 C CA . GLY A 1 146 ? 39.407 -20.478 3.989 1.00 33.21 146 GLY A CA 1
ATOM 1172 C C . GLY A 1 146 ? 40.751 -19.783 4.145 1.00 26.02 146 GLY A C 1
ATOM 1173 O O . GLY A 1 146 ? 41.528 -20.105 5.055 1.00 26.69 146 GLY A O 1
ATOM 1174 N N . LEU A 1 147 ? 41.023 -18.833 3.255 1.00 24.27 147 LEU A N 1
ATOM 1175 C CA . LEU A 1 147 ? 42.249 -18.040 3.308 1.00 26.85 147 LEU A CA 1
ATOM 1176 C C . LEU A 1 147 ? 42.115 -16.873 4.281 1.00 31.36 147 LEU A C 1
ATOM 1177 O O . LEU A 1 147 ? 41.295 -15.982 4.084 1.00 30.26 147 LEU A O 1
ATOM 1182 N N . LEU A 1 148 ? 42.928 -16.877 5.330 1.00 29.80 148 LEU A N 1
ATOM 1183 C CA . LEU A 1 148 ? 42.933 -15.778 6.269 1.00 26.58 148 LEU A CA 1
ATOM 1184 C C . LEU A 1 148 ? 43.739 -14.691 5.573 1.00 35.71 148 LEU A C 1
ATOM 1185 O O . LEU A 1 148 ? 44.880 -14.917 5.109 1.00 29.01 148 LEU A O 1
ATOM 1190 N N . ILE A 1 149 ? 43.134 -13.516 5.465 1.00 28.69 149 ILE A N 1
ATOM 1191 C CA . ILE A 1 149 ? 43.863 -12.369 4.976 1.00 22.91 149 ILE A CA 1
ATOM 1192 C C . ILE A 1 149 ? 44.036 -11.427 6.136 1.00 23.82 149 ILE A C 1
ATOM 1193 O O . ILE A 1 149 ? 43.061 -10.865 6.655 1.00 29.06 149 ILE A O 1
ATOM 1198 N N . ASP A 1 150 ? 45.281 -11.310 6.572 1.00 25.63 150 ASP A N 1
ATOM 1199 C CA . ASP A 1 150 ? 45.598 -10.554 7.768 1.00 35.40 150 ASP A CA 1
ATOM 1200 C C . ASP A 1 150 ? 46.781 -9.615 7.520 1.00 35.05 150 ASP A C 1
ATOM 1201 O O . ASP A 1 150 ? 47.945 -9.978 7.673 1.00 36.28 150 ASP A O 1
ATOM 1206 N N . PHE A 1 151 ? 46.456 -8.398 7.117 1.00 33.87 151 PHE A N 1
ATOM 1207 C CA . PHE A 1 151 ? 47.469 -7.474 6.652 1.00 27.96 151 PHE A CA 1
ATOM 1208 C C . PHE A 1 151 ? 48.176 -6.882 7.849 1.00 31.15 151 PHE A C 1
ATOM 1209 O O . PHE A 1 151 ? 49.321 -6.443 7.734 1.00 37.31 151 PHE A O 1
ATOM 1217 N N . PHE A 1 152 ? 47.508 -6.892 9.007 1.00 24.28 152 PHE A N 1
ATOM 1218 C CA . PHE A 1 152 ? 47.909 -5.989 10.083 1.00 23.32 152 PHE A CA 1
ATOM 1219 C C . PHE A 1 152 ? 48.469 -6.565 11.380 1.00 31.72 152 PHE A C 1
ATOM 1220 O O . PHE A 1 152 ? 48.782 -5.802 12.299 1.00 33.77 152 PHE A O 1
ATOM 1228 N N . GLY A 1 153 ? 48.610 -7.886 11.452 1.00 35.26 153 GLY A N 1
ATOM 1229 C CA . GLY A 1 153 ? 49.208 -8.530 12.606 1.00 32.81 153 GLY A CA 1
ATOM 1230 C C . GLY A 1 153 ? 48.148 -8.892 13.634 1.00 33.79 153 GLY A C 1
ATOM 1231 O O . GLY A 1 153 ? 48.437 -9.062 14.813 1.00 25.19 153 GLY A O 1
ATOM 1232 N N . GLY A 1 154 ? 46.915 -9.001 13.155 1.00 29.72 154 GLY A N 1
ATOM 1233 C CA . GLY A 1 154 ? 45.766 -9.373 13.949 1.00 27.82 154 GLY A CA 1
ATOM 1234 C C . GLY A 1 154 ? 45.790 -10.752 14.566 1.00 34.94 154 GLY A C 1
ATOM 1235 O O . GLY A 1 154 ? 45.354 -10.900 15.701 1.00 40.85 154 GLY A O 1
ATOM 1236 N N . TYR A 1 155 ? 46.282 -11.753 13.834 1.00 32.70 155 TYR A N 1
ATOM 1237 C CA . TYR A 1 155 ? 46.379 -13.138 14.349 1.00 36.56 155 TYR A CA 1
ATOM 1238 C C . TYR A 1 155 ? 47.278 -13.170 15.567 1.00 40.15 155 TYR A C 1
ATOM 1239 O O . TYR A 1 155 ? 46.905 -13.676 16.629 1.00 40.94 155 TYR A O 1
ATOM 1248 N N . ARG A 1 156 ? 48.477 -12.631 15.360 1.00 36.04 156 ARG A N 1
ATOM 1249 C CA . ARG A 1 156 ? 49.501 -12.428 16.368 1.00 33.65 156 ARG A CA 1
ATOM 1250 C C . ARG A 1 156 ? 48.979 -11.602 17.551 1.00 41.38 156 ARG A C 1
ATOM 1251 O O . ARG A 1 156 ? 49.310 -11.895 18.690 1.00 34.68 156 ARG A O 1
ATOM 1259 N N . ASP A 1 157 ? 48.186 -10.563 17.282 1.00 37.97 157 ASP A N 1
ATOM 1260 C CA . ASP A 1 157 ? 47.726 -9.665 18.348 1.00 27.65 157 ASP A CA 1
ATOM 1261 C C . ASP A 1 157 ? 46.669 -10.341 19.215 1.00 30.48 157 ASP A C 1
ATOM 1262 O O . ASP A 1 157 ? 46.496 -9.978 20.370 1.00 38.04 157 ASP A O 1
ATOM 1267 N N . LEU A 1 158 ? 45.943 -11.296 18.644 1.00 35.93 158 LEU A N 1
ATOM 1268 C CA . LEU A 1 158 ? 45.064 -12.174 19.426 1.00 47.86 158 LEU A CA 1
ATOM 1269 C C . LEU A 1 158 ? 45.868 -13.033 20.416 1.00 49.36 158 LEU A C 1
ATOM 1270 O O . LEU A 1 158 ? 45.552 -13.086 21.603 1.00 54.35 158 LEU A O 1
ATOM 1275 N N . LYS A 1 159 ? 46.906 -13.699 19.915 1.00 40.87 159 LYS A N 1
ATOM 1276 C CA . LYS A 1 159 ? 47.734 -14.599 20.724 1.00 40.81 159 LYS A CA 1
ATOM 1277 C C . LYS A 1 159 ? 48.525 -13.851 21.801 1.00 45.17 159 LYS A C 1
ATOM 1278 O O . LYS A 1 159 ? 49.085 -14.468 22.720 1.00 37.83 159 LYS A O 1
ATOM 1284 N N . GLU A 1 160 ? 48.546 -12.521 21.698 1.00 44.87 160 GLU A N 1
ATOM 1285 C CA . GLU A 1 160 ? 49.248 -11.685 22.670 1.00 44.64 160 GLU A CA 1
ATOM 1286 C C . GLU A 1 160 ? 48.297 -10.812 23.470 1.00 44.54 160 GLU A C 1
ATOM 1287 O O . GLU A 1 160 ? 48.737 -9.983 24.298 1.00 40.05 160 GLU A O 1
ATOM 1293 N N . GLY A 1 161 ? 46.997 -11.003 23.219 1.00 32.53 161 GLY A N 1
ATOM 1294 C CA . GLY A 1 161 ? 45.957 -10.303 23.962 1.00 29.64 161 GLY A CA 1
ATOM 1295 C C . GLY A 1 161 ? 46.035 -8.795 23.826 1.00 31.52 161 GLY A C 1
ATOM 1296 O O . GLY A 1 161 ? 45.903 -8.072 24.834 1.00 38.39 161 GLY A O 1
ATOM 1297 N N . VAL A 1 162 ? 46.223 -8.323 22.583 1.00 27.67 162 VAL A N 1
ATOM 1298 C CA . VAL A 1 162 ? 46.557 -6.919 22.315 1.00 34.44 162 VAL A CA 1
ATOM 1299 C C . VAL A 1 162 ? 45.497 -6.153 21.523 1.00 38.55 162 VAL A C 1
ATOM 1300 O O . VAL A 1 162 ? 44.938 -6.657 20.545 1.00 39.14 162 VAL A O 1
ATOM 1304 N N . ILE A 1 163 ? 45.207 -4.939 21.979 1.00 40.66 163 ILE A N 1
ATOM 1305 C CA . ILE A 1 163 ? 44.383 -4.005 21.226 1.00 35.72 163 ILE A CA 1
ATOM 1306 C C . ILE A 1 163 ? 45.316 -3.000 20.571 1.00 41.38 163 ILE A C 1
ATOM 1307 O O . ILE A 1 163 ? 46.019 -2.274 21.263 1.00 46.08 163 ILE A O 1
ATOM 1312 N N . ARG A 1 164 ? 45.327 -2.983 19.241 1.00 41.02 164 ARG A N 1
ATOM 1313 C CA . ARG A 1 164 ? 46.245 -2.148 18.476 1.00 42.61 164 ARG A CA 1
ATOM 1314 C C . ARG A 1 164 ? 45.497 -1.511 17.303 1.00 36.66 164 ARG A C 1
ATOM 1315 O O . ARG A 1 164 ? 44.770 -2.190 16.592 1.00 38.49 164 ARG A O 1
ATOM 1323 N N . VAL A 1 165 ? 45.672 -0.207 17.111 1.00 36.56 165 VAL A N 1
ATOM 1324 C CA . VAL A 1 165 ? 45.097 0.479 15.956 1.00 36.23 165 VAL A CA 1
ATOM 1325 C C . VAL A 1 165 ? 45.938 0.236 14.686 1.00 36.12 165 VAL A C 1
ATOM 1326 O O . VAL A 1 165 ? 47.137 -0.106 14.764 1.00 28.01 165 VAL A O 1
ATOM 1330 N N . LEU A 1 166 ? 45.319 0.430 13.523 1.00 25.21 166 LEU A N 1
ATOM 1331 C CA . LEU A 1 166 ? 46.000 0.143 12.251 1.00 34.00 166 LEU A CA 1
ATOM 1332 C C . LEU A 1 166 ? 46.931 1.229 11.705 1.00 25.86 166 LEU A C 1
ATOM 1333 O O . LEU A 1 166 ? 47.718 0.953 10.804 1.00 39.05 166 LEU A O 1
ATOM 1338 N N . HIS A 1 167 ? 46.819 2.460 12.205 1.00 30.99 167 HIS A N 1
ATOM 1339 C CA . HIS A 1 167 ? 47.697 3.572 11.789 1.00 32.74 167 HIS A CA 1
ATOM 1340 C C . HIS A 1 167 ? 47.676 4.682 12.826 1.00 36.55 167 HIS A C 1
ATOM 1341 O O . HIS A 1 167 ? 46.805 4.697 13.722 1.00 30.41 167 HIS A O 1
ATOM 1348 N N . THR A 1 168 ? 48.598 5.634 12.659 1.00 22.63 168 THR A N 1
ATOM 1349 C CA . THR A 1 168 ? 48.816 6.738 13.618 1.00 27.28 168 THR A CA 1
ATOM 1350 C C . THR A 1 168 ? 47.700 7.765 13.852 1.00 28.70 168 THR A C 1
ATOM 1351 O O . THR A 1 168 ? 47.680 8.418 14.882 1.00 29.75 168 THR A O 1
ATOM 1355 N N . LEU A 1 169 ? 46.785 7.919 12.916 1.00 32.04 169 LEU A N 1
ATOM 1356 C CA . LEU A 1 169 ? 45.768 8.953 13.025 1.00 23.85 169 LEU A CA 1
ATOM 1357 C C . LEU A 1 169 ? 44.455 8.310 13.414 1.00 20.07 169 LEU A C 1
ATOM 1358 O O . LEU A 1 169 ? 43.377 8.903 13.272 1.00 21.13 169 LEU A O 1
ATOM 1363 N N . SER A 1 170 ? 44.530 7.078 13.892 1.00 23.02 170 SER A N 1
ATOM 1364 C CA . SER A 1 170 ? 43.293 6.331 14.104 1.00 32.09 170 SER A CA 1
ATOM 1365 C C . SER A 1 170 ? 42.360 6.977 15.142 1.00 39.35 170 SER A C 1
ATOM 1366 O O . SER A 1 170 ? 41.136 7.006 14.966 1.00 37.61 170 SER A O 1
ATOM 1369 N N . PHE A 1 171 ? 42.930 7.514 16.214 1.00 37.39 171 PHE A N 1
ATOM 1370 C CA . PHE A 1 171 ? 42.093 8.136 17.232 1.00 32.06 171 PHE A CA 1
ATOM 1371 C C . PHE A 1 171 ? 41.607 9.503 16.815 1.00 29.32 171 PHE A C 1
ATOM 1372 O O . PHE A 1 171 ? 40.476 9.874 17.115 1.00 27.12 171 PHE A O 1
ATOM 1380 N N . VAL A 1 172 ? 42.472 10.221 16.106 1.00 25.16 172 VAL A N 1
ATOM 1381 C CA . VAL A 1 172 ? 42.233 11.589 15.671 1.00 29.96 172 VAL A CA 1
ATOM 1382 C C . VAL A 1 172 ? 41.120 11.609 14.614 1.00 27.32 172 VAL A C 1
ATOM 1383 O O . VAL A 1 172 ? 40.218 12.433 14.676 1.00 30.05 172 VAL A O 1
ATOM 1387 N N . ASP A 1 173 ? 41.234 10.700 13.642 1.00 15.72 173 ASP A N 1
ATOM 1388 C CA . ASP A 1 173 ? 40.187 10.348 12.671 1.00 29.87 173 ASP A CA 1
ATOM 1389 C C . ASP A 1 173 ? 38.816 10.069 13.309 1.00 37.63 173 ASP A C 1
ATOM 1390 O O . ASP A 1 173 ? 37.829 10.744 13.002 1.00 42.08 173 ASP A O 1
ATOM 1395 N N . ASP A 1 174 ? 38.751 9.040 14.155 1.00 32.53 174 ASP A N 1
ATOM 1396 C CA . ASP A 1 174 ? 37.514 8.689 14.860 1.00 25.27 174 ASP A CA 1
ATOM 1397 C C . ASP A 1 174 ? 37.762 8.461 16.362 1.00 32.74 174 ASP A C 1
ATOM 1398 O O . ASP A 1 174 ? 38.121 7.358 16.790 1.00 38.23 174 ASP A O 1
ATOM 1403 N N . PRO A 1 175 ? 37.583 9.519 17.165 1.00 39.06 175 PRO A N 1
ATOM 1404 C CA . PRO A 1 175 ? 37.914 9.514 18.594 1.00 36.73 175 PRO A CA 1
ATOM 1405 C C . PRO A 1 175 ? 36.986 8.570 19.342 1.00 39.34 175 PRO A C 1
ATOM 1406 O O . PRO A 1 175 ? 37.180 8.289 20.521 1.00 42.06 175 PRO A O 1
ATOM 1410 N N . THR A 1 176 ? 35.977 8.090 18.627 1.00 38.84 176 THR A N 1
ATOM 1411 C CA . THR A 1 176 ? 35.006 7.142 19.140 1.00 37.25 176 THR A CA 1
ATOM 1412 C C . THR A 1 176 ? 35.726 5.827 19.515 1.00 35.30 176 THR A C 1
ATOM 1413 O O . THR A 1 176 ? 35.310 5.103 20.411 1.00 29.28 176 THR A O 1
ATOM 1417 N N . ARG A 1 177 ? 36.866 5.596 18.876 1.00 30.64 177 ARG A N 1
ATOM 1418 C CA . ARG A 1 177 ? 37.683 4.420 19.100 1.00 28.48 177 ARG A CA 1
ATOM 1419 C C . ARG A 1 177 ? 38.399 4.471 20.432 1.00 33.34 177 ARG A C 1
ATOM 1420 O O . ARG A 1 177 ? 38.989 3.469 20.887 1.00 29.22 177 ARG A O 1
ATOM 1428 N N . ILE A 1 178 ? 38.365 5.641 21.059 1.00 32.56 178 ILE A N 1
ATOM 1429 C CA . ILE A 1 178 ? 38.959 5.774 22.378 1.00 20.09 178 ILE A CA 1
ATOM 1430 C C . ILE A 1 178 ? 38.135 4.916 23.347 1.00 25.71 178 ILE A C 1
ATOM 1431 O O . ILE A 1 178 ? 38.694 4.169 24.133 1.00 21.88 178 ILE A O 1
ATOM 1436 N N . LEU A 1 179 ? 36.807 5.006 23.243 1.00 32.27 179 LEU A N 1
ATOM 1437 C CA . LEU A 1 179 ? 35.884 4.265 24.101 1.00 23.95 179 LEU A CA 1
ATOM 1438 C C . LEU A 1 179 ? 35.827 2.802 23.659 1.00 30.20 179 LEU A C 1
ATOM 1439 O O . LEU A 1 179 ? 35.823 1.897 24.508 1.00 24.19 179 LEU A O 1
ATOM 1444 N N . ARG A 1 180 ? 35.828 2.578 22.339 1.00 27.46 180 ARG A N 1
ATOM 1445 C CA . ARG A 1 180 ? 35.808 1.224 21.774 1.00 26.64 180 ARG A CA 1
ATOM 1446 C C . ARG A 1 180 ? 37.009 0.382 22.186 1.00 30.76 180 ARG A C 1
ATOM 1447 O O . ARG A 1 180 ? 36.870 -0.834 22.426 1.00 31.88 180 ARG A O 1
ATOM 1455 N N . ALA A 1 181 ? 38.180 1.017 22.270 1.00 29.28 181 ALA A N 1
ATOM 1456 C CA . ALA A 1 181 ? 39.389 0.309 22.706 1.00 27.85 181 ALA A CA 1
ATOM 1457 C C . ALA A 1 181 ? 39.226 -0.215 24.126 1.00 28.00 181 ALA A C 1
ATOM 1458 O O . ALA A 1 181 ? 39.465 -1.383 24.407 1.00 31.66 181 ALA A O 1
ATOM 1460 N N . ILE A 1 182 ? 38.788 0.645 25.028 1.00 30.11 182 ILE A N 1
ATOM 1461 C CA . ILE A 1 182 ? 38.545 0.195 26.383 1.00 31.98 182 ILE A CA 1
ATOM 1462 C C . ILE A 1 182 ? 37.530 -0.942 26.365 1.00 37.02 182 ILE A C 1
ATOM 1463 O O . ILE A 1 182 ? 37.748 -1.983 27.008 1.00 42.23 182 ILE A O 1
ATOM 1468 N N . ARG A 1 183 ? 36.459 -0.778 25.621 1.00 34.51 183 ARG A N 1
ATOM 1469 C CA . ARG A 1 183 ? 35.449 -1.784 25.564 1.00 36.74 183 ARG A CA 1
ATOM 1470 C C . ARG A 1 183 ? 35.908 -3.152 25.164 1.00 35.99 183 ARG A C 1
ATOM 1471 O O . ARG A 1 183 ? 35.539 -4.090 25.783 1.00 31.08 183 ARG A O 1
ATOM 1479 N N . PHE A 1 184 ? 36.693 -3.265 24.107 1.00 43.46 184 PHE A N 1
ATOM 1480 C CA . PHE A 1 184 ? 37.210 -4.572 23.687 1.00 33.64 184 PHE A CA 1
ATOM 1481 C C . PHE A 1 184 ? 38.358 -4.991 24.608 1.00 34.74 184 PHE A C 1
ATOM 1482 O O . PHE A 1 184 ? 38.646 -6.167 24.751 1.00 35.56 184 PHE A O 1
ATOM 1490 N N . GLU A 1 185 ? 39.029 -4.023 25.216 1.00 41.60 185 GLU A N 1
ATOM 1491 C CA . GLU A 1 185 ? 40.025 -4.339 26.241 1.00 52.27 185 GLU A CA 1
ATOM 1492 C C . GLU A 1 185 ? 39.407 -5.116 27.405 1.00 46.16 185 GLU A C 1
ATOM 1493 O O . GLU A 1 185 ? 39.947 -6.127 27.830 1.00 41.61 185 GLU A O 1
ATOM 1499 N N . GLN A 1 186 ? 38.277 -4.654 27.926 1.00 39.98 186 GLN A N 1
ATOM 1500 C CA . GLN A 1 186 ? 37.650 -5.401 29.009 1.00 46.96 186 GLN A CA 1
ATOM 1501 C C . GLN A 1 186 ? 36.868 -6.613 28.496 1.00 41.60 186 GLN A C 1
ATOM 1502 O O . GLN A 1 186 ? 36.701 -7.584 29.225 1.00 46.95 186 GLN A O 1
ATOM 1508 N N . ARG A 1 187 ? 36.366 -6.562 27.267 1.00 44.41 187 ARG A N 1
ATOM 1509 C CA . ARG A 1 187 ? 35.512 -7.647 26.764 1.00 48.40 187 ARG A CA 1
ATOM 1510 C C . ARG A 1 187 ? 36.226 -8.996 26.542 1.00 61.21 187 ARG A C 1
ATOM 1511 O O . ARG A 1 187 ? 35.641 -10.054 26.766 1.00 69.62 187 ARG A O 1
ATOM 1519 N N . PHE A 1 188 ? 37.470 -8.951 26.075 1.00 59.31 188 PHE A N 1
ATOM 1520 C CA . PHE A 1 188 ? 38.375 -10.093 26.150 1.00 54.85 188 PHE A CA 1
ATOM 1521 C C . PHE A 1 188 ? 39.284 -9.679 27.271 1.00 55.62 188 PHE A C 1
ATOM 1522 O O . PHE A 1 188 ? 39.084 -8.613 27.845 1.00 70.98 188 PHE A O 1
ATOM 1530 N N . ASP A 1 189 ? 40.287 -10.450 27.628 1.00 44.21 189 ASP A N 1
ATOM 1531 C CA . ASP A 1 189 ? 41.101 -9.894 28.713 1.00 58.94 189 ASP A CA 1
ATOM 1532 C C . ASP A 1 189 ? 42.325 -9.216 28.118 1.00 54.18 189 ASP A C 1
ATOM 1533 O O . ASP A 1 189 ? 43.469 -9.650 28.308 1.00 48.49 189 ASP A O 1
ATOM 1538 N N . PHE A 1 190 ? 42.087 -8.148 27.372 1.00 53.29 190 PHE A N 1
ATOM 1539 C CA . PHE A 1 190 ? 43.170 -7.622 26.559 1.00 53.49 190 PHE A CA 1
ATOM 1540 C C . PHE A 1 190 ? 43.797 -6.392 27.124 1.00 47.91 190 PHE A C 1
ATOM 1541 O O . PHE A 1 190 ? 43.236 -5.753 28.001 1.00 54.54 190 PHE A O 1
ATOM 1549 N N . ARG A 1 191 ? 44.990 -6.090 26.633 1.00 46.83 191 ARG A N 1
ATOM 1550 C CA . ARG A 1 191 ? 45.666 -4.856 27.001 1.00 51.77 191 ARG A CA 1
ATOM 1551 C C . ARG A 1 191 ? 45.885 -4.011 25.743 1.00 44.48 191 ARG A C 1
ATOM 1552 O O . ARG A 1 191 ? 46.088 -4.538 24.641 1.00 49.03 191 ARG A O 1
ATOM 1560 N N . ILE A 1 192 ? 45.834 -2.699 25.911 1.00 36.54 192 ILE A N 1
ATOM 1561 C CA . ILE A 1 192 ? 46.164 -1.773 24.837 1.00 41.54 192 ILE A CA 1
ATOM 1562 C C . ILE A 1 192 ? 47.677 -1.618 24.722 1.00 42.59 192 ILE A C 1
ATOM 1563 O O . ILE A 1 192 ? 48.337 -1.113 25.633 1.00 39.08 192 ILE A O 1
ATOM 1568 N N . GLU A 1 193 ? 48.236 -2.073 23.609 1.00 40.89 193 GLU A N 1
ATOM 1569 C CA . GLU A 1 193 ? 49.687 -2.087 23.492 1.00 34.74 193 GLU A CA 1
ATOM 1570 C C . GLU A 1 193 ? 50.220 -0.677 23.596 1.00 32.80 193 GLU A C 1
ATOM 1571 O O . GLU A 1 193 ? 49.525 0.293 23.266 1.00 43.14 193 GLU A O 1
ATOM 1577 N N . GLU A 1 194 ? 51.440 -0.563 24.058 1.00 34.39 194 GLU A N 1
ATOM 1578 C CA . GLU A 1 194 ? 52.094 0.692 24.316 1.00 42.70 194 GLU A CA 1
ATOM 1579 C C . GLU A 1 194 ? 51.870 1.811 23.362 1.00 39.51 194 GLU A C 1
ATOM 1580 O O . GLU A 1 194 ? 51.432 2.862 23.734 1.00 41.37 194 GLU A O 1
ATOM 1586 N N . THR A 1 195 ? 52.247 1.599 22.129 1.00 39.09 195 THR A N 1
ATOM 1587 C CA . THR A 1 195 ? 52.154 2.648 21.116 1.00 39.85 195 THR A CA 1
ATOM 1588 C C . THR A 1 195 ? 50.730 3.174 20.970 1.00 28.26 195 THR A C 1
ATOM 1589 O O . THR A 1 195 ? 50.495 4.392 21.009 1.00 35.73 195 THR A O 1
ATOM 1593 N N . THR A 1 196 ? 49.770 2.267 20.830 1.00 23.67 196 THR A N 1
ATOM 1594 C CA . THR A 1 196 ? 48.403 2.730 20.672 1.00 28.41 196 THR A CA 1
ATOM 1595 C C . THR A 1 196 ? 47.926 3.445 21.925 1.00 33.53 196 THR A C 1
ATOM 1596 O O . THR A 1 196 ? 47.202 4.439 21.824 1.00 33.21 196 THR A O 1
ATOM 1600 N N . GLU A 1 197 ? 48.416 3.009 23.086 1.00 29.54 197 GLU A N 1
ATOM 1601 C CA . GLU A 1 197 ? 48.077 3.670 24.354 1.00 33.36 197 GLU A CA 1
ATOM 1602 C C . GLU A 1 197 ? 48.519 5.142 24.370 1.00 39.91 197 GLU A C 1
ATOM 1603 O O . GLU A 1 197 ? 47.751 6.050 24.732 1.00 36.73 197 GLU A O 1
ATOM 1609 N N . ARG A 1 198 ? 49.747 5.388 24.001 1.00 31.18 198 ARG A N 1
ATOM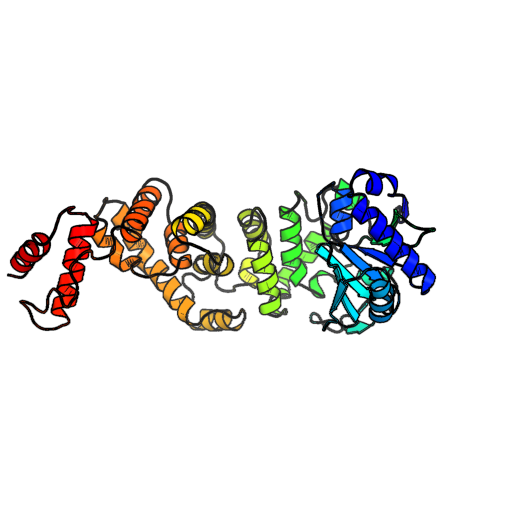 1610 C CA . ARG A 1 198 ? 50.175 6.722 23.833 1.00 35.69 198 ARG A CA 1
ATOM 1611 C C . ARG A 1 198 ? 49.336 7.510 22.876 1.00 35.34 198 ARG A C 1
ATOM 1612 O O . ARG A 1 198 ? 49.029 8.629 23.124 1.00 47.12 198 ARG A O 1
ATOM 1620 N N . LEU A 1 199 ? 48.992 6.921 21.753 1.00 49.26 199 LEU A N 1
ATOM 1621 C CA . LEU A 1 199 ? 48.122 7.582 20.779 1.00 42.59 199 LEU A CA 1
ATOM 1622 C C . LEU A 1 199 ? 46.764 7.974 21.389 1.00 38.15 199 LEU A C 1
ATOM 1623 O O . LEU A 1 199 ? 46.236 9.063 21.145 1.00 36.32 199 LEU A O 1
ATOM 1628 N N . LEU A 1 200 ? 46.216 7.069 22.186 1.00 36.11 200 LEU A N 1
ATOM 1629 C CA . LEU A 1 200 ? 44.945 7.266 22.875 1.00 30.09 200 LEU A CA 1
ATOM 1630 C C . LEU A 1 200 ? 45.022 8.487 23.796 1.00 39.64 200 LEU A C 1
ATOM 1631 O O . LEU A 1 200 ? 44.141 9.355 23.772 1.00 38.73 200 LEU A O 1
ATOM 1636 N N . LYS A 1 201 ? 46.096 8.560 24.582 1.00 41.98 201 LYS A N 1
ATOM 1637 C CA . LYS A 1 201 ? 46.285 9.626 25.564 1.00 41.18 201 LYS A CA 1
ATOM 1638 C C . LYS A 1 201 ? 46.410 10.993 24.916 1.00 40.81 201 LYS A C 1
ATOM 1639 O O . LYS A 1 201 ? 45.903 11.996 25.444 1.00 39.57 201 LYS A O 1
ATOM 1645 N N . GLN A 1 202 ? 47.128 11.038 23.798 1.00 35.16 202 GLN A N 1
ATOM 1646 C CA . GLN A 1 202 ? 47.319 12.295 23.063 1.00 43.96 202 GLN A CA 1
ATOM 1647 C C . GLN A 1 202 ? 45.964 12.832 22.646 1.00 35.55 202 GLN A C 1
ATOM 1648 O O . GLN A 1 202 ? 45.614 13.980 22.940 1.00 35.98 202 GLN A O 1
ATOM 1654 N N . ALA A 1 203 ? 45.200 11.966 21.981 1.00 34.56 203 ALA A N 1
ATOM 1655 C CA . ALA A 1 203 ? 43.873 12.303 21.472 1.00 31.64 203 ALA A CA 1
ATOM 1656 C C . ALA A 1 203 ? 42.989 12.803 22.603 1.00 26.37 203 ALA A C 1
ATOM 1657 O O . ALA A 1 203 ? 42.303 13.799 22.464 1.00 27.92 203 ALA A O 1
ATOM 1659 N N . VAL A 1 204 ? 43.018 12.103 23.732 1.00 35.04 204 VAL A N 1
ATOM 1660 C CA . VAL A 1 204 ? 42.203 12.503 24.875 1.00 33.65 204 VAL A CA 1
ATOM 1661 C C . VAL A 1 204 ? 42.608 13.880 25.338 1.00 33.12 204 VAL A C 1
ATOM 1662 O O . VAL A 1 204 ? 41.777 14.775 25.433 1.00 43.88 204 VAL A O 1
ATOM 1666 N N . GLU A 1 205 ? 43.892 14.069 25.590 1.00 32.51 205 GLU A N 1
ATOM 1667 C CA . GLU A 1 205 ? 44.319 15.349 26.136 1.00 26.68 205 GLU A CA 1
ATOM 1668 C C . GLU A 1 205 ? 44.508 16.473 25.111 1.00 41.50 205 GLU A C 1
ATOM 1669 O O . GLU A 1 205 ? 44.917 17.570 25.484 1.00 43.92 205 GLU A O 1
ATOM 1675 N N . GLU A 1 206 ? 44.217 16.228 23.833 1.00 43.64 206 GLU A N 1
ATOM 1676 C CA . GLU A 1 206 ? 44.237 17.329 22.860 1.00 38.20 206 GLU A CA 1
ATOM 1677 C C . GLU A 1 206 ? 42.855 17.769 22.370 1.00 37.83 206 GLU A C 1
ATOM 1678 O O . GLU A 1 206 ? 42.766 18.543 21.418 1.00 43.24 206 GLU A O 1
ATOM 1684 N N . GLY A 1 207 ? 41.786 17.267 22.989 1.00 39.18 207 GLY A N 1
ATOM 1685 C CA . GLY A 1 207 ? 40.438 17.767 22.729 1.00 24.52 207 GLY A CA 1
ATOM 1686 C C . GLY A 1 207 ? 39.608 16.982 21.737 1.00 21.19 207 GLY A C 1
ATOM 1687 O O . GLY A 1 207 ? 38.559 17.417 21.276 1.00 44.80 207 GLY A O 1
ATOM 1688 N N . TYR A 1 208 ? 40.050 15.789 21.424 1.00 29.65 208 TYR A N 1
ATOM 1689 C CA . TYR A 1 208 ? 39.412 15.087 20.321 1.00 41.23 208 TYR A CA 1
ATOM 1690 C C . TYR A 1 208 ? 37.998 14.570 20.603 1.00 40.12 208 TYR A C 1
ATOM 1691 O O . TYR A 1 208 ? 37.127 14.622 19.721 1.00 39.58 208 TYR A O 1
ATOM 1700 N N . LEU A 1 209 ? 37.770 14.149 21.845 1.00 32.65 209 LEU A N 1
ATOM 1701 C CA . LEU A 1 209 ? 36.448 13.744 22.300 1.00 28.38 209 LEU A CA 1
ATOM 1702 C C . LEU A 1 209 ? 35.434 14.891 22.116 1.00 43.98 209 LEU A C 1
ATOM 1703 O O . LEU A 1 209 ? 34.384 14.706 21.492 1.00 47.01 209 LEU A O 1
ATOM 1708 N N . GLU A 1 210 ? 35.758 16.080 22.628 1.00 38.52 210 GLU A N 1
ATOM 1709 C CA . GLU A 1 210 ? 34.897 17.240 22.425 1.00 39.33 210 GLU A CA 1
ATOM 1710 C C . GLU A 1 210 ? 34.682 17.534 20.962 1.00 44.23 210 GLU A C 1
ATOM 1711 O O . GLU A 1 210 ? 33.636 18.066 20.586 1.00 45.19 210 GLU A O 1
ATOM 1717 N N . ARG A 1 211 ? 35.689 17.244 20.146 1.00 39.88 211 ARG A N 1
ATOM 1718 C CA . ARG A 1 211 ? 35.574 17.534 18.723 1.00 39.24 211 ARG A CA 1
ATOM 1719 C C . ARG A 1 211 ? 34.621 16.567 18.045 1.00 36.52 211 ARG A C 1
ATOM 1720 O O . ARG A 1 211 ? 34.112 16.876 16.995 1.00 34.52 211 ARG A O 1
ATOM 1728 N N . THR A 1 212 ? 34.372 15.401 18.646 1.00 40.35 212 THR A N 1
ATOM 1729 C CA . THR A 1 212 ? 33.382 14.488 18.078 1.00 31.87 212 THR A CA 1
ATOM 1730 C C . THR A 1 212 ? 31.963 14.813 18.554 1.00 37.21 212 THR A C 1
ATOM 1731 O O . THR A 1 212 ? 31.790 15.529 19.518 1.00 39.70 212 THR A O 1
ATOM 1735 N N . THR A 1 213 ? 30.949 14.338 17.834 1.00 40.38 213 THR A N 1
ATOM 1736 C CA . THR A 1 213 ? 29.573 14.695 18.157 1.00 36.40 213 THR A CA 1
ATOM 1737 C C . THR A 1 213 ? 29.065 13.855 19.318 1.00 43.16 213 THR A C 1
ATOM 1738 O O . THR A 1 213 ? 29.484 12.708 19.500 1.00 37.03 213 THR A O 1
ATOM 1742 N N . GLY A 1 214 ? 28.166 14.442 20.100 1.00 43.64 214 GLY A N 1
ATOM 1743 C CA . GLY A 1 214 ? 27.537 13.759 21.212 1.00 41.13 214 GLY A CA 1
ATOM 1744 C C . GLY A 1 214 ? 26.949 12.389 20.924 1.00 44.98 214 GLY A C 1
ATOM 1745 O O . GLY A 1 214 ? 27.306 11.398 21.578 1.00 42.96 214 GLY A O 1
ATOM 1746 N N . PRO A 1 215 ? 26.026 12.319 19.955 1.00 45.43 215 PRO A N 1
ATOM 1747 C CA . PRO A 1 215 ? 25.304 11.076 19.635 1.00 41.86 215 PRO A CA 1
ATOM 1748 C C . PRO A 1 215 ? 26.218 9.895 19.303 1.00 40.01 215 PRO A C 1
ATOM 1749 O O . PRO A 1 215 ? 25.879 8.745 19.611 1.00 36.46 215 PRO A O 1
ATOM 1753 N N . ARG A 1 216 ? 27.355 10.166 18.671 1.00 33.03 216 ARG A N 1
ATOM 1754 C CA . ARG A 1 216 ? 28.246 9.088 18.293 1.00 38.91 216 ARG A CA 1
ATOM 1755 C C . ARG A 1 216 ? 28.865 8.551 19.575 1.00 40.40 216 ARG A C 1
ATOM 1756 O O . ARG A 1 216 ? 28.885 7.355 19.832 1.00 46.81 216 ARG A O 1
ATOM 1764 N N . LEU A 1 217 ? 29.329 9.471 20.401 1.00 41.78 217 LEU A N 1
ATOM 1765 C CA . LEU A 1 217 ? 29.912 9.160 21.686 1.00 31.54 217 LEU A CA 1
ATOM 1766 C C . LEU A 1 217 ? 28.902 8.428 22.593 1.00 37.59 217 LEU A C 1
ATOM 1767 O O . LEU A 1 217 ? 29.242 7.439 23.256 1.00 26.56 217 LEU A O 1
ATOM 1772 N N . ARG A 1 218 ? 27.657 8.902 22.617 1.00 32.31 218 ARG A N 1
ATOM 1773 C CA . ARG A 1 218 ? 26.677 8.317 23.515 1.00 31.90 218 ARG A CA 1
ATOM 1774 C C . ARG A 1 218 ? 26.525 6.863 23.132 1.00 40.58 218 ARG A C 1
ATOM 1775 O O . ARG A 1 218 ? 26.464 5.956 23.981 1.00 47.60 218 ARG A O 1
ATOM 1783 N N . GLN A 1 219 ? 26.491 6.628 21.834 1.00 30.14 219 GLN A N 1
ATOM 1784 C CA . GLN A 1 219 ? 26.212 5.301 21.386 1.00 23.68 219 GLN A CA 1
ATOM 1785 C C . GLN A 1 219 ? 27.336 4.339 21.747 1.00 25.32 219 GLN A C 1
ATOM 1786 O O . GLN A 1 219 ? 27.077 3.174 22.062 1.00 26.98 219 GLN A O 1
ATOM 1792 N N . GLU A 1 220 ? 28.581 4.805 21.703 1.00 28.47 220 GLU A N 1
ATOM 1793 C CA . GLU A 1 220 ? 29.685 3.947 22.120 1.00 35.66 220 GLU A CA 1
ATOM 1794 C C . GLU A 1 220 ? 29.624 3.772 23.644 1.00 35.86 220 GLU A C 1
ATOM 1795 O O . GLU A 1 220 ? 30.065 2.762 24.201 1.00 31.73 220 GLU A O 1
ATOM 1801 N N . LEU A 1 221 ? 29.043 4.760 24.311 1.00 38.26 221 LEU A N 1
ATOM 1802 C CA . LEU A 1 221 ? 28.849 4.678 25.747 1.00 36.37 221 LEU A CA 1
ATOM 1803 C C . LEU A 1 221 ? 27.814 3.635 26.114 1.00 36.83 221 LEU A C 1
ATOM 1804 O O . LEU A 1 221 ? 28.065 2.814 26.985 1.00 37.18 221 LEU A O 1
ATOM 1809 N N . GLU A 1 222 ? 26.649 3.660 25.471 1.00 34.11 222 GLU A N 1
ATOM 1810 C CA . GLU A 1 222 ? 25.638 2.659 25.802 1.00 33.63 222 GLU A CA 1
ATOM 1811 C C . GLU A 1 222 ? 26.237 1.278 25.565 1.00 35.50 222 GLU A C 1
ATOM 1812 O O . GLU A 1 222 ? 26.016 0.329 26.324 1.00 47.79 222 GLU A O 1
ATOM 1818 N N . LYS A 1 223 ? 27.010 1.159 24.516 1.00 28.45 223 LYS A N 1
ATOM 1819 C CA . LYS A 1 223 ? 27.609 -0.093 24.146 1.00 40.67 223 LYS A CA 1
ATOM 1820 C C . LYS A 1 223 ? 28.570 -0.605 25.184 1.00 34.79 223 LYS A C 1
ATOM 1821 O O . LYS A 1 223 ? 28.503 -1.738 25.561 1.00 39.81 223 LYS A O 1
ATOM 1827 N N . ILE A 1 224 ? 29.432 0.251 25.680 1.00 25.51 224 ILE A N 1
ATOM 1828 C CA . ILE A 1 224 ? 30.192 -0.076 26.891 1.00 32.81 224 ILE A CA 1
ATOM 1829 C C . ILE A 1 224 ? 29.284 -0.572 28.034 1.00 39.87 224 ILE A C 1
ATOM 1830 O O . ILE A 1 224 ? 29.579 -1.579 28.681 1.00 32.43 224 ILE A O 1
ATOM 1835 N N . LEU A 1 225 ? 28.170 0.119 28.266 1.00 37.32 225 LEU A N 1
ATOM 1836 C CA . LEU A 1 225 ? 27.312 -0.229 29.396 1.00 43.73 225 LEU A CA 1
ATOM 1837 C C . LEU A 1 225 ? 26.721 -1.615 29.255 1.00 43.95 225 LEU A C 1
ATOM 1838 O O . LEU A 1 225 ? 26.482 -2.290 30.247 1.00 56.25 225 LEU A O 1
ATOM 1843 N N . GLU A 1 226 ? 26.527 -2.050 28.038 1.00 39.24 226 GLU A N 1
ATOM 1844 C CA . GLU A 1 226 ? 25.969 -3.349 27.816 1.00 42.66 226 GLU A CA 1
ATOM 1845 C C . GLU A 1 226 ? 27.024 -4.424 27.751 1.00 31.92 226 GLU A C 1
ATOM 1846 O O . GLU A 1 226 ? 26.708 -5.547 27.540 1.00 31.83 226 GLU A O 1
ATOM 1852 N N . GLU A 1 227 ? 28.283 -4.054 27.881 1.00 36.34 227 GLU A N 1
ATOM 1853 C CA . GLU A 1 227 ? 29.354 -5.046 27.856 1.00 34.81 227 GLU A CA 1
ATOM 1854 C C . GLU A 1 227 ? 29.384 -5.814 29.183 1.00 48.96 227 GLU A C 1
ATOM 1855 O O . GLU A 1 227 ? 28.538 -5.611 30.057 1.00 54.25 227 GLU A O 1
ATOM 1861 N N . LYS A 1 228 ? 30.267 -6.773 29.321 1.00 63.82 228 LYS A N 1
ATOM 1862 C CA . LYS A 1 228 ? 30.229 -7.571 30.524 1.00 68.38 228 LYS A CA 1
ATOM 1863 C C . LYS A 1 228 ? 30.580 -6.949 31.847 1.00 72.28 228 LYS A C 1
ATOM 1864 O O . LYS A 1 228 ? 29.809 -7.098 32.767 1.00 86.11 228 LYS A O 1
ATOM 1870 N N . ASN A 1 229 ? 31.704 -6.255 31.974 1.00 58.15 229 ASN A N 1
ATOM 1871 C CA . ASN A 1 229 ? 32.042 -5.662 33.264 1.00 48.81 229 ASN A CA 1
ATOM 1872 C C . ASN A 1 229 ? 32.236 -4.189 33.116 1.00 41.72 229 ASN A C 1
ATOM 1873 O O . ASN A 1 229 ? 33.335 -3.724 33.028 1.00 43.42 229 ASN A O 1
ATOM 1878 N N . PRO A 1 230 ? 31.135 -3.470 33.109 1.00 36.09 230 PRO A N 1
ATOM 1879 C CA . PRO A 1 230 ? 31.112 -2.040 32.810 1.00 32.98 230 PRO A CA 1
ATOM 1880 C C . PRO A 1 230 ? 32.010 -1.282 33.772 1.00 40.88 230 PRO A C 1
ATOM 1881 O O . PRO A 1 230 ? 32.700 -0.350 33.375 1.00 52.88 230 PRO A O 1
ATOM 1885 N N . LEU A 1 231 ? 32.001 -1.686 35.032 1.00 40.87 231 LEU A N 1
ATOM 1886 C CA . LEU A 1 231 ? 32.706 -0.958 36.077 1.00 39.57 231 LEU A CA 1
ATOM 1887 C C . LEU A 1 231 ? 34.213 -0.906 35.792 1.00 43.30 231 LEU A C 1
ATOM 1888 O O . LEU A 1 231 ? 34.865 0.101 36.070 1.00 44.42 231 LEU A O 1
ATOM 1893 N N . LYS A 1 232 ? 34.728 -1.958 35.204 1.00 39.23 232 LYS A N 1
ATOM 1894 C CA . LYS A 1 232 ? 36.092 -2.058 34.787 1.00 45.28 232 LYS A CA 1
ATOM 1895 C C . LYS A 1 232 ? 36.446 -1.049 33.748 1.00 39.82 232 LYS A C 1
ATOM 1896 O O . LYS A 1 232 ? 37.490 -0.476 33.783 1.00 38.23 232 LYS A O 1
ATOM 1902 N N . SER A 1 233 ? 35.538 -0.897 32.809 1.00 28.91 233 SER A N 1
ATOM 1903 C CA . SER A 1 233 ? 35.641 0.015 31.664 1.00 29.59 233 SER A CA 1
ATOM 1904 C C . SER A 1 233 ? 35.618 1.458 32.152 1.00 30.64 233 SER A C 1
ATOM 1905 O O . SER A 1 233 ? 36.478 2.284 31.812 1.00 29.87 233 SER A O 1
ATOM 1908 N N . ILE A 1 234 ? 34.615 1.742 32.969 1.00 25.07 234 ILE A N 1
ATOM 1909 C CA . ILE A 1 234 ? 34.484 3.018 33.630 1.00 29.51 234 ILE A CA 1
ATOM 1910 C C . ILE A 1 234 ? 35.762 3.392 34.386 1.00 23.97 234 ILE A C 1
ATOM 1911 O O . ILE A 1 234 ? 36.249 4.521 34.285 1.00 25.57 234 ILE A O 1
ATOM 1916 N N . ARG A 1 235 ? 36.349 2.439 35.092 1.00 21.49 235 ARG A N 1
ATOM 1917 C CA . ARG A 1 235 ? 37.545 2.777 35.866 1.00 25.74 235 ARG A CA 1
ATOM 1918 C C . ARG A 1 235 ? 38.673 2.976 34.906 1.00 27.79 235 ARG A C 1
ATOM 1919 O O . ARG A 1 235 ? 39.601 3.737 35.156 1.00 30.14 235 ARG A O 1
ATOM 1927 N N . ARG A 1 236 ? 38.565 2.313 33.766 1.00 31.58 236 ARG A N 1
ATOM 1928 C CA . ARG A 1 236 ? 39.596 2.431 32.750 1.00 29.54 236 ARG A CA 1
ATOM 1929 C C . ARG A 1 236 ? 39.524 3.819 32.107 1.00 24.36 236 ARG A C 1
ATOM 1930 O O . ARG A 1 236 ? 40.547 4.462 31.897 1.00 37.45 236 ARG A O 1
ATOM 1938 N N . MET A 1 237 ? 38.310 4.287 31.822 1.00 24.16 237 MET A N 1
ATOM 1939 C CA . MET A 1 237 ? 38.093 5.641 31.294 1.00 24.15 237 MET A CA 1
ATOM 1940 C C . MET A 1 237 ? 38.698 6.654 32.248 1.00 33.89 237 MET A C 1
ATOM 1941 O O . MET A 1 237 ? 39.382 7.577 31.846 1.00 33.75 237 MET A O 1
ATOM 1946 N N . ALA A 1 238 ? 38.441 6.464 33.537 1.00 40.23 238 ALA A N 1
ATOM 1947 C CA . ALA A 1 238 ? 38.933 7.387 34.521 1.00 32.74 238 ALA A CA 1
ATOM 1948 C C . ALA A 1 238 ? 40.460 7.309 34.539 1.00 26.50 238 ALA A C 1
ATOM 1949 O O . ALA A 1 238 ? 41.136 8.327 34.492 1.00 28.24 238 ALA A O 1
ATOM 1951 N N . GLN A 1 239 ? 41.015 6.139 34.424 1.00 23.48 239 GLN A N 1
ATOM 1952 C CA . GLN A 1 239 ? 42.442 6.009 34.389 1.00 25.98 239 GLN A CA 1
ATOM 1953 C C . GLN A 1 239 ? 42.987 6.800 33.256 1.00 33.09 239 GLN A C 1
ATOM 1954 O O . GLN A 1 239 ? 44.072 7.271 33.323 1.00 32.56 239 GLN A O 1
ATOM 1960 N N . PHE A 1 240 ? 42.234 6.873 32.178 1.00 37.04 240 PHE A N 1
ATOM 1961 C CA . PHE A 1 240 ? 42.684 7.589 30.983 1.00 44.76 240 PHE A CA 1
ATOM 1962 C C . PHE A 1 240 ? 42.224 9.039 30.933 1.00 48.04 240 PHE A C 1
ATOM 1963 O O . PHE A 1 240 ? 42.491 9.734 29.958 1.00 52.46 240 PHE A O 1
ATOM 1971 N N . ASP A 1 241 ? 41.525 9.483 31.973 1.00 40.55 241 ASP A N 1
ATOM 1972 C CA . ASP A 1 241 ? 40.985 10.842 32.023 1.00 42.21 241 ASP A CA 1
ATOM 1973 C C . ASP A 1 241 ? 39.849 11.103 31.053 1.00 39.73 241 ASP A C 1
ATOM 1974 O O . ASP A 1 241 ? 39.542 12.249 30.758 1.00 43.15 241 ASP A O 1
ATOM 1979 N N . VAL A 1 242 ? 39.215 10.049 30.558 1.00 44.49 242 VAL A N 1
ATOM 1980 C CA . VAL A 1 242 ? 38.159 10.204 29.550 1.00 38.00 242 VAL A CA 1
ATOM 1981 C C . VAL A 1 242 ? 36.905 10.840 30.133 1.00 36.40 242 VAL A C 1
ATOM 1982 O O . VAL A 1 242 ? 36.306 11.741 29.526 1.00 36.84 242 VAL A O 1
ATOM 1986 N N . ILE A 1 243 ? 36.502 10.374 31.315 1.00 24.72 243 ILE A N 1
ATOM 1987 C CA . ILE A 1 243 ? 35.222 10.804 31.859 1.00 24.85 243 ILE A CA 1
ATOM 1988 C C . ILE A 1 243 ? 35.080 12.322 31.884 1.00 35.85 243 ILE A C 1
ATOM 1989 O O . ILE A 1 243 ? 34.038 12.847 31.491 1.00 43.52 243 ILE A O 1
ATOM 1994 N N . LYS A 1 244 ? 36.115 13.020 32.352 1.00 33.26 244 LYS A N 1
ATOM 1995 C CA . LYS A 1 244 ? 36.052 14.483 32.452 1.00 36.29 244 LYS A CA 1
ATOM 1996 C C . LYS A 1 244 ? 35.952 15.195 31.086 1.00 42.11 244 LYS A C 1
ATOM 1997 O O . LYS A 1 244 ? 35.291 16.235 30.971 1.00 33.12 244 LYS A O 1
ATOM 2003 N N . HIS A 1 245 ? 36.597 14.637 30.057 1.00 40.10 245 HIS A N 1
ATOM 2004 C CA . HIS A 1 245 ? 36.448 15.163 28.699 1.00 26.49 245 HIS A CA 1
ATOM 2005 C C . HIS A 1 245 ? 35.100 14.807 28.105 1.00 34.18 245 HIS A C 1
ATOM 2006 O O . HIS A 1 245 ? 34.669 15.410 27.123 1.00 42.94 245 HIS A O 1
ATOM 2013 N N . LEU A 1 246 ? 34.432 13.813 28.669 1.00 32.54 246 LEU A N 1
ATOM 2014 C CA . LEU A 1 246 ? 33.057 13.564 28.244 1.00 33.90 246 LEU A CA 1
ATOM 2015 C C . LEU A 1 246 ? 32.088 14.492 29.004 1.00 35.43 246 LEU A C 1
ATOM 2016 O O . LEU A 1 246 ? 31.143 15.043 28.424 1.00 32.63 246 LEU A O 1
ATOM 2021 N N . PHE A 1 247 ? 32.353 14.668 30.297 1.00 32.47 247 PHE A N 1
ATOM 2022 C CA . PHE A 1 247 ? 31.497 15.457 31.192 1.00 45.22 247 PHE A CA 1
ATOM 2023 C C . PHE A 1 247 ? 32.387 16.343 32.037 1.00 55.80 247 PHE A C 1
ATOM 2024 O O . PHE A 1 247 ? 33.011 15.883 32.988 1.00 53.60 247 PHE A O 1
ATOM 2032 N N . PRO A 1 248 ? 32.429 17.628 31.688 1.00 58.41 248 PRO A N 1
ATOM 2033 C CA . PRO A 1 248 ? 33.438 18.602 32.110 1.00 57.32 248 PRO A CA 1
ATOM 2034 C C . PRO A 1 248 ? 33.267 19.030 33.563 1.00 52.20 248 PRO A C 1
ATOM 2035 O O . PRO A 1 248 ? 34.146 19.677 34.124 1.00 57.60 248 PRO A O 1
ATOM 2039 N N . LYS A 1 249 ? 32.130 18.694 34.154 1.00 44.68 249 LYS A N 1
ATOM 2040 C CA . LYS A 1 249 ? 31.897 18.983 35.560 1.00 42.24 249 LYS A CA 1
ATOM 2041 C C . LYS A 1 249 ? 31.890 17.743 36.447 1.00 39.04 249 LYS A C 1
ATOM 2042 O O . LYS A 1 249 ? 31.634 17.846 37.647 1.00 47.91 249 LYS A O 1
ATOM 2048 N N . THR A 1 250 ? 32.144 16.573 35.870 1.00 35.10 250 THR A N 1
ATOM 2049 C CA . THR A 1 250 ? 32.228 15.362 36.690 1.00 46.69 250 THR A CA 1
ATOM 2050 C C . THR A 1 250 ? 33.682 14.942 36.957 1.00 47.17 250 THR A C 1
ATOM 2051 O O . THR A 1 250 ? 34.520 14.820 36.039 1.00 46.30 250 THR A O 1
ATOM 2055 N N . TYR A 1 251 ? 33.952 14.716 38.236 1.00 37.21 251 TYR A N 1
ATOM 2056 C CA . TYR A 1 251 ? 35.259 14.308 38.719 1.00 44.33 251 TYR A CA 1
ATOM 2057 C C . TYR A 1 251 ? 35.104 12.911 39.283 1.00 44.71 251 TYR A C 1
ATOM 2058 O O . TYR A 1 251 ? 34.302 12.691 40.209 1.00 37.49 251 TYR A O 1
ATOM 2067 N N . TYR A 1 252 ? 35.842 11.961 38.703 1.00 38.83 252 TYR A N 1
ATOM 2068 C CA . TYR A 1 252 ? 35.765 10.586 39.166 1.00 33.09 252 TYR A CA 1
ATOM 2069 C C . TYR A 1 252 ? 36.693 10.379 40.348 1.00 32.81 252 TYR A C 1
ATOM 2070 O O . TYR A 1 252 ? 37.906 10.266 40.169 1.00 33.55 252 TYR A O 1
ATOM 2079 N N . THR A 1 253 ? 36.121 10.325 41.542 1.00 27.14 253 THR A N 1
ATOM 2080 C CA . THR A 1 253 ? 36.906 10.274 42.777 1.00 32.12 253 THR A CA 1
ATOM 2081 C C . THR A 1 253 ? 36.701 8.919 43.449 1.00 31.18 253 THR A C 1
ATOM 2082 O O . THR A 1 253 ? 35.861 8.132 43.021 1.00 31.54 253 THR A O 1
ATOM 2086 N N . PRO A 1 254 ? 37.464 8.642 44.516 1.00 44.08 254 PRO A N 1
ATOM 2087 C CA . PRO A 1 254 ? 37.159 7.439 45.305 1.00 44.69 254 PRO A CA 1
ATOM 2088 C C . PRO A 1 254 ? 35.724 7.440 45.821 1.00 39.90 254 PRO A C 1
ATOM 2089 O O . PRO A 1 254 ? 35.093 6.385 45.906 1.00 45.74 254 PRO A O 1
ATOM 2093 N N . SER A 1 255 ? 35.197 8.622 46.091 1.00 38.61 255 S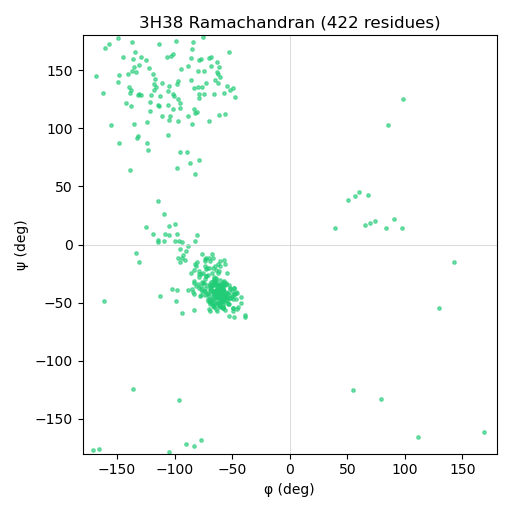ER A N 1
ATOM 2094 C CA . SER A 1 255 ? 33.782 8.793 46.433 1.00 40.02 255 SER A CA 1
ATOM 2095 C C . SER A 1 255 ? 32.859 8.400 45.278 1.00 37.59 255 SER A C 1
ATOM 2096 O O . SER A 1 255 ? 31.857 7.704 45.461 1.00 41.09 255 SER A O 1
ATOM 2099 N N . MET A 1 256 ? 33.183 8.846 44.078 1.00 39.63 256 MET A N 1
ATOM 2100 C CA . MET A 1 256 ? 32.319 8.509 42.944 1.00 43.68 256 MET A CA 1
ATOM 2101 C C . MET A 1 256 ? 32.394 7.028 42.604 1.00 34.18 256 MET A C 1
ATOM 2102 O O . MET A 1 256 ? 31.392 6.422 42.259 1.00 32.52 256 MET A O 1
ATOM 2107 N N . ASP A 1 257 ? 33.597 6.469 42.697 1.00 35.18 257 ASP A N 1
ATOM 2108 C CA . ASP A 1 257 ? 33.846 5.075 42.374 1.00 32.93 257 ASP A CA 1
ATOM 2109 C C . ASP A 1 257 ? 33.039 4.133 43.273 1.00 34.47 257 ASP A C 1
ATOM 2110 O O . ASP A 1 257 ? 32.519 3.106 42.822 1.00 42.63 257 ASP A O 1
ATOM 2115 N N . GLU A 1 258 ? 32.914 4.503 44.541 1.00 27.15 258 GLU A N 1
ATOM 2116 C CA . GLU A 1 258 ? 32.191 3.677 45.495 1.00 39.33 258 GLU A CA 1
ATOM 2117 C C . GLU A 1 258 ? 30.749 3.652 45.095 1.00 39.99 258 GLU A C 1
ATOM 2118 O O . GLU A 1 258 ? 30.106 2.604 45.138 1.00 39.62 258 GLU A O 1
ATOM 2124 N N . LYS A 1 259 ? 30.229 4.817 44.723 1.00 46.59 259 LYS A N 1
ATOM 2125 C CA . LYS A 1 259 ? 28.814 4.914 44.390 1.00 41.19 259 LYS A CA 1
ATOM 2126 C C . LYS A 1 259 ? 28.622 4.103 43.152 1.00 30.80 259 LYS A C 1
ATOM 2127 O O . LYS A 1 259 ? 27.636 3.389 43.009 1.00 31.03 259 LYS A O 1
ATOM 2133 N N . MET A 1 260 ? 29.555 4.216 42.241 1.00 25.13 260 MET A N 1
ATOM 21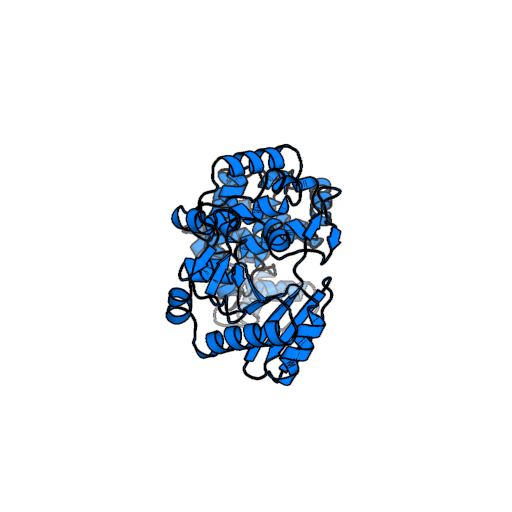34 C CA . MET A 1 260 ? 29.487 3.504 41.006 1.00 29.14 260 MET A CA 1
ATOM 2135 C C . MET A 1 260 ? 29.536 2.010 41.232 1.00 40.06 260 MET A C 1
ATOM 2136 O O . MET A 1 260 ? 28.768 1.286 40.653 1.00 43.91 260 MET A O 1
ATOM 2141 N N . GLU A 1 261 ? 30.410 1.557 42.104 1.00 20.94 261 GLU A N 1
ATOM 2142 C CA . GLU A 1 261 ? 30.391 0.154 42.500 1.00 38.27 261 GLU A CA 1
ATOM 2143 C C . GLU A 1 261 ? 29.032 -0.287 43.099 1.00 40.78 261 GLU A C 1
ATOM 2144 O O . GLU A 1 261 ? 28.420 -1.238 42.614 1.00 41.33 261 GLU A O 1
ATOM 2150 N N . ASN A 1 262 ? 28.548 0.415 44.125 1.00 32.16 262 ASN A N 1
ATOM 2151 C CA . ASN A 1 262 ? 27.202 0.164 44.638 1.00 31.68 262 ASN A CA 1
ATOM 2152 C C . ASN A 1 262 ? 26.163 0.139 43.530 1.00 36.93 262 ASN A C 1
ATOM 2153 O O . ASN A 1 262 ? 25.267 -0.707 43.524 1.00 46.09 262 ASN A O 1
ATOM 2158 N N . LEU A 1 263 ? 26.280 1.096 42.613 1.00 33.63 263 LEU A N 1
ATOM 2159 C CA . LEU A 1 263 ? 25.335 1.263 41.521 1.00 35.70 263 LEU A CA 1
ATOM 2160 C C . LEU A 1 263 ? 25.176 -0.058 40.777 1.00 42.79 263 LEU A C 1
ATOM 2161 O O . LEU A 1 263 ? 24.092 -0.622 40.738 1.00 40.97 263 LEU A O 1
ATOM 2166 N N . PHE A 1 264 ? 26.272 -0.554 40.210 1.00 46.06 264 PHE A N 1
ATOM 2167 C CA . PHE A 1 264 ? 26.229 -1.744 39.363 1.00 43.79 264 PHE A CA 1
ATOM 2168 C C . PHE A 1 264 ? 25.801 -2.982 40.120 1.00 46.00 264 PHE A C 1
ATOM 2169 O O . PHE A 1 264 ? 24.964 -3.737 39.630 1.00 56.83 264 PHE A O 1
ATOM 2177 N N . ARG A 1 265 ? 26.356 -3.170 41.315 1.00 39.79 265 ARG A N 1
ATOM 2178 C CA . ARG A 1 265 ? 25.960 -4.274 42.189 1.00 43.09 265 ARG A CA 1
ATOM 2179 C C . ARG A 1 265 ? 24.448 -4.384 42.302 1.00 49.32 265 ARG A C 1
ATOM 2180 O O . ARG A 1 265 ? 23.880 -5.483 42.258 1.00 62.52 265 ARG A O 1
ATOM 2188 N N . ASN A 1 266 ? 23.799 -3.238 42.448 1.00 43.21 266 ASN A N 1
ATOM 2189 C CA . ASN A 1 266 ? 22.399 -3.208 42.812 1.00 47.84 266 ASN A CA 1
ATOM 2190 C C . ASN A 1 266 ? 21.478 -3.133 41.617 1.00 50.79 266 ASN A C 1
ATOM 2191 O O . ASN A 1 266 ? 20.268 -3.326 41.730 1.00 55.76 266 ASN A O 1
ATOM 2196 N N . ILE A 1 267 ? 22.056 -2.866 40.460 1.00 53.51 267 ILE A N 1
ATOM 2197 C CA . ILE A 1 267 ? 21.253 -2.663 39.267 1.00 55.33 267 ILE A CA 1
ATOM 2198 C C . ILE A 1 267 ? 20.398 -3.884 38.868 1.00 66.34 267 ILE A C 1
ATOM 2199 O O . ILE A 1 267 ? 19.241 -3.731 38.467 1.00 65.19 267 ILE A O 1
ATOM 2204 N N . PRO A 1 268 ? 20.946 -5.101 39.010 1.00 68.80 268 PRO A N 1
ATOM 2205 C CA . PRO A 1 268 ? 20.168 -6.251 38.547 1.00 68.78 268 PRO A CA 1
ATOM 2206 C C . PRO A 1 268 ? 19.037 -6.571 39.521 1.00 63.37 268 PRO A C 1
ATOM 2207 O O . PRO A 1 268 ? 17.972 -7.015 39.087 1.00 63.49 268 PRO A O 1
ATOM 2211 N N . TRP A 1 269 ? 19.271 -6.345 40.812 1.00 56.87 269 TRP A N 1
ATOM 2212 C CA . TRP A 1 269 ? 18.222 -6.480 41.827 1.00 55.46 269 TRP A CA 1
ATOM 2213 C C . TRP A 1 269 ? 17.077 -5.516 41.531 1.00 58.10 269 TRP A C 1
ATOM 2214 O O . TRP A 1 269 ? 16.004 -5.641 42.099 1.00 58.03 269 TRP A O 1
ATOM 2225 N N . VAL A 1 270 ? 17.311 -4.550 40.647 1.00 56.36 270 VAL A N 1
ATOM 2226 C CA . VAL A 1 270 ? 16.285 -3.568 40.317 1.00 60.00 270 VAL A CA 1
ATOM 2227 C C . VAL A 1 270 ? 15.571 -3.948 39.035 1.00 67.09 270 VAL A C 1
ATOM 2228 O O . VAL A 1 270 ? 14.361 -3.753 38.911 1.00 70.85 270 VAL A O 1
ATOM 2232 N N . GLU A 1 271 ? 16.331 -4.463 38.073 1.00 70.24 271 GLU A N 1
ATOM 2233 C CA . GLU A 1 271 ? 15.749 -4.982 36.841 1.00 69.84 271 GLU A CA 1
ATOM 2234 C C . GLU A 1 271 ? 14.916 -6.201 37.206 1.00 79.86 271 GLU A C 1
ATOM 2235 O O . GLU A 1 271 ? 13.955 -6.557 36.511 1.00 79.80 271 GLU A O 1
ATOM 2241 N N . GLU A 1 272 ? 15.337 -6.845 38.293 1.00 79.23 272 GLU A N 1
ATOM 2242 C CA . GLU A 1 272 ? 14.657 -7.977 38.898 1.00 80.37 272 GLU A CA 1
ATOM 2243 C C . GLU A 1 272 ? 13.333 -7.676 39.572 1.00 73.62 272 GLU A C 1
ATOM 2244 O O . GLU A 1 272 ? 12.336 -8.261 39.272 1.00 72.63 272 GLU A O 1
ATOM 2250 N N . ASN A 1 273 ? 13.312 -6.694 40.432 1.00 68.35 273 ASN A N 1
ATOM 2251 C CA . ASN A 1 273 ? 12.115 -6.375 41.189 1.00 66.08 273 ASN A CA 1
ATOM 2252 C C . ASN A 1 273 ? 11.252 -5.266 40.563 1.00 70.02 273 ASN A C 1
ATOM 2253 O O . ASN A 1 273 ? 10.085 -5.105 40.933 1.00 73.92 273 ASN A O 1
ATOM 2258 N N . PHE A 1 274 ? 11.806 -4.523 39.604 1.00 60.64 274 PHE A N 1
ATOM 2259 C CA . PHE A 1 274 ? 11.118 -3.328 39.101 1.00 55.86 274 PHE A CA 1
ATOM 2260 C C . PHE A 1 274 ? 11.036 -3.124 37.584 1.00 56.33 274 PHE A C 1
ATOM 2261 O O . PHE A 1 274 ? 10.338 -2.214 37.121 1.00 50.60 274 PHE A O 1
ATOM 2269 N N . GLY A 1 275 ? 11.718 -3.960 36.809 1.00 56.99 275 GLY A N 1
ATOM 2270 C CA . GLY A 1 275 ? 11.631 -3.851 35.361 1.00 59.22 275 GLY A CA 1
ATOM 2271 C C . GLY A 1 275 ? 12.918 -3.385 34.707 1.00 69.92 275 GLY A C 1
ATOM 2272 O O . GLY A 1 275 ? 13.962 -3.325 35.355 1.00 74.72 275 GLY A O 1
ATOM 2273 N N . GLU A 1 276 ? 12.837 -2.983 33.446 1.00 72.40 276 GLU A N 1
ATOM 2274 C CA . GLU A 1 276 ? 14.001 -2.584 32.668 1.00 78.39 276 GLU A CA 1
ATOM 2275 C C . GLU A 1 276 ? 14.722 -1.370 33.233 1.00 72.55 276 GLU A C 1
ATOM 2276 O O . GLU A 1 276 ? 14.104 -0.426 33.664 1.00 68.36 276 GLU A O 1
ATOM 2282 N N . VAL A 1 277 ? 16.045 -1.403 33.211 1.00 64.32 277 VAL A N 1
ATOM 2283 C CA . VAL A 1 277 ? 16.835 -0.274 33.683 1.00 62.34 277 VAL A CA 1
ATOM 2284 C C . VAL A 1 277 ? 17.748 0.245 32.568 1.00 65.94 277 VAL A C 1
ATOM 2285 O O . VAL A 1 277 ? 18.644 -0.471 32.112 1.00 73.95 277 VAL A O 1
ATOM 2289 N N . ASP A 1 278 ? 17.517 1.478 32.123 1.00 52.64 278 ASP A N 1
ATOM 2290 C CA . ASP A 1 278 ? 18.433 2.109 31.182 1.00 51.39 278 ASP A CA 1
ATOM 2291 C C . ASP A 1 278 ? 19.748 2.438 31.887 1.00 48.06 278 ASP A C 1
ATOM 2292 O O . ASP A 1 278 ? 19.829 3.374 32.690 1.00 50.93 278 ASP A O 1
ATOM 2297 N N . ARG A 1 279 ? 20.778 1.661 31.577 1.00 42.78 279 ARG A N 1
ATOM 2298 C CA . ARG A 1 279 ? 22.055 1.789 32.259 1.00 48.21 279 ARG A CA 1
ATOM 2299 C C . ARG A 1 279 ? 22.760 3.097 31.970 1.00 48.26 279 ARG A C 1
ATOM 2300 O O . ARG A 1 279 ? 23.482 3.612 32.836 1.00 45.68 279 ARG A O 1
ATOM 2308 N N . PHE A 1 280 ? 22.552 3.628 30.763 1.00 33.82 280 PHE A N 1
ATOM 2309 C CA . PHE A 1 280 ? 23.136 4.907 30.391 1.00 32.01 280 PHE A CA 1
ATOM 2310 C C . PHE A 1 280 ? 22.682 6.011 31.379 1.00 35.54 280 PHE A C 1
ATOM 2311 O O . PHE A 1 280 ? 23.493 6.779 31.886 1.00 33.73 280 PHE A O 1
ATOM 2319 N N . TYR A 1 281 ? 21.384 6.072 31.642 1.00 35.35 281 TYR A N 1
ATOM 2320 C CA . TYR A 1 281 ? 20.832 7.053 32.561 1.00 36.74 281 TYR A CA 1
ATOM 2321 C C . TYR A 1 281 ? 21.140 6.745 34.029 1.00 36.98 281 TYR A C 1
ATOM 2322 O O . TYR A 1 281 ? 21.373 7.661 34.823 1.00 29.41 281 TYR A O 1
ATOM 2331 N N . ALA A 1 282 ? 21.121 5.466 34.385 1.00 28.95 282 ALA A N 1
ATOM 2332 C CA . ALA A 1 282 ? 21.493 5.078 35.733 1.00 33.89 282 ALA A CA 1
ATOM 2333 C C . ALA A 1 282 ? 22.869 5.658 36.026 1.00 36.73 282 ALA A C 1
ATOM 2334 O O . ALA A 1 282 ? 23.072 6.314 37.055 1.00 35.02 282 ALA A O 1
ATOM 2336 N N . VAL A 1 283 ? 23.811 5.435 35.111 1.00 29.96 283 VAL A N 1
ATOM 2337 C CA . VAL A 1 283 ? 25.178 5.934 35.296 1.00 33.03 283 VAL A CA 1
ATOM 2338 C C . VAL A 1 283 ? 25.247 7.457 35.292 1.00 31.32 283 VAL A C 1
ATOM 2339 O O . VAL A 1 283 ? 26.108 8.047 35.938 1.00 32.95 283 VAL A O 1
ATOM 2343 N N . LEU A 1 284 ? 24.350 8.103 34.562 1.00 30.29 284 LEU A N 1
ATOM 2344 C CA . LEU A 1 284 ? 24.370 9.562 34.532 1.00 32.34 284 LEU A CA 1
ATOM 2345 C C . LEU A 1 284 ? 23.835 10.147 35.839 1.00 33.85 284 LEU A C 1
ATOM 2346 O O . LEU A 1 284 ? 24.233 11.245 36.247 1.00 30.39 284 LEU A O 1
ATOM 2351 N N . HIS A 1 285 ? 22.932 9.419 36.495 1.00 32.14 285 HIS A N 1
ATOM 2352 C CA . HIS A 1 285 ? 22.434 9.848 37.801 1.00 28.13 285 HIS A CA 1
ATOM 2353 C C . HIS A 1 285 ? 23.621 10.113 38.720 1.00 32.54 285 HIS A C 1
ATOM 2354 O O . HIS A 1 285 ? 23.591 11.042 39.514 1.00 34.48 285 HIS A O 1
ATOM 2361 N N . VAL A 1 286 ? 24.681 9.318 38.571 1.00 40.77 286 VAL A N 1
ATOM 2362 C CA . VAL A 1 286 ? 25.883 9.503 39.378 1.00 40.20 286 VAL A CA 1
ATOM 2363 C C . VAL A 1 286 ? 26.804 10.574 38.811 1.00 35.17 286 VAL A C 1
ATOM 2364 O O . VAL A 1 286 ? 27.146 11.534 39.493 1.00 31.33 286 VAL A O 1
ATOM 2368 N N . PHE A 1 287 ? 27.202 10.399 37.560 1.00 39.29 287 PHE A N 1
ATOM 2369 C CA . PHE A 1 287 ? 28.078 11.346 36.877 1.00 26.77 287 PHE A CA 1
ATOM 2370 C C . PHE A 1 287 ? 27.653 12.779 37.041 1.00 25.70 287 PHE A C 1
ATOM 2371 O O . PHE A 1 287 ? 28.474 13.673 37.270 1.00 30.49 287 PHE A O 1
ATOM 2379 N N . LEU A 1 288 ? 26.354 12.998 36.958 1.00 34.43 288 LEU A N 1
ATOM 2380 C CA . LEU A 1 288 ? 25.835 14.353 36.856 1.00 38.57 288 LEU A CA 1
ATOM 2381 C C . LEU A 1 288 ? 25.349 14.971 38.186 1.00 38.34 288 LEU A C 1
ATOM 2382 O O . LEU A 1 288 ? 24.762 16.049 38.203 1.00 43.58 288 LEU A O 1
ATOM 2387 N N . GLU A 1 289 ? 25.619 14.308 39.300 1.00 36.01 289 GLU A N 1
ATOM 2388 C CA . GLU A 1 289 ? 25.342 14.931 40.585 1.00 41.07 289 GLU A CA 1
ATOM 2389 C C . GLU A 1 289 ? 26.015 16.297 40.697 1.00 41.25 289 GLU A C 1
ATOM 2390 O O . GLU A 1 289 ? 27.172 16.466 40.293 1.00 40.35 289 GLU A O 1
ATOM 2396 N N . PHE A 1 290 ? 25.267 17.268 41.221 1.00 37.21 290 PHE A N 1
ATOM 2397 C CA . PHE A 1 290 ? 25.809 18.575 41.627 1.00 40.49 290 PHE A CA 1
ATOM 2398 C C . PHE A 1 290 ? 26.148 19.493 40.464 1.00 49.02 290 PHE A C 1
ATOM 2399 O O . PHE A 1 290 ? 26.923 20.450 40.603 1.00 49.15 290 PHE A O 1
ATOM 2407 N N . TYR A 1 291 ? 25.539 19.201 39.322 1.00 45.35 291 TYR A N 1
ATOM 2408 C CA . TYR A 1 291 ? 25.738 20.002 38.130 1.00 41.37 291 TYR A CA 1
ATOM 2409 C C . TYR A 1 291 ? 24.895 21.266 38.209 1.00 40.95 291 TYR A C 1
ATOM 2410 O O . TYR A 1 291 ? 23.699 21.226 38.491 1.00 46.81 291 TYR A O 1
ATOM 2419 N N . ASP A 1 292 ? 25.542 22.392 37.965 1.00 45.07 292 ASP A N 1
ATOM 2420 C CA . ASP A 1 292 ? 24.855 23.664 37.840 1.00 53.78 292 ASP A CA 1
ATOM 2421 C C . ASP A 1 292 ? 24.002 23.678 36.565 1.00 58.54 292 ASP A C 1
ATOM 2422 O O . ASP A 1 292 ? 24.257 22.921 35.627 1.00 65.66 292 ASP A O 1
ATOM 2427 N N . ASP A 1 293 ? 23.046 24.574 36.503 1.00 51.93 293 ASP A N 1
ATOM 2428 C CA . ASP A 1 293 ? 22.086 24.634 35.438 1.00 53.29 293 ASP A CA 1
ATOM 2429 C C . ASP A 1 293 ? 22.666 24.817 34.055 1.00 53.43 293 ASP A C 1
ATOM 2430 O O . ASP A 1 293 ? 22.159 24.292 33.113 1.00 48.05 293 ASP A O 1
ATOM 2435 N N . GLU A 1 294 ? 23.702 25.612 33.925 1.00 57.46 294 GLU A N 1
ATOM 2436 C CA . GLU A 1 294 ? 24.319 25.862 32.629 1.00 55.98 294 GLU A CA 1
ATOM 2437 C C . GLU A 1 294 ? 25.242 24.709 32.241 1.00 59.37 294 GL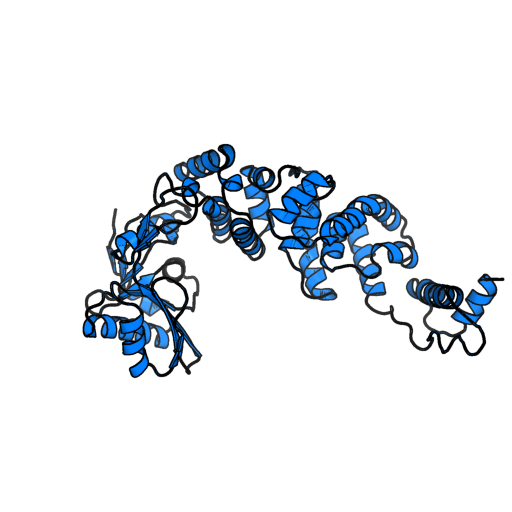U A C 1
ATOM 2438 O O . GLU A 1 294 ? 25.367 24.371 31.060 1.00 62.69 294 GLU A O 1
ATOM 2444 N N . SER A 1 295 ? 25.884 24.100 33.233 1.00 48.28 295 SER A N 1
ATOM 2445 C CA . SER A 1 295 ? 26.680 22.910 32.966 1.00 49.55 295 SER A CA 1
ATOM 2446 C C . SER A 1 295 ? 25.752 21.798 32.511 1.00 45.04 295 SER A C 1
ATOM 2447 O O . SER A 1 295 ? 26.055 21.095 31.554 1.00 42.34 295 SER A O 1
ATOM 2450 N N . TRP A 1 296 ? 24.606 21.685 33.180 1.00 38.32 296 TRP A N 1
ATOM 2451 C CA . TRP A 1 296 ? 23.545 20.771 32.770 1.00 38.31 296 TRP A CA 1
ATOM 2452 C C . TRP A 1 296 ? 23.041 21.014 31.343 1.00 43.49 296 TRP A C 1
ATOM 2453 O O . TRP A 1 296 ? 23.001 20.088 30.531 1.00 41.22 296 TRP A O 1
ATOM 2464 N N . LYS A 1 297 ? 22.627 22.238 31.032 1.00 41.27 297 LYS A N 1
ATOM 2465 C CA . LYS A 1 297 ? 22.060 22.448 29.711 1.00 46.62 297 LYS A CA 1
ATOM 2466 C C . LYS A 1 297 ? 23.058 22.093 28.611 1.00 42.50 297 LYS A C 1
ATOM 2467 O O . LYS A 1 297 ? 22.663 21.571 27.557 1.00 40.19 297 LYS A O 1
ATOM 2473 N N . GLU A 1 298 ? 24.343 22.345 28.882 1.00 37.73 298 GLU A N 1
ATOM 2474 C CA . GLU A 1 298 ? 25.428 22.056 27.947 1.00 42.47 298 GLU A CA 1
ATOM 2475 C C . GLU A 1 298 ? 25.488 20.563 27.691 1.00 47.68 298 GLU A C 1
ATOM 2476 O O . GLU A 1 298 ? 25.623 20.099 26.555 1.00 45.79 298 GLU A O 1
ATOM 2482 N N . VAL A 1 299 ? 25.394 19.810 28.776 1.00 39.90 299 VAL A N 1
ATOM 2483 C CA . VAL A 1 299 ? 25.450 18.376 28.693 1.00 48.03 299 VAL A CA 1
ATOM 2484 C C . VAL A 1 299 ? 24.114 17.820 28.212 1.00 39.81 299 VAL A C 1
ATOM 2485 O O . VAL A 1 299 ? 24.068 16.938 27.344 1.00 35.61 299 VAL A O 1
ATOM 2489 N N . ARG A 1 300 ? 23.020 18.335 28.760 1.00 38.29 300 ARG A N 1
ATOM 2490 C CA . ARG A 1 300 ? 21.718 17.881 28.295 1.00 46.58 300 ARG A CA 1
ATOM 2491 C C . ARG A 1 300 ? 21.641 17.950 26.764 1.00 44.13 300 ARG A C 1
ATOM 2492 O O . ARG A 1 300 ? 21.093 17.066 26.127 1.00 41.25 300 ARG A O 1
ATOM 2500 N N . ASP A 1 301 ? 22.197 19.004 26.181 1.00 34.33 301 ASP A N 1
ATOM 2501 C CA . ASP A 1 301 ? 22.051 19.225 24.748 1.00 44.28 301 ASP A CA 1
ATOM 2502 C C . ASP A 1 301 ? 23.060 18.445 23.934 1.00 45.38 301 ASP A C 1
ATOM 2503 O O . ASP A 1 301 ? 22.748 18.047 22.818 1.00 37.21 301 ASP A O 1
ATOM 2508 N N . ARG A 1 302 ? 24.268 18.248 24.465 1.00 44.35 302 ARG A N 1
ATOM 2509 C CA . ARG A 1 302 ? 25.325 17.586 23.698 1.00 42.79 302 ARG A CA 1
ATOM 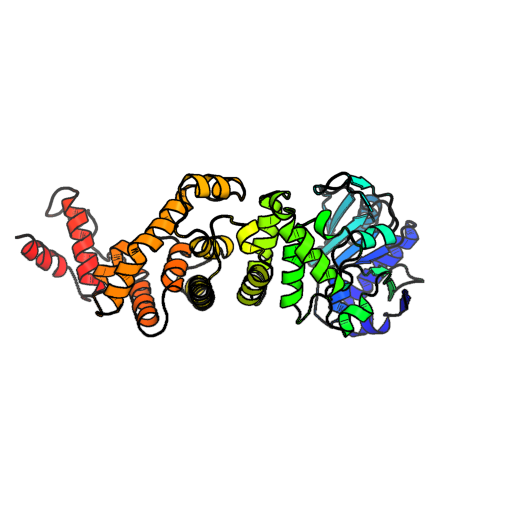2510 C C . ARG A 1 302 ? 24.993 16.112 23.430 1.00 45.07 302 ARG A C 1
ATOM 2511 O O . ARG A 1 302 ? 24.974 15.654 22.279 1.00 46.92 302 ARG A O 1
ATOM 2519 N N . TYR A 1 303 ? 24.679 15.394 24.487 1.00 38.80 303 TYR A N 1
ATOM 2520 C CA . TYR A 1 303 ? 24.132 14.065 24.445 1.00 39.03 303 TYR A CA 1
ATOM 2521 C C . TYR A 1 303 ? 22.689 14.382 24.518 1.00 41.97 303 TYR A C 1
ATOM 2522 O O . TYR A 1 303 ? 22.371 15.415 24.970 1.00 59.97 303 TYR A O 1
ATOM 2531 N N . SER A 1 304 ? 21.787 13.616 23.979 1.00 35.94 304 SER A N 1
ATOM 2532 C CA . SER A 1 304 ? 20.422 14.135 23.993 1.00 47.03 304 SER A CA 1
ATOM 2533 C C . SER A 1 304 ? 19.521 13.694 25.128 1.00 52.59 304 SER A C 1
ATOM 2534 O O . SER A 1 304 ? 18.680 12.875 24.917 1.00 51.76 304 SER A O 1
ATOM 2537 N N . LEU A 1 305 ? 19.658 14.299 26.303 1.00 48.45 305 LEU A N 1
ATOM 2538 C CA . LEU A 1 305 ? 19.037 13.847 27.547 1.00 39.44 305 LEU A CA 1
ATOM 2539 C C . LEU A 1 305 ? 17.643 14.416 27.779 1.00 39.68 305 LEU A C 1
ATOM 2540 O O . LEU A 1 305 ? 17.339 15.527 27.338 1.00 51.07 305 LEU A O 1
ATOM 2545 N N . ARG A 1 306 ? 16.819 13.709 28.526 1.00 40.00 306 ARG A N 1
ATOM 2546 C CA . ARG A 1 306 ? 15.513 14.198 28.877 1.00 33.41 306 ARG A CA 1
ATOM 2547 C C . ARG A 1 306 ? 15.668 15.448 29.676 1.00 39.44 306 ARG A C 1
ATOM 2548 O O . ARG A 1 306 ? 16.605 15.596 30.390 1.00 43.28 306 ARG A O 1
ATOM 2556 N N . ARG A 1 307 ? 14.743 16.372 29.539 1.00 41.21 307 ARG A N 1
ATOM 2557 C CA . ARG A 1 307 ? 14.878 17.645 30.238 1.00 50.37 307 ARG A CA 1
ATOM 2558 C C . ARG A 1 307 ? 14.714 17.482 31.756 1.00 52.22 307 ARG A C 1
ATOM 2559 O O . ARG A 1 307 ? 15.413 18.121 32.539 1.00 56.10 307 ARG A O 1
ATOM 2567 N N . ASN A 1 308 ? 13.820 16.610 32.151 1.00 51.73 308 ASN A N 1
ATOM 2568 C CA . ASN A 1 308 ? 13.500 16.384 33.535 1.00 54.90 308 ASN A CA 1
ATOM 2569 C C . ASN A 1 308 ? 14.598 15.727 34.330 1.00 47.78 308 ASN A C 1
ATOM 2570 O O . ASN A 1 308 ? 14.514 15.678 35.504 1.00 54.15 308 ASN A O 1
ATOM 2575 N N . LEU A 1 309 ? 15.590 15.170 33.668 1.00 40.28 309 LEU A N 1
ATOM 2576 C CA . LEU A 1 309 ? 16.581 14.309 34.298 1.00 41.70 309 LEU A CA 1
ATOM 2577 C C . LEU A 1 309 ? 17.330 15.013 35.418 1.00 43.32 309 LEU A C 1
ATOM 2578 O O . LEU A 1 309 ? 17.634 14.404 36.463 1.00 37.70 309 LEU A O 1
ATOM 2583 N N . ILE A 1 310 ? 17.631 16.292 35.196 1.00 36.79 310 ILE A N 1
ATOM 2584 C CA . ILE A 1 310 ? 18.335 17.066 36.197 1.00 35.60 310 ILE A CA 1
ATOM 2585 C C . ILE A 1 310 ? 17.476 17.177 37.464 1.00 43.89 310 ILE A C 1
ATOM 2586 O O . ILE A 1 310 ? 17.997 17.137 38.569 1.00 45.47 310 ILE A O 1
ATOM 2591 N N . ASN A 1 311 ? 16.159 17.252 37.300 1.00 46.56 311 ASN A N 1
ATOM 2592 C CA . ASN A 1 311 ? 15.258 17.268 38.449 1.00 48.98 311 ASN A CA 1
ATOM 2593 C C . ASN A 1 311 ? 15.401 16.025 39.329 1.00 48.81 311 ASN A C 1
ATOM 2594 O O . ASN A 1 311 ? 15.436 16.142 40.561 1.00 51.55 311 ASN A O 1
ATOM 2599 N N . GLU A 1 312 ? 15.462 14.850 38.691 1.00 41.86 312 GLU A N 1
ATOM 2600 C CA . GLU A 1 312 ? 15.458 13.552 39.385 1.00 42.50 312 GLU A CA 1
ATOM 2601 C C . GLU A 1 312 ? 16.777 13.272 40.075 1.00 45.47 312 GLU A C 1
ATOM 2602 O O . GLU A 1 312 ? 16.811 12.734 41.188 1.00 46.43 312 GLU A O 1
ATOM 2608 N N . ILE A 1 313 ? 17.859 13.634 39.398 1.00 45.25 313 ILE A N 1
ATOM 2609 C CA . ILE A 1 313 ? 19.189 13.558 39.974 1.00 45.35 313 ILE A CA 1
ATOM 2610 C C . ILE A 1 313 ? 19.235 14.422 41.222 1.00 46.23 313 ILE A C 1
ATOM 2611 O O . ILE A 1 313 ? 19.683 13.986 42.281 1.00 52.20 313 ILE A O 1
ATOM 2616 N N . ARG A 1 314 ? 18.734 15.643 41.090 1.00 44.49 314 ARG A N 1
ATOM 2617 C CA . ARG A 1 314 ? 18.768 16.613 42.166 1.00 41.79 314 ARG A CA 1
ATOM 2618 C C . ARG A 1 314 ? 17.951 16.146 43.352 1.00 35.44 314 ARG A C 1
ATOM 2619 O O . ARG A 1 314 ? 18.334 16.367 44.497 1.00 34.95 314 ARG A O 1
ATOM 2627 N N . HIS A 1 315 ? 16.837 15.478 43.084 1.00 37.31 315 HIS A N 1
ATOM 2628 C CA . HIS A 1 315 ? 16.057 14.904 44.168 1.00 35.51 315 HIS A CA 1
ATOM 2629 C C . HIS A 1 315 ? 16.934 13.947 44.979 1.00 40.58 315 HIS A C 1
ATOM 2630 O O . HIS A 1 315 ? 16.962 14.014 46.200 1.00 42.74 315 HIS A O 1
ATOM 2637 N N . VAL A 1 316 ? 17.685 13.083 44.297 1.00 47.97 316 VAL A N 1
ATOM 2638 C CA . VAL A 1 316 ? 18.509 12.096 44.997 1.00 50.82 316 VAL A CA 1
ATOM 2639 C C . VAL A 1 316 ? 19.691 12.767 45.686 1.00 50.61 316 VAL A C 1
ATOM 2640 O O . VAL A 1 316 ? 19.940 12.540 46.869 1.00 50.52 316 VAL A O 1
ATOM 2644 N N . GLU A 1 317 ? 20.408 13.623 44.967 1.00 49.98 317 GLU A N 1
ATOM 2645 C CA . GLU A 1 317 ? 21.571 14.256 45.577 1.00 51.02 317 GLU A CA 1
ATOM 2646 C C . GLU A 1 317 ? 21.175 15.073 46.794 1.00 52.03 317 GLU A C 1
ATOM 2647 O O . GLU A 1 317 ? 21.949 15.195 47.734 1.00 55.69 317 GLU A O 1
ATOM 2653 N N . LYS A 1 318 ? 19.964 15.620 46.789 1.00 56.24 318 LYS A N 1
ATOM 2654 C CA . LYS A 1 318 ? 19.532 16.468 47.900 1.00 55.83 318 LYS A CA 1
ATOM 2655 C C . LYS A 1 318 ? 18.956 15.653 49.050 1.00 55.76 318 LYS A C 1
ATOM 2656 O O . LYS A 1 318 ? 19.210 15.961 50.211 1.00 57.26 318 LYS A O 1
ATOM 2662 N N . SER A 1 319 ? 18.207 14.601 48.730 1.00 57.01 319 SER A N 1
ATOM 2663 C CA . SER A 1 319 ? 17.565 13.781 49.763 1.00 53.86 319 SER A CA 1
ATOM 2664 C C . SER A 1 319 ? 18.431 12.615 50.252 1.00 54.78 319 SER A C 1
ATOM 2665 O O . SER A 1 319 ? 18.059 11.902 51.193 1.00 45.94 319 SER A O 1
ATOM 2668 N N . ALA A 1 320 ? 19.579 12.414 49.611 1.00 58.85 320 ALA A N 1
ATOM 2669 C CA . ALA A 1 320 ? 20.451 11.293 49.962 1.00 58.21 320 ALA A CA 1
ATOM 2670 C C . ALA A 1 320 ? 20.969 11.340 51.408 1.00 62.16 320 ALA A C 1
ATOM 2671 O O . ALA A 1 320 ? 20.848 10.357 52.139 1.00 66.18 320 ALA A O 1
ATOM 2673 N N . PRO A 1 321 ? 21.556 12.476 51.825 1.00 66.53 321 PRO A N 1
ATOM 2674 C CA . PRO A 1 321 ? 22.007 12.582 53.222 1.00 63.78 321 PRO A CA 1
ATOM 2675 C C . PRO A 1 321 ? 20.887 12.269 54.225 1.00 66.85 321 PRO A C 1
ATOM 2676 O O . PRO A 1 321 ? 21.127 11.577 55.217 1.00 69.61 321 PRO A O 1
ATOM 2680 N N . ALA A 1 322 ? 19.680 12.769 53.967 1.00 65.29 322 ALA A N 1
ATOM 2681 C CA . ALA A 1 322 ? 18.534 12.487 54.836 1.00 64.22 322 ALA A CA 1
ATOM 2682 C C . ALA A 1 322 ? 18.180 11.003 54.838 1.00 63.96 322 ALA A C 1
ATOM 2683 O O . ALA A 1 322 ? 17.729 10.456 55.845 1.00 65.61 322 ALA A O 1
ATOM 2685 N N . LEU A 1 323 ? 18.391 10.355 53.701 1.00 54.30 323 LEU A N 1
ATOM 2686 C CA . LEU A 1 323 ? 17.977 8.978 53.547 1.00 54.68 323 LEU A CA 1
ATOM 2687 C C . LEU A 1 323 ? 18.870 8.086 54.383 1.00 53.45 323 LEU A C 1
ATOM 2688 O O . LEU A 1 323 ? 18.384 7.157 55.031 1.00 60.87 323 LEU A O 1
ATOM 2693 N N . LEU A 1 324 ? 20.170 8.369 54.371 1.00 46.54 324 LEU A N 1
ATOM 2694 C CA . LEU A 1 324 ? 21.116 7.587 55.163 1.00 53.64 324 LEU A CA 1
ATOM 2695 C C . LEU A 1 324 ? 20.735 7.644 56.633 1.00 63.10 324 LEU A C 1
ATOM 2696 O O . LEU A 1 324 ? 20.736 6.629 57.326 1.00 75.19 324 LEU A O 1
ATOM 2701 N N . GLU A 1 325 ? 20.420 8.840 57.111 1.00 62.80 325 GLU A N 1
ATOM 2702 C CA . GLU A 1 325 ? 20.069 9.013 58.507 1.00 69.29 325 GLU A CA 1
ATOM 2703 C C . GLU A 1 325 ? 18.845 8.196 58.876 1.00 63.97 325 GLU A C 1
ATOM 2704 O O . GLU A 1 325 ? 18.819 7.591 59.948 1.00 57.26 325 GLU A O 1
ATOM 2710 N N . MET A 1 326 ? 17.839 8.184 57.995 1.00 64.07 326 MET A N 1
ATOM 2711 C CA . MET A 1 326 ? 16.599 7.437 58.241 1.00 63.59 326 MET A CA 1
ATOM 2712 C C . MET A 1 326 ? 16.840 5.924 58.287 1.00 60.10 326 MET A C 1
ATOM 2713 O O . MET A 1 326 ? 16.137 5.192 58.981 1.00 59.52 326 MET A O 1
ATOM 2718 N N . LEU A 1 327 ? 17.812 5.447 57.521 1.00 56.92 327 LEU A N 1
ATOM 2719 C CA . LEU A 1 327 ? 18.098 4.016 57.505 1.00 62.48 327 LEU A CA 1
ATOM 2720 C C . LEU A 1 327 ? 18.977 3.629 58.698 1.00 69.64 327 LEU A C 1
ATOM 2721 O O . LEU A 1 327 ? 19.064 2.452 59.068 1.00 73.34 327 LEU A O 1
ATOM 2726 N N . SER A 1 328 ? 19.634 4.625 59.286 1.00 71.86 328 SER A N 1
ATOM 2727 C CA . SER A 1 328 ? 20.449 4.396 60.474 1.00 87.62 328 SER A CA 1
ATOM 2728 C C . SER A 1 328 ? 19.548 4.054 61.651 1.00 83.49 328 SER A C 1
ATOM 2729 O O . SER A 1 328 ? 19.844 3.156 62.433 1.00 78.56 328 SER A O 1
ATOM 2732 N N . GLU A 1 329 ? 18.433 4.766 61.743 1.00 82.58 329 GLU A N 1
ATOM 2733 C CA . GLU A 1 329 ? 17.554 4.669 62.891 1.00 88.16 329 GLU A CA 1
ATOM 2734 C C . GLU A 1 329 ? 16.361 3.772 62.634 1.00 92.02 329 GLU A C 1
ATOM 2735 O O . GLU A 1 329 ? 15.325 3.919 63.278 1.00 98.77 329 GLU A O 1
ATOM 2741 N N . ARG A 1 330 ? 16.442 2.955 61.625 1.00 90.77 330 ARG A N 1
ATOM 2742 C CA . ARG A 1 330 ? 15.437 1.962 61.459 1.00 90.28 330 ARG A CA 1
ATOM 2743 C C . ARG A 1 330 ? 14.076 2.632 61.524 1.00 87.90 330 ARG A C 1
ATOM 2744 O O . ARG A 1 330 ? 13.102 2.069 61.994 1.00 91.48 330 ARG A O 1
ATOM 2752 N N . VAL A 1 331 ? 14.001 3.812 60.953 1.00 80.03 331 VAL A N 1
ATOM 2753 C CA . VAL A 1 331 ? 12.758 4.514 60.874 1.00 82.99 331 VAL A CA 1
ATOM 2754 C C . VAL A 1 331 ? 11.814 3.692 60.026 1.00 83.39 331 VAL A C 1
ATOM 2755 O O . VAL A 1 331 ? 12.232 2.880 59.237 1.00 74.48 331 VAL A O 1
ATOM 2759 N N . PRO A 1 332 ? 10.521 3.923 60.218 1.00 88.56 332 PRO A N 1
ATOM 2760 C CA . PRO A 1 332 ? 9.447 3.162 59.571 1.00 83.39 332 PRO A CA 1
ATOM 2761 C C . PRO A 1 332 ? 9.323 3.368 58.069 1.00 77.05 332 PRO A C 1
ATOM 2762 O O . PRO A 1 332 ? 9.706 4.398 57.574 1.00 64.34 332 PRO A O 1
ATOM 2766 N N . ALA A 1 333 ? 8.792 2.382 57.362 1.00 77.43 333 ALA A N 1
ATOM 2767 C CA . ALA A 1 333 ? 8.667 2.525 55.920 1.00 75.94 333 ALA A CA 1
ATOM 2768 C C . ALA A 1 333 ? 7.969 3.827 55.542 1.00 78.41 333 ALA A C 1
ATOM 2769 O O . ALA A 1 333 ? 8.329 4.467 54.548 1.00 81.69 333 ALA A O 1
ATOM 2771 N N . SER A 1 334 ? 6.974 4.222 56.330 1.00 72.36 334 SER A N 1
ATOM 2772 C CA . SER A 1 334 ? 6.175 5.402 55.996 1.00 67.27 334 SER A CA 1
ATOM 2773 C C . SER A 1 334 ? 7.026 6.656 55.776 1.00 64.22 334 SER A C 1
ATOM 2774 O O . SER A 1 334 ? 6.613 7.576 55.062 1.00 59.90 334 SER A O 1
ATOM 2777 N N . PHE A 1 335 ? 8.214 6.681 56.381 1.00 61.86 335 PHE A N 1
ATOM 2778 C CA . PHE A 1 335 ? 9.074 7.866 56.352 1.00 63.78 335 PHE A CA 1
ATOM 2779 C C . PHE A 1 335 ? 9.952 8.025 55.114 1.00 66.08 335 PHE A C 1
ATOM 2780 O O . PHE A 1 335 ? 10.397 9.141 54.809 1.00 61.00 335 PHE A O 1
ATOM 2788 N N . VAL A 1 336 ? 10.209 6.915 54.423 1.00 59.47 336 VAL A N 1
ATOM 2789 C CA . VAL A 1 336 ? 10.974 6.952 53.185 1.00 64.92 336 VAL A CA 1
ATOM 2790 C C . VAL A 1 336 ? 10.040 6.897 51.974 1.00 65.74 336 VAL A C 1
ATOM 2791 O O . VAL A 1 336 ? 10.485 6.857 50.824 1.00 60.20 336 VAL A O 1
ATOM 2795 N N . TYR A 1 337 ? 8.738 6.888 52.236 1.00 66.92 337 TYR A N 1
ATOM 2796 C CA . TYR A 1 337 ? 7.785 6.875 51.140 1.00 63.43 337 TYR A CA 1
ATOM 2797 C C . TYR A 1 337 ? 8.021 8.078 50.257 1.00 57.88 337 TYR A C 1
ATOM 2798 O O . TYR A 1 337 ? 8.238 7.928 49.061 1.00 68.92 337 TYR A O 1
ATOM 2807 N N . PRO A 1 338 ? 8.005 9.281 50.848 1.00 56.26 338 PRO A N 1
A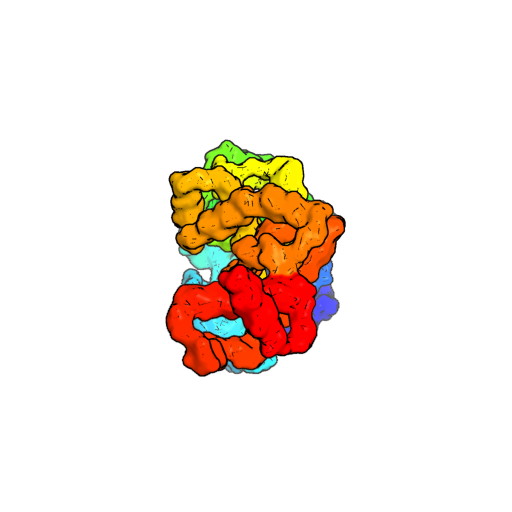TOM 2808 C CA . PRO A 1 338 ? 7.996 10.494 50.023 1.00 58.97 338 PRO A CA 1
ATOM 2809 C C . PRO A 1 338 ? 9.241 10.624 49.148 1.00 52.47 338 PRO A C 1
ATOM 2810 O O . PRO A 1 338 ? 9.236 11.407 48.204 1.00 58.26 338 PRO A O 1
ATOM 2814 N N . LEU A 1 339 ? 10.291 9.875 49.465 1.00 54.21 339 LEU A N 1
ATOM 2815 C CA . LEU A 1 339 ? 11.549 9.986 48.731 1.00 57.76 339 LEU A CA 1
ATOM 2816 C C . LEU A 1 339 ? 11.547 9.166 47.442 1.00 50.74 339 LEU A C 1
ATOM 2817 O O . LEU A 1 339 ? 12.193 9.542 46.451 1.00 41.48 339 LEU A O 1
ATOM 2822 N N . VAL A 1 340 ? 10.817 8.053 47.458 1.00 50.52 340 VAL A N 1
ATOM 2823 C CA . VAL A 1 340 ? 10.789 7.132 46.321 1.00 50.47 340 VAL A CA 1
ATOM 2824 C C . VAL A 1 340 ? 9.401 6.974 45.716 1.00 52.24 340 VAL A C 1
ATOM 2825 O O . VAL A 1 340 ? 9.196 6.103 44.866 1.00 53.45 340 VAL A O 1
ATOM 2829 N N . LYS A 1 341 ? 8.461 7.812 46.152 1.00 56.95 341 LYS A N 1
ATOM 2830 C CA . LYS A 1 341 ? 7.033 7.584 45.911 1.00 60.79 341 LYS A CA 1
ATOM 2831 C C . LYS A 1 341 ? 6.671 7.019 44.531 1.00 62.72 341 LYS A C 1
ATOM 2832 O O . LYS A 1 341 ? 6.119 5.910 44.430 1.00 69.03 341 LYS A O 1
ATOM 2838 N N . GLY A 1 342 ? 6.964 7.772 43.475 1.00 49.99 342 GLY A N 1
ATOM 2839 C CA . GLY A 1 342 ? 6.671 7.295 42.129 1.00 51.58 342 GLY A CA 1
ATOM 2840 C C . GLY A 1 342 ? 7.818 7.652 41.207 1.00 53.88 342 GLY A C 1
ATOM 2841 O O . GLY A 1 342 ? 7.677 8.436 40.279 1.00 49.92 342 GLY A O 1
ATOM 2842 N N . VAL A 1 343 ? 8.975 7.075 41.480 1.00 51.55 343 VAL A N 1
ATOM 2843 C CA . VAL A 1 343 ? 10.189 7.504 40.823 1.00 45.69 343 VAL A CA 1
ATOM 2844 C C . VAL A 1 343 ? 10.643 6.483 39.801 1.00 43.41 343 VAL A C 1
ATOM 2845 O O . VAL A 1 343 ? 10.232 5.314 39.830 1.00 38.78 343 VAL A O 1
ATOM 2849 N N . SER A 1 344 ? 11.497 6.938 38.892 1.00 46.29 344 SER A N 1
ATOM 2850 C CA . SER A 1 344 ? 12.068 6.073 37.877 1.00 44.73 344 SER A CA 1
ATOM 2851 C C . SER A 1 344 ? 12.910 4.982 38.520 1.00 50.22 344 SER A C 1
ATOM 2852 O O . SER A 1 344 ? 13.511 5.181 39.578 1.00 59.46 344 SER A O 1
ATOM 2855 N N . ASN A 1 345 ? 12.949 3.827 37.872 1.00 50.03 345 ASN A N 1
ATOM 2856 C CA . ASN A 1 345 ? 13.905 2.787 38.221 1.00 42.48 345 ASN A CA 1
ATOM 2857 C C . ASN A 1 345 ? 15.314 3.333 38.346 1.00 42.65 345 ASN A C 1
ATOM 2858 O O . ASN A 1 345 ? 16.085 2.896 39.192 1.00 44.73 345 ASN A O 1
ATOM 2863 N N . GLU A 1 346 ? 15.657 4.281 37.476 1.00 44.52 346 GLU A N 1
ATOM 2864 C CA . GLU A 1 346 ? 17.006 4.827 37.460 1.00 46.62 346 GLU A CA 1
ATOM 2865 C C . GLU A 1 346 ? 17.294 5.578 38.757 1.00 47.20 346 GLU A C 1
ATOM 2866 O O . GLU A 1 346 ? 18.389 5.459 39.323 1.00 43.99 346 GLU A O 1
ATOM 2872 N N . THR A 1 347 ? 16.300 6.336 39.222 1.00 42.71 347 THR A N 1
ATOM 2873 C CA . THR A 1 347 ? 16.396 7.051 40.481 1.00 46.23 347 THR A CA 1
ATOM 2874 C C . THR A 1 347 ? 16.592 6.054 41.620 1.00 41.88 347 THR A C 1
ATOM 2875 O O . THR A 1 347 ? 17.290 6.328 42.596 1.00 30.29 347 THR A O 1
ATOM 2879 N N . ILE A 1 348 ? 15.969 4.894 41.486 1.00 42.37 348 ILE A N 1
ATOM 2880 C CA . ILE A 1 348 ? 16.062 3.887 42.532 1.00 51.12 348 ILE A CA 1
ATOM 2881 C C . ILE A 1 348 ? 17.501 3.439 42.635 1.00 45.99 348 ILE A C 1
ATOM 2882 O O . ILE A 1 348 ? 18.109 3.523 43.706 1.00 42.44 348 ILE A O 1
ATOM 2887 N N . CYS A 1 349 ? 18.043 2.983 41.506 1.00 42.56 349 CYS A N 1
ATOM 2888 C CA . CYS A 1 349 ? 19.452 2.599 41.407 1.00 42.45 349 CYS A CA 1
ATOM 2889 C C . CYS A 1 349 ? 20.327 3.665 42.047 1.00 48.79 349 CYS A C 1
ATOM 2890 O O . CYS A 1 349 ? 21.236 3.369 42.829 1.00 51.88 349 CYS A O 1
ATOM 2893 N N . HIS A 1 350 ? 20.029 4.914 41.693 1.00 38.97 350 HIS A N 1
ATOM 2894 C CA . HIS A 1 350 ? 20.750 6.076 42.178 1.00 34.17 350 HIS A CA 1
ATOM 2895 C C . HIS A 1 350 ? 20.690 6.108 43.710 1.00 38.66 350 HIS A C 1
ATOM 2896 O O . HIS A 1 350 ? 21.685 6.364 44.368 1.00 44.79 350 HIS A O 1
ATOM 2903 N N . PHE A 1 351 ? 19.529 5.829 44.286 1.0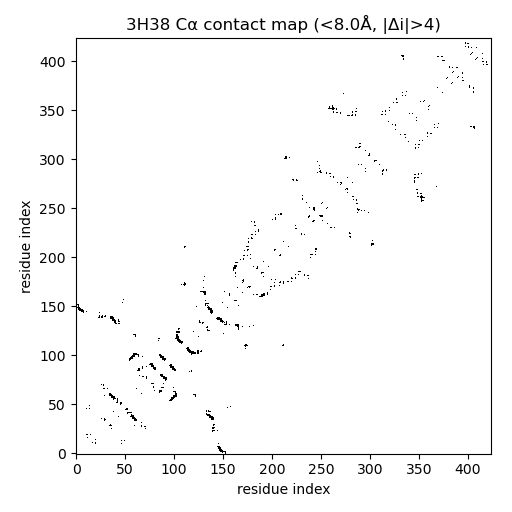0 36.45 351 PHE A N 1
ATOM 2904 C CA . PHE A 1 351 ? 19.474 5.683 45.738 1.00 45.86 351 PHE A CA 1
ATOM 2905 C C . PHE A 1 351 ? 20.353 4.518 46.189 1.00 42.04 351 PHE A C 1
ATOM 2906 O O . PHE A 1 351 ? 21.120 4.635 47.154 1.00 42.33 351 PHE A O 1
ATOM 2914 N N . LEU A 1 352 ? 20.283 3.407 45.469 1.00 35.51 352 LEU A N 1
ATOM 2915 C CA . LEU A 1 352 ? 21.104 2.266 45.849 1.00 47.03 352 LEU A CA 1
ATOM 2916 C C . LEU A 1 352 ? 22.603 2.521 45.681 1.00 46.86 352 LEU A C 1
ATOM 2917 O O . LEU A 1 352 ? 23.425 1.840 46.309 1.00 48.66 352 LEU A O 1
ATOM 2922 N N . ALA A 1 353 ? 22.971 3.503 44.857 1.00 33.47 353 ALA A N 1
ATOM 2923 C CA . ALA A 1 353 ? 24.397 3.784 44.674 1.00 37.03 353 ALA A CA 1
ATOM 2924 C C . ALA A 1 353 ? 25.054 4.294 45.959 1.00 41.15 353 ALA A C 1
ATOM 2925 O O . ALA A 1 353 ? 26.268 4.246 46.103 1.00 39.80 353 ALA A O 1
ATOM 2927 N N . TYR A 1 354 ? 24.247 4.764 46.901 1.00 46.13 354 TYR A N 1
ATOM 2928 C CA . TYR A 1 354 ? 24.782 5.325 48.134 1.00 46.61 354 TYR A CA 1
ATOM 2929 C C . TYR A 1 354 ? 24.895 4.297 49.255 1.00 57.93 354 TYR A C 1
ATOM 2930 O O . TYR A 1 354 ? 25.453 4.587 50.331 1.00 49.01 354 TYR A O 1
ATOM 2939 N N . LEU A 1 355 ? 24.349 3.103 49.058 1.00 58.72 355 LEU A N 1
ATOM 2940 C CA . LEU A 1 355 ? 24.389 2.197 50.195 1.00 59.70 355 LEU A CA 1
ATOM 2941 C C . LEU A 1 355 ? 24.927 0.776 50.017 1.00 62.78 355 LEU A C 1
ATOM 2942 O O . LEU A 1 355 ? 25.056 0.243 48.903 1.00 55.63 355 LEU A O 1
ATOM 2947 N N . SER A 1 356 ? 25.267 0.203 51.169 1.00 68.07 356 SER A N 1
ATOM 2948 C CA . SER A 1 356 ? 25.717 -1.169 51.281 1.00 73.88 356 SER A CA 1
ATOM 2949 C C . SER A 1 356 ? 25.278 -1.680 52.645 1.00 69.02 356 SER A C 1
ATOM 2950 O O . SER A 1 356 ? 24.674 -0.941 53.423 1.00 62.67 356 SER A O 1
ATOM 2953 N N . GLY A 1 357 ? 25.566 -2.948 52.912 1.00 67.82 357 GLY A N 1
ATOM 2954 C CA . GLY A 1 357 ? 25.266 -3.564 54.189 1.00 73.83 357 GLY A CA 1
ATOM 2955 C C . GLY A 1 357 ? 23.826 -3.486 54.664 1.00 76.37 357 GLY A C 1
ATOM 2956 O O . GLY A 1 357 ? 22.881 -3.897 53.977 1.00 76.03 357 GLY A O 1
ATOM 2957 N N . GLU A 1 358 ? 23.668 -2.954 55.870 1.00 73.88 358 GLU A N 1
ATOM 2958 C CA . GLU A 1 358 ? 22.384 -2.962 56.545 1.00 75.06 358 GLU A CA 1
ATOM 2959 C C . GLU A 1 358 ? 21.424 -1.955 55.960 1.00 67.08 358 GLU A C 1
ATOM 2960 O O . GLU A 1 358 ? 20.226 -2.232 55.818 1.00 62.60 358 GLU A O 1
ATOM 2966 N N . LYS A 1 359 ? 21.950 -0.792 55.626 1.00 64.25 359 LYS A N 1
ATOM 2967 C CA . LYS A 1 359 ? 21.147 0.241 55.025 1.00 65.64 359 LYS A CA 1
ATOM 2968 C C . LYS A 1 359 ? 20.574 -0.153 53.684 1.00 58.83 359 LYS A C 1
ATOM 2969 O O . LYS A 1 359 ? 19.453 0.148 53.397 1.00 58.98 359 LYS A O 1
ATOM 2975 N N . GLU A 1 360 ? 21.361 -0.833 52.882 1.00 55.70 360 GLU A N 1
ATOM 2976 C CA . GLU A 1 360 ? 20.905 -1.359 51.588 1.00 55.28 360 GLU A CA 1
ATOM 2977 C C . GLU A 1 360 ? 19.845 -2.425 51.807 1.00 57.51 360 GLU A C 1
ATOM 2978 O O . GLU A 1 360 ? 18.745 -2.325 51.273 1.00 51.25 360 GLU A O 1
ATOM 2984 N N . GLY A 1 361 ? 20.176 -3.430 52.617 1.00 65.46 361 GLY A N 1
ATOM 2985 C CA . GLY A 1 361 ? 19.232 -4.473 52.985 1.00 65.78 361 GLY A CA 1
ATOM 2986 C C . GLY A 1 361 ? 17.877 -3.971 53.468 1.00 63.64 361 GLY A C 1
ATOM 2987 O O . GLY A 1 361 ? 16.834 -4.456 53.038 1.00 60.45 361 GLY A O 1
ATOM 2988 N N . LEU A 1 362 ? 17.856 -2.992 54.353 1.00 67.48 362 LEU A N 1
ATOM 2989 C CA . LEU A 1 362 ? 16.601 -2.453 54.823 1.00 67.47 362 LEU A CA 1
ATOM 2990 C C . LEU A 1 362 ? 15.845 -1.668 53.786 1.00 73.67 362 LEU A C 1
ATOM 2991 O O . LEU A 1 362 ? 14.750 -2.032 53.407 1.00 79.82 362 LEU A O 1
ATOM 2996 N N . PHE A 1 363 ? 16.481 -0.642 53.254 1.00 71.31 363 PHE A N 1
ATOM 2997 C CA . PHE A 1 363 ? 15.953 0.107 52.123 1.00 65.48 363 PHE A CA 1
ATOM 2998 C C . PHE A 1 363 ? 15.427 -0.801 50.999 1.00 61.62 363 PHE A C 1
ATOM 2999 O O . PHE A 1 363 ? 14.363 -0.540 50.443 1.00 53.39 363 PHE A O 1
ATOM 3007 N N . LYS A 1 364 ? 16.150 -1.876 50.686 1.00 59.08 364 LYS A N 1
ATOM 3008 C CA . LYS A 1 364 ? 15.714 -2.796 49.634 1.00 56.50 364 LYS A CA 1
ATOM 3009 C C . LYS A 1 364 ? 14.311 -3.336 49.897 1.00 70.80 364 LYS A C 1
ATOM 3010 O O . LYS A 1 364 ? 13.522 -3.529 48.968 1.00 73.21 364 LYS A O 1
ATOM 3016 N N . SER A 1 365 ? 14.034 -3.761 51.123 1.00 72.82 365 SER A N 1
ATOM 3017 C CA . SER A 1 365 ? 12.693 -4.199 51.457 1.00 79.52 365 SER A CA 1
ATOM 3018 C C . SER A 1 365 ? 11.675 -3.111 51.603 1.00 80.89 365 SER A C 1
ATOM 3019 O O . SER A 1 365 ? 10.589 -3.207 51.106 1.00 85.61 365 SER A O 1
ATOM 3022 N N . TYR A 1 366 ? 12.048 -2.048 52.270 1.00 76.19 366 TYR A N 1
ATOM 3023 C CA . TYR A 1 366 ? 11.111 -0.943 52.379 1.00 73.15 366 TYR A CA 1
ATOM 3024 C C . TYR A 1 366 ? 10.567 -0.657 50.984 1.00 78.67 366 TYR A C 1
ATOM 3025 O O . TYR A 1 366 ? 9.389 -0.348 50.802 1.00 88.79 366 TYR A O 1
ATOM 3034 N N . LEU A 1 367 ? 11.451 -0.783 50.004 1.00 67.84 367 LEU A N 1
ATOM 3035 C CA . LEU A 1 367 ? 11.153 -0.546 48.599 1.00 63.60 367 LEU A CA 1
ATOM 3036 C C . LEU A 1 367 ? 10.133 -1.555 48.072 1.00 67.72 367 LEU A C 1
ATOM 3037 O O . LEU A 1 367 ? 9.227 -1.213 47.298 1.00 60.09 367 LEU A O 1
ATOM 3042 N N . LEU A 1 368 ? 10.297 -2.808 48.490 1.00 71.41 368 LEU A N 1
ATOM 3043 C CA . LEU A 1 368 ? 9.430 -3.889 48.041 1.00 72.60 368 LEU A CA 1
ATOM 3044 C C . LEU A 1 368 ? 8.090 -3.811 48.743 1.00 77.16 368 LEU A C 1
ATOM 3045 O O . LEU A 1 368 ? 7.046 -4.073 48.147 1.00 77.83 368 LEU A O 1
ATOM 3050 N N . LYS A 1 369 ? 8.162 -3.336 49.964 1.00 79.16 369 LYS A N 1
ATOM 3051 C CA . LYS A 1 369 ? 7.015 -3.121 50.775 1.00 86.88 369 LYS A CA 1
ATOM 3052 C C . LYS A 1 369 ? 6.166 -2.090 50.092 1.00 87.65 369 LYS A C 1
ATOM 3053 O O . LYS A 1 369 ? 4.981 -2.141 50.200 1.00 96.15 369 LYS A O 1
ATOM 3059 N N . ILE A 1 370 ? 6.780 -1.065 49.531 1.00 79.90 370 ILE A N 1
ATOM 3060 C CA . ILE A 1 370 ? 6.116 -0.085 48.680 1.00 68.41 370 ILE A CA 1
ATOM 3061 C C . ILE A 1 370 ? 5.571 -0.542 47.332 1.00 66.22 370 ILE A C 1
ATOM 3062 O O . ILE A 1 370 ? 4.534 -0.118 46.909 1.00 61.16 370 ILE A O 1
ATOM 3067 N N . LYS A 1 371 ? 6.322 -1.387 46.656 1.00 71.69 371 LYS A N 1
ATOM 3068 C CA . LYS A 1 371 ? 5.981 -1.852 45.334 1.00 75.50 371 LYS A CA 1
ATOM 3069 C C . LYS A 1 371 ? 4.717 -2.622 45.348 1.00 82.03 371 LYS A C 1
ATOM 3070 O O . LYS A 1 371 ? 3.908 -2.545 44.448 1.00 80.20 371 LYS A O 1
ATOM 3076 N N . ASN A 1 372 ? 4.598 -3.413 46.387 1.00 89.34 372 ASN A N 1
ATOM 3077 C CA . ASN A 1 372 ? 3.492 -4.293 46.601 1.00 99.08 372 ASN A CA 1
ATOM 3078 C C . ASN A 1 372 ? 3.029 -3.874 47.934 1.00 102.91 372 ASN A C 1
ATOM 3079 O O . ASN A 1 372 ? 3.767 -3.302 48.656 1.00 100.78 372 ASN A O 1
ATOM 3084 N N . THR A 1 373 ? 1.798 -4.161 48.259 1.00 108.35 373 THR A N 1
ATOM 3085 C CA . THR A 1 373 ? 1.297 -4.010 49.604 1.00 112.29 373 THR A CA 1
ATOM 3086 C C . THR A 1 373 ? 1.369 -2.528 49.820 1.00 104.00 373 THR A C 1
ATOM 3087 O O . THR A 1 373 ? 1.351 -1.988 50.902 1.00 93.15 373 THR A O 1
ATOM 3091 N N . LYS A 1 374 ? 1.488 -1.908 48.677 1.00 106.38 374 LYS A N 1
ATOM 3092 C CA . LYS A 1 374 ? 1.020 -0.598 48.394 1.00 114.59 374 LYS A CA 1
ATOM 3093 C C . LYS A 1 374 ? -0.334 -1.023 47.931 1.00 121.86 374 LYS A C 1
ATOM 3094 O O . LYS A 1 374 ? -0.679 -2.182 48.000 1.00 126.16 374 LYS A O 1
ATOM 3100 N N . LEU A 1 375 ? -1.099 -0.093 47.392 1.00 122.06 375 LEU A N 1
ATOM 3101 C CA . LEU A 1 375 ? -2.334 -0.485 46.755 1.00 118.17 375 LEU A CA 1
ATOM 3102 C C . LEU A 1 375 ? -3.447 -0.591 47.766 1.00 112.44 375 LEU A C 1
ATOM 3103 O O . LEU A 1 375 ? -3.551 -1.565 48.511 1.00 110.38 375 LEU A O 1
ATOM 3108 N N . GLU A 1 376 ? -4.287 0.425 47.770 1.00 108.30 376 GLU A N 1
ATOM 3109 C CA . GLU A 1 376 ? -5.463 0.445 48.587 1.00 101.52 376 GLU A CA 1
ATOM 3110 C C . GLU A 1 376 ? -6.245 -0.738 48.116 1.00 98.66 376 GLU A C 1
ATOM 3111 O O . GLU A 1 376 ? -6.223 -1.074 46.958 1.00 98.94 376 GLU A O 1
ATOM 3117 N N . LYS A 1 377 ? -6.904 -1.391 49.044 1.00 97.27 377 LYS A N 1
ATOM 3118 C CA . LYS A 1 377 ? -7.629 -2.607 48.783 1.00 98.46 377 LYS A CA 1
ATOM 3119 C C . LYS A 1 377 ? -9.079 -2.365 48.466 1.00 97.93 377 LYS A C 1
ATOM 3120 O O . LYS A 1 377 ? -9.574 -2.694 47.399 1.00 94.33 377 LYS A O 1
ATOM 3126 N N . ILE A 1 378 ? -9.742 -1.744 49.413 1.00 101.03 378 ILE A N 1
ATOM 3127 C CA . ILE A 1 378 ? -11.156 -1.436 49.272 1.00 111.48 378 ILE A CA 1
ATOM 3128 C C . ILE A 1 378 ? -11.440 0.063 49.172 1.00 109.74 378 ILE A C 1
ATOM 3129 O O . ILE A 1 378 ? -12.236 0.494 48.335 1.00 107.39 378 ILE A O 1
ATOM 3134 N N . ASN A 1 379 ? -10.788 0.852 50.023 1.00 108.25 379 ASN A N 1
ATOM 3135 C CA . ASN A 1 379 ? -11.018 2.298 50.067 1.00 103.30 379 ASN A CA 1
ATOM 3136 C C . ASN A 1 379 ? -10.702 3.061 48.794 1.00 94.97 379 ASN A C 1
ATOM 3137 O O . ASN A 1 379 ? -9.540 3.193 48.407 1.00 91.72 379 ASN A O 1
ATOM 3142 N N . GLY A 1 380 ? -11.744 3.571 48.153 1.00 88.92 380 GLY A N 1
ATOM 3143 C CA . GLY A 1 380 ? -11.566 4.572 47.127 1.00 80.15 380 GLY A CA 1
ATOM 3144 C C . GLY A 1 380 ? -11.841 5.915 47.772 1.00 81.49 380 GLY A C 1
ATOM 3145 O O . GLY A 1 380 ? -12.222 5.994 48.944 1.00 81.81 380 GLY A O 1
ATOM 3146 N N . GLU A 1 381 ? -11.630 6.977 47.008 1.00 84.25 381 GLU A N 1
ATOM 3147 C CA . GLU A 1 381 ? -12.108 8.306 47.362 1.00 82.98 381 GLU A CA 1
ATOM 3148 C C . GLU A 1 381 ? -13.631 8.223 47.495 1.00 75.30 381 GLU A C 1
ATOM 3149 O O . GLU A 1 381 ? -14.261 8.885 48.330 1.00 61.13 381 GLU A O 1
ATOM 3155 N N . TYR A 1 382 ? -14.217 7.383 46.651 1.00 78.69 382 TYR A N 1
ATOM 3156 C CA . TYR A 1 382 ? -15.653 7.184 46.650 1.00 75.38 382 TYR A CA 1
ATOM 3157 C C . TYR A 1 382 ? -16.191 6.238 47.728 1.00 80.07 382 TYR A C 1
ATOM 3158 O O . TYR A 1 382 ? -17.393 6.233 47.998 1.00 82.79 382 TYR A O 1
ATOM 3167 N N . LEU A 1 383 ? -15.317 5.457 48.360 1.00 79.84 383 LEU A N 1
ATOM 3168 C CA . LEU A 1 383 ? -15.731 4.730 49.551 1.00 80.28 383 LEU A CA 1
ATOM 3169 C C . LEU A 1 383 ? -15.791 5.760 50.665 1.00 85.38 383 LEU A C 1
ATOM 3170 O O . LEU A 1 383 ? -16.523 5.608 51.648 1.00 89.91 383 LEU A O 1
ATOM 3175 N N . ILE A 1 384 ? -15.023 6.828 50.482 1.00 80.87 384 ILE A N 1
ATOM 3176 C CA . ILE A 1 384 ? -14.929 7.884 51.475 1.00 77.80 384 ILE A CA 1
ATOM 3177 C C . ILE A 1 384 ? -16.064 8.902 51.363 1.00 72.36 384 ILE A C 1
ATOM 3178 O O . ILE A 1 384 ? -16.627 9.309 52.383 1.00 72.28 384 ILE A O 1
ATOM 3183 N N . ARG A 1 385 ? -16.407 9.310 50.141 1.00 64.23 385 ARG A N 1
ATOM 3184 C CA . ARG A 1 385 ? -17.503 10.261 49.959 1.00 70.43 385 ARG A CA 1
ATOM 3185 C C . ARG A 1 385 ? -18.841 9.772 50.552 1.00 76.67 385 ARG A C 1
ATOM 3186 O O . ARG A 1 385 ? -19.783 10.554 50.703 1.00 76.32 385 ARG A O 1
ATOM 3194 N N . LYS A 1 386 ? -18.921 8.490 50.900 1.00 80.31 386 LYS A N 1
ATOM 3195 C CA . LYS A 1 386 ? -20.052 7.990 51.682 1.00 89.35 386 LYS A CA 1
ATOM 3196 C C . LYS A 1 386 ? -19.760 8.175 53.182 1.00 96.75 386 LYS A C 1
ATOM 3197 O O . LYS A 1 386 ? -19.524 7.207 53.911 1.00 95.16 386 LYS A O 1
ATOM 3203 N N . GLY A 1 387 ? -19.759 9.432 53.626 1.00 99.87 387 GLY A N 1
ATOM 3204 C CA . GLY A 1 387 ? -19.459 9.769 55.008 1.00 98.55 387 GLY A CA 1
ATOM 3205 C C . GLY A 1 387 ? -18.650 11.049 55.167 1.00 99.16 387 GLY A C 1
ATOM 3206 O O . GLY A 1 387 ? -18.576 11.602 56.268 1.00 100.90 387 GLY A O 1
ATOM 3207 N N . ILE A 1 388 ? -18.056 11.527 54.072 1.00 92.36 388 ILE A N 1
ATOM 3208 C CA . ILE A 1 388 ? -17.112 12.647 54.117 1.00 86.40 388 ILE A CA 1
ATOM 3209 C C . ILE A 1 388 ? -16.894 13.308 52.769 1.00 99.50 388 ILE A C 1
ATOM 3210 O O . ILE A 1 388 ? -16.555 12.643 51.785 1.00 96.84 388 ILE A O 1
ATOM 3215 N N . THR A 1 389 ? -17.003 14.629 52.734 1.00 111.10 389 THR A N 1
ATOM 3216 C CA . THR A 1 389 ? -16.846 15.351 51.474 1.00 113.49 389 THR A CA 1
ATOM 3217 C C . THR A 1 389 ? -15.389 15.638 51.097 1.00 117.57 389 THR A C 1
ATOM 3218 O O . THR A 1 389 ? -14.458 15.164 51.752 1.00 122.01 389 THR A O 1
ATOM 3222 N N . SER A 1 390 ? -15.218 16.420 50.033 1.00 116.29 390 SER A N 1
ATOM 3223 C CA . SER A 1 390 ? -13.909 16.758 49.473 1.00 114.24 390 SER A CA 1
ATOM 3224 C C . SER A 1 390 ? -12.916 17.324 50.496 1.00 107.96 390 SER A C 1
ATOM 3225 O O . SER A 1 390 ? -13.295 17.705 51.605 1.00 105.02 390 SER A O 1
ATOM 3228 N N . GLY A 1 391 ? -11.642 17.367 50.120 1.00 105.09 391 GLY A N 1
ATOM 3229 C CA . GLY A 1 391 ? -11.188 16.881 48.827 1.00 100.89 391 GLY A CA 1
ATOM 3230 C C . GLY A 1 391 ? -9.695 16.625 48.851 1.00 100.99 391 GLY A C 1
ATOM 3231 O O . GLY A 1 391 ? -9.214 15.572 48.425 1.00 97.61 391 GLY A O 1
ATOM 3232 N N . LYS A 1 392 ? -8.957 17.594 49.337 1.00 103.20 392 LYS A N 1
ATOM 3233 C CA . LYS A 1 392 ? -7.573 17.425 49.667 1.00 102.65 392 LYS A CA 1
ATOM 3234 C C . LYS A 1 392 ? -7.593 16.499 50.863 1.00 97.19 392 LYS A C 1
ATOM 3235 O O . LYS A 1 392 ? -6.691 15.717 51.093 1.00 91.76 392 LYS A O 1
ATOM 3241 N N . ILE A 1 393 ? -8.647 16.641 51.644 1.00 93.28 393 ILE A N 1
ATOM 3242 C CA . ILE A 1 393 ? -8.782 16.000 52.947 1.00 92.69 393 ILE A CA 1
ATOM 3243 C C . ILE A 1 393 ? -8.962 14.488 52.835 1.00 88.70 393 ILE A C 1
ATOM 3244 O O . ILE A 1 393 ? -8.476 13.730 53.674 1.00 81.73 393 ILE A O 1
ATOM 3249 N N . ILE A 1 394 ? -9.672 14.053 51.801 1.00 92.14 394 ILE A N 1
ATOM 3250 C CA . ILE A 1 394 ? -9.837 12.628 51.546 1.00 89.94 394 ILE A CA 1
ATOM 3251 C C . ILE A 1 394 ? -8.502 12.029 51.106 1.00 84.37 394 ILE A C 1
ATOM 3252 O O . ILE A 1 394 ? -8.079 10.998 51.620 1.00 81.77 394 ILE A O 1
ATOM 3257 N N . GLY A 1 395 ? -7.837 12.689 50.161 1.00 81.47 395 GLY A N 1
ATOM 3258 C CA . GLY A 1 395 ? -6.521 12.265 49.726 1.00 74.97 395 GLY A CA 1
ATOM 3259 C C . GLY A 1 395 ? -5.596 12.156 50.918 1.00 75.13 395 GLY A C 1
ATOM 3260 O O . GLY A 1 395 ? -4.885 11.163 51.085 1.00 70.35 395 GLY A O 1
ATOM 3261 N N . GLU A 1 396 ? -5.603 13.192 51.750 1.00 81.78 396 GLU A N 1
ATOM 3262 C CA . GLU A 1 396 ? -4.859 13.165 52.999 1.00 92.28 396 GLU A CA 1
ATOM 3263 C C . GLU A 1 396 ? -5.184 11.864 53.717 1.00 92.61 396 GLU A C 1
ATOM 3264 O O . GLU A 1 396 ? -4.290 11.094 54.061 1.00 95.07 396 GLU A O 1
ATOM 3270 N N . VAL A 1 397 ? -6.475 11.618 53.920 1.00 88.01 397 VAL A N 1
ATOM 3271 C CA . VAL A 1 397 ? -6.939 10.403 54.583 1.00 77.59 397 VAL A CA 1
ATOM 3272 C C . VAL A 1 397 ? -6.402 9.126 53.945 1.00 66.36 397 VAL A C 1
ATOM 3273 O O . VAL A 1 397 ? -5.870 8.273 54.635 1.00 62.30 397 VAL A O 1
ATOM 3277 N N . LEU A 1 398 ? -6.547 9.000 52.629 1.00 68.23 398 LEU A N 1
ATOM 3278 C CA . LEU A 1 398 ? -6.122 7.794 51.922 1.00 63.88 398 LEU A CA 1
ATOM 3279 C C . LEU A 1 398 ? -4.645 7.502 52.128 1.00 64.99 398 LEU A C 1
ATOM 3280 O O . LEU A 1 398 ? -4.244 6.351 52.298 1.00 62.14 398 LEU A O 1
ATOM 3285 N N . GLU A 1 399 ? -3.829 8.546 52.117 1.00 71.41 399 GLU A N 1
ATOM 3286 C CA . GLU A 1 399 ? -2.402 8.349 52.296 1.00 80.29 399 GLU A CA 1
ATOM 3287 C C . GLU A 1 399 ? -2.042 8.031 53.744 1.00 79.71 399 GLU A C 1
ATOM 3288 O O . GLU A 1 399 ? -1.105 7.282 53.995 1.00 82.94 399 GLU A O 1
ATOM 3294 N N . LYS A 1 400 ? -2.765 8.586 54.693 1.00 80.09 400 LYS A N 1
ATOM 3295 C CA . LYS A 1 400 ? -2.555 8.232 56.082 1.00 84.52 400 LYS A CA 1
ATOM 3296 C C . LYS A 1 400 ? -2.890 6.776 56.303 1.00 81.84 400 LYS A C 1
ATOM 3297 O O . LYS A 1 400 ? -2.236 6.078 57.030 1.00 81.25 400 LYS A O 1
ATOM 3303 N N . ILE A 1 401 ? -3.926 6.313 55.667 1.00 76.95 401 ILE A N 1
ATOM 3304 C CA . ILE A 1 401 ? -4.273 4.899 55.771 1.00 79.31 401 ILE A CA 1
ATOM 3305 C C . ILE A 1 401 ? -3.234 4.015 55.063 1.00 69.75 401 ILE A C 1
ATOM 3306 O O . ILE A 1 401 ? -2.735 3.057 55.650 1.00 65.53 401 ILE A O 1
ATOM 3311 N N . LEU A 1 402 ? -2.888 4.365 53.826 1.00 75.64 402 LEU A N 1
ATOM 3312 C CA . LEU A 1 402 ? -1.753 3.759 53.124 1.00 76.17 402 LEU A CA 1
ATOM 3313 C C . LEU A 1 402 ? -0.538 3.671 54.060 1.00 80.38 402 LEU A C 1
ATOM 3314 O O . LEU A 1 402 ? 0.111 2.625 54.178 1.00 73.59 402 LEU A O 1
ATOM 3319 N N . MET A 1 403 ? -0.191 4.817 54.635 1.00 81.42 403 MET A N 1
ATOM 3320 C CA . MET A 1 403 ? 1.000 4.962 55.460 1.00 83.72 403 MET A CA 1
ATOM 3321 C C . MET A 1 403 ? 1.007 4.195 56.782 1.00 92.03 403 MET A C 1
ATOM 3322 O O . MET A 1 403 ? 1.946 3.468 57.078 1.00 93.37 403 MET A O 1
ATOM 3327 N N . LYS A 1 404 ? -0.069 4.292 57.546 1.00 93.85 404 LYS A N 1
ATOM 3328 C CA . LYS A 1 404 ? -0.210 3.444 58.713 1.00 93.75 404 LYS A CA 1
ATOM 3329 C C . LYS A 1 404 ? -0.139 1.992 58.227 1.00 92.84 404 LYS A C 1
ATOM 3330 O O . LYS A 1 404 ? 0.416 1.127 58.905 1.00 95.98 404 LYS A O 1
ATOM 3336 N N . LYS A 1 405 ? -0.689 1.734 57.065 1.00 87.37 405 LYS A N 1
ATOM 3337 C CA . LYS A 1 405 ? -0.603 0.417 56.493 1.00 82.60 405 LYS A CA 1
ATOM 3338 C C . LYS A 1 405 ? 0.790 -0.017 56.076 1.00 83.37 405 LYS A C 1
ATOM 3339 O O . LYS A 1 405 ? 1.077 -1.177 56.129 1.00 84.36 405 LYS A O 1
ATOM 3345 N N . LEU A 1 406 ? 1.629 0.885 55.587 1.00 83.48 406 LEU A N 1
ATOM 3346 C CA . LEU A 1 406 ? 2.941 0.458 55.084 1.00 87.26 406 LEU A CA 1
ATOM 3347 C C . LEU A 1 406 ? 3.835 -0.168 56.153 1.00 86.17 406 LEU A C 1
ATOM 3348 O O . LEU A 1 406 ? 4.483 -1.162 55.924 1.00 77.25 406 LEU A O 1
ATOM 3353 N N . ASP A 1 407 ? 3.806 0.440 57.320 1.00 88.57 407 ASP A N 1
ATOM 3354 C CA . ASP A 1 407 ? 4.360 -0.018 58.565 1.00 93.31 407 ASP A CA 1
ATOM 3355 C C . ASP A 1 407 ? 3.535 -1.259 58.757 1.00 94.47 407 ASP A C 1
ATOM 3356 O O . ASP A 1 407 ? 3.963 -2.308 59.201 1.00 89.48 407 ASP A O 1
ATOM 3361 N N . GLY A 1 408 ? 2.288 -1.168 58.332 1.00 101.44 408 GLY A N 1
ATOM 3362 C CA . GLY A 1 408 ? 1.421 -2.327 58.222 1.00 100.73 408 GLY A CA 1
ATOM 3363 C C . GLY A 1 408 ? 0.444 -2.609 59.327 1.00 103.76 408 GLY A C 1
ATOM 3364 O O . GLY A 1 408 ? 0.803 -2.623 60.479 1.00 99.61 408 GLY A O 1
ATOM 3365 N N . ASP A 1 409 ? -0.817 -2.729 58.933 1.00 111.59 409 ASP A N 1
ATOM 3366 C CA . ASP A 1 409 ? -1.893 -3.286 59.710 1.00 117.68 409 ASP A CA 1
ATOM 3367 C C . ASP A 1 409 ? -2.605 -4.115 58.689 1.00 128.00 409 ASP A C 1
ATOM 3368 O O . ASP A 1 409 ? -3.071 -3.605 57.696 1.00 131.35 409 ASP A O 1
ATOM 3373 N N . THR A 1 410 ? -2.653 -5.398 58.951 1.00 135.21 410 THR A N 1
ATOM 3374 C CA . THR A 1 410 ? -3.203 -6.371 58.036 1.00 145.26 410 THR A CA 1
ATOM 3375 C C . THR A 1 410 ? -4.728 -6.334 57.836 1.00 149.50 410 THR A C 1
ATOM 3376 O O . THR A 1 410 ? -5.234 -6.854 56.862 1.00 150.01 410 THR A O 1
ATOM 3380 N N . ARG A 1 411 ? -5.477 -5.753 58.749 1.00 20.00 411 ARG A N 1
ATOM 3381 C CA . ARG A 1 411 ? -6.919 -5.798 58.537 1.00 20.00 411 ARG A CA 1
ATOM 3382 C C . ARG A 1 411 ? -7.439 -4.522 57.877 1.00 20.00 411 ARG A C 1
ATOM 3383 O O . ARG A 1 411 ? -6.888 -4.089 56.887 1.00 20.00 411 ARG A O 1
ATOM 3391 N N . ASP A 1 412 ? -8.524 -3.933 58.367 1.00 119.09 412 ASP A N 1
ATOM 3392 C CA . ASP A 1 412 ? -8.962 -2.702 57.691 1.00 124.26 412 ASP A CA 1
ATOM 3393 C C . ASP A 1 412 ? -10.051 -1.906 58.354 1.00 131.72 412 ASP A C 1
ATOM 3394 O O . ASP A 1 412 ? -10.504 -2.285 59.416 1.00 133.46 412 ASP A O 1
ATOM 3399 N N . GLU A 1 413 ? -10.476 -0.826 57.689 1.00 133.53 413 GLU A N 1
ATOM 3400 C CA . GLU A 1 413 ? -11.699 -0.118 58.040 1.00 128.05 413 GLU A CA 1
ATOM 3401 C C . GLU A 1 413 ? -12.032 0.058 59.467 1.00 123.89 413 GLU A C 1
ATOM 3402 O O . GLU A 1 413 ? -13.124 0.405 59.863 1.00 119.60 413 GLU A O 1
ATOM 3408 N N . GLU A 1 414 ? -10.992 -0.211 60.271 1.00 121.99 414 GLU A N 1
ATOM 3409 C CA . GLU A 1 414 ? -10.644 0.192 61.585 1.00 118.92 414 GLU A CA 1
ATOM 3410 C C . GLU A 1 414 ? -9.614 1.238 61.347 1.00 113.66 414 GLU A C 1
ATOM 3411 O O . GLU A 1 414 ? -9.574 2.227 62.068 1.00 112.49 414 GLU A O 1
ATOM 3417 N N . GLU A 1 415 ? -8.763 1.032 60.345 1.00 110.42 415 GLU A N 1
ATOM 3418 C CA . GLU A 1 415 ? -7.746 2.030 60.102 1.00 107.63 415 GLU A CA 1
ATOM 3419 C C . GLU A 1 415 ? -8.336 3.402 59.815 1.00 94.49 415 GLU A C 1
ATOM 3420 O O . GLU A 1 415 ? -7.818 4.416 60.263 1.00 86.79 415 GLU A O 1
ATOM 3426 N N . ILE A 1 416 ? -9.433 3.431 59.069 1.00 92.57 416 ILE A N 1
ATOM 3427 C CA . ILE A 1 416 ? -10.107 4.694 58.775 1.00 93.60 416 ILE A CA 1
ATOM 3428 C C . ILE A 1 416 ? -10.670 5.308 60.052 1.00 102.51 416 ILE A C 1
ATOM 3429 O O . ILE A 1 416 ? -10.504 6.502 60.298 1.00 106.93 416 ILE A O 1
ATOM 3434 N N . LEU A 1 417 ? -11.388 4.496 60.795 1.00 104.47 417 LEU A N 1
ATOM 3435 C CA . LEU A 1 417 ? -12.009 4.981 61.985 1.00 113.11 417 LEU A CA 1
ATOM 3436 C C . LEU A 1 417 ? -10.869 5.406 62.878 1.00 120.55 417 LEU A C 1
ATOM 3437 O O . LEU A 1 417 ? -10.921 6.428 63.556 1.00 122.51 417 LEU A O 1
ATOM 3442 N N . GLU A 1 418 ? -9.818 4.605 62.852 1.00 123.87 418 GLU A N 1
ATOM 3443 C CA . GLU A 1 418 ? -8.694 4.820 63.729 1.00 122.84 418 GLU A CA 1
ATOM 3444 C C . GLU A 1 418 ? -8.021 6.132 63.481 1.00 121.57 418 GLU A C 1
ATOM 3445 O O . GLU A 1 418 ? -7.615 6.804 64.419 1.00 119.62 418 GLU A O 1
ATOM 3451 N N . GLU A 1 419 ? -7.867 6.497 62.222 1.00 117.15 419 GLU A N 1
ATOM 3452 C CA . GLU A 1 419 ? -7.154 7.723 61.946 1.00 117.34 419 GLU A CA 1
ATOM 3453 C C . GLU A 1 419 ? -8.018 8.975 61.859 1.00 105.73 419 GLU A C 1
ATOM 3454 O O . GLU A 1 419 ? -7.516 10.084 61.906 1.00 97.72 419 GLU A O 1
ATOM 3460 N N . VAL A 1 420 ? -9.322 8.801 61.764 1.00 106.33 420 VAL A N 1
ATOM 3461 C CA . VAL A 1 420 ? -10.217 9.955 61.759 1.00 111.28 420 VAL A CA 1
ATOM 3462 C C . VAL A 1 420 ? -10.363 10.402 63.206 1.00 116.77 420 VAL A C 1
ATOM 3463 O O . VAL A 1 420 ? -10.641 11.567 63.494 1.00 116.76 420 VAL A O 1
ATOM 3467 N N . LEU A 1 421 ? -10.156 9.448 64.109 1.00 120.12 421 LEU A N 1
ATOM 3468 C CA . LEU A 1 421 ? -10.003 9.734 65.525 1.00 122.46 421 LEU A CA 1
ATOM 3469 C C . LEU A 1 421 ? -8.735 10.554 65.756 1.00 122.33 421 LEU A C 1
ATOM 3470 O O . LEU A 1 421 ? -8.743 11.513 66.525 1.00 125.37 421 LEU A O 1
ATOM 3475 N N . ALA A 1 422 ? -7.648 10.179 65.085 1.00 120.95 422 ALA A N 1
ATOM 3476 C CA . ALA A 1 422 ? -6.414 10.960 65.141 1.00 120.90 422 ALA A CA 1
ATOM 3477 C C . ALA A 1 422 ? -6.656 12.399 64.674 1.00 124.31 422 ALA A C 1
ATOM 3478 O O . ALA A 1 422 ? -6.132 13.347 65.263 1.00 126.20 422 ALA A O 1
ATOM 3480 N N . SER A 1 423 ? -7.460 12.550 63.623 1.00 122.92 423 SER A N 1
ATOM 3481 C CA . SER A 1 423 ? -7.767 13.864 63.057 1.00 119.99 423 SER A CA 1
ATOM 3482 C C . SER A 1 423 ? -8.462 14.786 64.052 1.00 121.23 423 SER A C 1
ATOM 3483 O O . SER A 1 423 ? -8.431 16.010 63.903 1.00 120.58 423 SER A O 1
ATOM 3486 N N . LEU A 1 424 ? -9.106 14.190 65.051 1.00 121.20 424 LEU A N 1
ATOM 3487 C CA . LEU A 1 424 ? -9.714 14.948 66.140 1.00 119.89 424 LEU A CA 1
ATOM 3488 C C . LEU A 1 424 ? -8.762 14.990 67.335 1.00 118.99 424 LEU A C 1
ATOM 3489 O O . LEU A 1 424 ? -7.543 15.138 67.170 1.00 113.34 424 LEU A O 1
#

Radius of gyration: 28.5 Å; Cα contacts (8 Å, |Δi|>4): 619; chains: 1; bounding box: 75×54×77 Å

Secondary structure (DSSP, 8-state):
---EEE-HHHHHHHS-HHHHHHHHHHHHHHHHTT--EEEETHHHHHHHHT-----EEEEESS-HHHHHHHHHTTS-EEEE--SSTTEEEEEETTS-EEEEEE--EE--SSSSSPPEES---HHHHHHTSSBGGGS-EEE-SGGGTTEEE-SSSHHHHHHTTEE-BSSTTHHHH-TTHHHHHHHHHHHTT-EE-HHHHHHHHHHHHTTHHHHS-HHHHHHHHHHHHTSS-HHHHHHHHHHTTHHHHHSTT----HHHHHHHHHHHHHHHHHHHHH----HHHHHHHHHTTT--HHHHHHHHHHTT--TTHHHHHHHHHHHHHHHHHHHHTT--GGGTHHHHTT--HHHHHHHHTT--HHHHHHHHHHHHHHHSS-S-SS--HHHHTTT---SHHHHHHHHHHHHHHHH--SS-SSHHHHHHHHH-

Organism: Thermotoga maritima (strain ATCC 43589 / DSM 3109 / JCM 10099 / NBRC 100826 / MSB8) (NCBI:txid243274)

Solvent-accessible surface area: 21103 Å² total; per-residue (Å²): 156,101,58,107,66,101,8,29,167,37,2,84,130,114,19,80,94,150,22,8,91,20,2,105,74,0,0,95,12,0,65,86,34,134,9,43,0,10,1,4,6,22,13,0,17,7,10,33,61,44,81,161,34,110,79,0,61,0,4,0,50,20,48,0,41,92,0,0,92,37,0,86,167,97,20,103,13,124,33,48,98,77,151,134,100,25,26,0,1,0,65,29,174,80,59,59,94,0,42,1,25,2,0,14,28,44,147,39,105,60,26,55,126,46,62,46,70,51,136,16,70,12,87,111,1,0,86,56,50,10,0,2,0,12,0,0,0,0,37,2,10,62,192,36,30,0,46,0,8,4,51,31,5,0,48,86,0,15,159,94,15,2,0,61,12,18,62,91,98,1,3,40,20,15,1,6,15,0,0,50,0,0,13,11,5,22,78,19,145,26,143,7,18,146,83,1,46,165,26,0,100,72,1,2,135,108,18,37,0,74,137,6,72,4,82,60,0,51,93,11,12,52,85,0,6,113,30,124,78,13,27,108,0,2,84,42,7,25,125,11,70,0,5,97,48,5,2,80,96,2,142,49,60,114,64,22,29,113,33,0,80,17,0,27,105,0,4,73,44,0,64,129,27,55,35,174,11,65,61,3,26,0,5,2,1,0,15,0,13,144,5,58,76,105,8,6,99,124,5,19,98,75,1,79,12,178,168,90,2,10,83,53,0,57,67,0,14,152,13,1,85,47,2,42,116,45,5,68,110,144,22,57,0,19,119,1,23,88,20,8,125,75,46,41,29,28,2,7,0,0,0,0,0,53,4,64,59,122,59,17,39,28,0,38,62,24,5,47,69,8,79,79,88,86,118,38,74,89,11,25,92,141,98,8,107,146,72,61,103,66,31,160,91,8,34,72,26,23,61,102,2,24,30,83,27,2,57,42,56,137,193,21,92,104,5,32,104,90,35,40,122,70,91,184

Nearest PDB structures (foldseek):
  3h38-assembly1_A  TM=1.002E+00  e=4.684E-72  Thermotoga maritima
  5hc9-assembly2_B  TM=9.418E-01  e=1.091E-60  Thermotoga maritima MSB8
  3h39-assembly2_A  TM=9.666E-01  e=1.579E-59  Thermotoga maritima
  3h39-assembly3_B  TM=9.696E-01  e=1.453E-58  Thermotoga maritima
  3h3a-assembly3_B  TM=9.626E-01  e=6.936E-58  Thermotoga maritima

Foldseek 3Di:
DDFKDFCPVLCVVQDDPVVVVVLQVLLVLCVVVVKWKKWFFPVVLCSLVSHDDPATEMEIQDQQVVSQVSVCVVQPFDKAFDPDPHWIKGQGPVGYMYIYGQQWAFDFPFLEGTDIDSPDDLQRSLLLDFWQLGRWIQIRHVVRHRMIGRPACNSVCSVVQETHGNDLCRCRNPVLSLLVSLQVCVQGVHDYDDVVLVSSLCCQVVLRLVVYAQASNLVSVLVCQPGDPSLSSVVVCVVSVNLCSLQVPFDCDPVLSLLVVLLVVCLVVLCVLPNDDSRSLLNVLSRCAPPDPVSVVVNCVRHPHDPCSVVLSPLCSVCQVVLVVCLVVVHALLVCCVSPVPDDSSSVSSSSSPDDDSSNVSSSVSVVLNVPLQDDDPDDLVVVVVPDDDDVVSVVLVSQLSSVPSSHDPDDPVSSVVVVVVVD